Protein 6I1R (pdb70)

Nearest PDB structures (foldseek):
  6i1r-assembly1_A  TM=1.003E+00  e=2.338E-42  Zea mays
  6i1r-assembly1_B  TM=1.003E+00  e=6.920E-42  Zea mays
  6i1z-assembly1_B  TM=9.872E-01  e=1.063E-35  Zea mays
  5oge-assembly4_D  TM=6.866E-01  e=1.697E-06  Saccharomyces cerevisiae S288C
  5oge-assembly3_C  TM=6.630E-01  e=4.801E-06  Saccharomyces cerevisiae S288C

GO terms:
  GO:0042802 identical protein binding (F, IPI)

Foldseek 3Di:
DDLVVLLQVLLVLLLVLVVLVVVLVVWADPLQLLLLLLVLLLVVLVVVLVVCVVPDPDFFADPDCVQLVLLLVLLVLVLVLVVLLVVLCVFDPVLVLVLLLLCLLVLLVVCCCVVVVDDDDPLLNVLSVLLSVLLSLLSDQDPPDVPDDPPPPIDPSNVVSSNVSSNSVSVSLQSLLVSQAVDPGDLSNSSNSNSVSNSVSSVVVQVVVCVVVVVPDDGCVVSSCTRQDVSNVVSSVSSSVSVSSSSVCSNPNGVNSVVLSSSSSSLVSVVVCCVPVVDDDDVSSVRSVVSSVVSCCSNPPDVVVVVDD/DDLVVLLQVLLVLLLVLVVLVVVLPPVWADPLLLLLLLLVLLLVVLVVVLVVCVVPDPDFFADPDCVQLVLLLVLLVLVLVLVVLLVVLCVFDPVLVLVLLLLVLLVLLVVCCCVVVVDDDDVLLNVLSVLLSVLLSLLSDQDPPDVPDDPPPPIDPSNVVSSNVSSNSVSVSLQSLLVSQAVDPGDLSNSSNSNSVSNSVSSVVVQVVVCVVVVVPDDGCVVSSCTRQDVSNVVSSVSSSVSVSSSSVCSNVNGVNSVVLSSSSSSLVSVVVCCVPVVDDDDVSSVRSVVSSVVSCCSNPPDVVVVVDD

Secondary structure (DSSP, 8-state):
--HHHHHHHHHHHHHHHHHHHHHH-----TTSHHHHHHHHHHHHHHHHHHHHHHH-S-------HHHHGGGGHHHHHHHHHHHHHHHHTTTS-HHHHHHHGGGHHHHHHHHHHHTS-----HHHHHHHHHHHHHHHHHHSPPSS-SS---TT-S-HHHHHHHHHHHHHHHHHHHHHHHHHHT----HHHHHHHHHHHHHHHHHHHHHHHHHHTTT-S--HHHHTTTT--HHHHHHHHHHHHHHHHHHHHHHHS-HHHHHHHHHHHHHHHHHHHHHTT-PPP-HHHHHHHHHHHHHHHHHHS-TTTTT--/--HHHHHHHHHHHHHHHHHHHHHHT-----TTSHHHHHHHHHHHHHHHHHHHHHHH-S-------HHHHGGGHHHHHHHHHHHHHHHHHTTTS-HHHHHHHGGGHHHHHHHHHHHTS-----HHHHHHHHHHHHHHHHHHSPPSS-SS---TT-S-HHHHHHHHHHHHHHHHHHHHHHHHHHH----HHHHHHHHHHHHHHHHHHHHHHHHHHTTT-S--HHHHTTTT--HHHHHHHHHHHHHHHHHHHHHHHS-HHHHHHHHHHHHHHHHHHHHHTT-PPP-HHHHHHHHHHHHHHHHHHS-TTTTT--

Organism: Zea mays (NCBI:txid4577)

Structure (mmCIF, N/CA/C/O backbone):
data_6I1R
#
_entry.id   6I1R
#
_cell.length_a   89.379
_cell.length_b   181.009
_cell.length_c   53.081
_cell.angle_alpha   90.000
_cell.angle_beta   90.000
_cell.angle_gamma   90.000
#
_symmetry.space_group_name_H-M   'C 1 2 1'
#
loop_
_entity.id
_entity.type
_entity.pdbx_description
1 polymer 'CMP-sialic acid transporter 1'
2 non-polymer "CYTIDINE-5'-MONOPHOSPHATE"
3 water water
#
loop_
_atom_site.group_PDB
_atom_site.id
_atom_site.type_symbol
_atom_site.label_atom_id
_atom_site.label_alt_id
_atom_site.label_comp_id
_atom_site.label_asym_id
_atom_site.label_entity_id
_atom_site.label_seq_id
_atom_site.pdbx_PDB_ins_code
_atom_site.Cartn_x
_atom_site.Cartn_y
_atom_site.Cartn_z
_atom_site.occupancy
_atom_site.B_iso_or_equiv
_atom_site.auth_seq_id
_atom_site.auth_comp_id
_atom_site.auth_asym_id
_atom_site.auth_atom_id
_atom_site.pdbx_PDB_model_num
ATOM 1 N N . MET A 1 1 ? -28.580 -9.267 24.899 1.00 85.93 1 MET A N 1
ATOM 2 C CA . MET A 1 1 ? -28.444 -7.958 24.185 1.00 86.22 1 MET A CA 1
ATOM 3 C C . MET A 1 1 ? -26.987 -7.473 24.233 1.00 86.14 1 MET A C 1
ATOM 4 O O . MET A 1 1 ? -26.558 -6.744 23.337 1.00 85.63 1 MET A O 1
ATOM 6 N N . GLN A 1 2 ? -26.246 -7.845 25.280 1.00 85.64 2 GLN A N 1
ATOM 7 C CA . GLN A 1 2 ? -24.803 -7.589 25.348 1.00 84.41 2 GLN A CA 1
ATOM 8 C C . GLN A 1 2 ? -24.063 -8.795 24.760 1.00 83.15 2 GLN A C 1
ATOM 9 O O . GLN A 1 2 ? -24.349 -9.934 25.122 1.00 82.34 2 GLN A O 1
ATOM 11 N N . TRP A 1 3 ? -23.105 -8.528 23.875 1.00 81.30 3 TRP A N 1
ATOM 12 C CA . TRP A 1 3 ? -22.384 -9.573 23.130 1.00 79.48 3 TRP A CA 1
ATOM 13 C C . TRP A 1 3 ? -21.817 -10.645 24.073 1.00 81.23 3 TRP A C 1
ATOM 14 O O . TRP A 1 3 ? -21.783 -11.826 23.718 1.00 81.69 3 TRP A O 1
ATOM 25 N N . TYR A 1 4 ? -21.386 -10.236 25.265 1.00 82.58 4 TYR A N 1
ATOM 26 C CA . TYR A 1 4 ? -20.679 -11.140 26.184 1.00 84.02 4 TYR A CA 1
ATOM 27 C C . TYR A 1 4 ? -21.675 -12.091 26.865 1.00 84.83 4 TYR A C 1
ATOM 28 O O . TYR A 1 4 ? -21.295 -13.193 27.261 1.00 85.18 4 TYR A O 1
ATOM 37 N N . LEU A 1 5 ? -22.935 -11.676 26.998 1.00 85.36 5 LEU A N 1
ATOM 38 C CA . LEU A 1 5 ? -23.981 -12.553 27.540 1.00 85.41 5 LEU A CA 1
ATOM 39 C C . LEU A 1 5 ? -24.375 -13.592 26.482 1.00 83.80 5 LEU A C 1
ATOM 40 O O . LEU A 1 5 ? -24.573 -14.764 26.803 1.00 82.57 5 LEU A O 1
ATOM 45 N N . VAL A 1 6 ? -24.483 -13.154 25.227 1.00 82.33 6 VAL A N 1
ATOM 46 C CA . VAL A 1 6 ? -24.840 -14.050 24.125 1.00 80.10 6 VAL A CA 1
ATOM 47 C C . VAL A 1 6 ? -23.720 -15.086 23.967 1.00 78.46 6 VAL A C 1
ATOM 48 O O . VAL A 1 6 ? -23.984 -16.285 23.871 1.00 76.90 6 VAL A O 1
ATOM 52 N N . ALA A 1 7 ? -22.477 -14.607 23.971 1.00 78.03 7 ALA A N 1
ATOM 53 C CA . ALA A 1 7 ? -21.293 -15.461 23.823 1.00 76.74 7 ALA A CA 1
ATOM 54 C C . ALA A 1 7 ? -21.226 -16.485 24.963 1.00 75.57 7 ALA A C 1
ATOM 55 O O . ALA A 1 7 ? -20.881 -17.647 24.738 1.00 74.92 7 ALA A O 1
ATOM 57 N N . ALA A 1 8 ? -21.542 -16.046 26.180 1.00 74.62 8 ALA A N 1
ATOM 58 C CA . ALA A 1 8 ? -21.552 -16.933 27.344 1.00 73.62 8 ALA A CA 1
ATOM 59 C C . ALA A 1 8 ? -22.677 -17.965 27.201 1.00 72.84 8 ALA A C 1
ATOM 60 O O . ALA A 1 8 ? -22.488 -19.142 27.507 1.00 74.88 8 ALA A O 1
ATOM 62 N N . LEU A 1 9 ? -23.837 -17.511 26.731 1.00 71.28 9 LEU A N 1
ATOM 63 C CA . LEU A 1 9 ? -24.995 -18.386 26.537 1.00 69.93 9 LEU A CA 1
ATOM 64 C C . LEU A 1 9 ? -24.690 -19.408 25.434 1.00 68.75 9 LEU A C 1
ATOM 65 O O . LEU A 1 9 ? -25.061 -20.576 25.554 1.00 68.44 9 LEU A O 1
ATOM 70 N N . LEU A 1 10 ? -24.018 -18.966 24.370 1.00 68.27 10 LEU A N 1
ATOM 71 C CA . LEU A 1 10 ? -23.618 -19.869 23.287 1.00 66.25 10 LEU A CA 1
ATOM 72 C C . LEU A 1 10 ? -22.688 -20.952 23.848 1.00 65.86 10 LEU A C 1
ATOM 73 O O . LEU A 1 10 ? -22.809 -22.117 23.478 1.00 65.71 10 LEU A O 1
ATOM 78 N N . THR A 1 11 ? -21.776 -20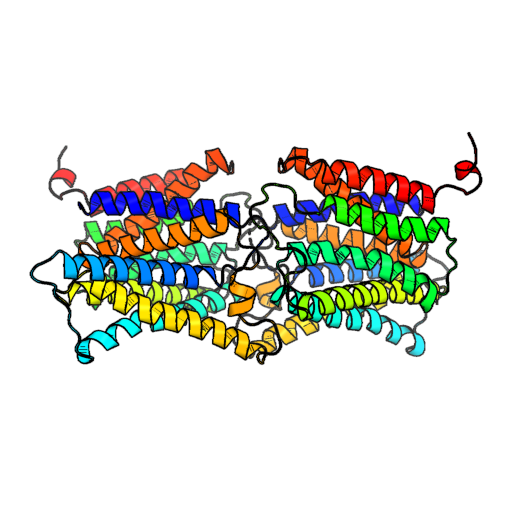.565 24.739 1.00 66.16 11 THR A N 1
ATOM 79 C CA . THR A 1 11 ? -20.875 -21.522 25.390 1.00 65.15 11 THR A CA 1
ATOM 80 C C . THR A 1 11 ? -21.702 -22.543 26.183 1.00 63.35 11 THR A C 1
ATOM 81 O O . THR A 1 11 ? -21.503 -23.750 26.042 1.00 61.76 11 THR A O 1
ATOM 85 N N . ILE A 1 12 ? -22.632 -22.053 26.999 1.00 62.09 12 ILE A N 1
ATOM 86 C CA . ILE A 1 12 ? -23.485 -22.931 27.803 1.00 62.12 12 ILE A CA 1
ATOM 87 C C . ILE A 1 12 ? -24.232 -23.899 26.877 1.00 61.12 12 ILE A C 1
ATOM 88 O O . ILE A 1 12 ? -24.252 -25.102 27.136 1.00 61.23 12 ILE A O 1
ATOM 93 N N . LEU A 1 13 ? -24.821 -23.388 25.798 1.00 60.37 13 LEU A N 1
ATOM 94 C CA . LEU A 1 13 ? -25.685 -24.214 24.946 1.00 58.99 13 LEU A CA 1
ATOM 95 C C . LEU A 1 13 ? -24.853 -25.056 23.966 1.00 56.48 13 LEU A C 1
ATOM 96 O O . LEU A 1 13 ? -25.297 -26.138 23.590 1.00 55.59 13 LEU A O 1
ATOM 101 N N . THR A 1 14 ? -23.669 -24.604 23.554 1.00 55.58 14 THR A N 1
ATOM 102 C CA . THR A 1 14 ? -22.838 -25.411 22.639 1.00 57.19 14 THR A CA 1
ATOM 103 C C . THR A 1 14 ? -22.364 -26.682 23.358 1.00 60.08 14 THR A C 1
ATOM 104 O O . THR A 1 14 ? -22.158 -27.716 22.717 1.00 60.84 14 THR A O 1
ATOM 108 N N . SER A 1 15 ? -22.197 -26.606 24.678 1.00 63.64 15 SER A N 1
ATOM 109 C CA . SER A 1 15 ? -21.798 -27.770 25.476 1.00 65.93 15 SER A CA 1
ATOM 110 C C . SER A 1 15 ? -23.022 -28.630 25.819 1.00 66.50 15 SER A C 1
ATOM 111 O O . SER A 1 15 ? -22.879 -29.827 26.058 1.00 66.86 15 SER A O 1
ATOM 114 N N . SER A 1 16 ? -24.209 -28.021 25.862 1.00 68.27 16 SER A N 1
ATOM 115 C CA . SER A 1 16 ? -25.455 -28.760 26.108 1.00 71.51 16 SER A CA 1
ATOM 116 C C . SER A 1 16 ? -25.726 -29.737 24.957 1.00 73.99 16 SER A C 1
ATOM 117 O O . SER A 1 16 ? -25.931 -30.931 25.185 1.00 73.69 16 SER A O 1
ATOM 120 N N . GLN A 1 17 ? -25.719 -29.224 23.729 1.00 77.85 17 GLN A N 1
ATOM 121 C CA . GLN A 1 17 ? -25.929 -30.061 22.544 1.00 81.84 17 GLN A CA 1
ATOM 122 C C . GLN A 1 17 ? -24.812 -31.109 22.451 1.00 82.41 17 GLN A C 1
ATOM 123 O O . GLN A 1 17 ? -25.026 -32.191 21.911 1.00 84.66 17 GLN A O 1
ATOM 129 N N . GLY A 1 18 ? -23.629 -30.780 22.970 1.00 82.08 18 GLY A N 1
ATOM 130 C CA . GLY A 1 18 ? -22.516 -31.725 23.034 1.00 82.35 18 GLY A CA 1
ATOM 131 C C . GLY A 1 18 ? -22.861 -32.970 23.837 1.00 82.15 18 GLY A C 1
ATOM 132 O O . GLY A 1 18 ? -22.682 -34.090 23.360 1.00 84.62 18 GLY A O 1
ATOM 133 N N . ILE A 1 19 ? -23.368 -32.768 25.050 1.00 82.51 19 ILE A N 1
ATOM 134 C CA . ILE A 1 19 ? -23.683 -33.869 25.971 1.00 84.53 19 ILE A CA 1
ATOM 135 C C . ILE A 1 19 ? -24.952 -34.581 25.488 1.00 86.00 19 ILE A C 1
ATOM 136 O O . ILE A 1 19 ? -25.004 -35.814 25.435 1.00 85.58 19 ILE A O 1
ATOM 141 N N . LEU A 1 20 ? -25.969 -33.792 25.149 1.00 87.68 20 LEU A N 1
ATOM 142 C CA . LEU A 1 20 ? -27.257 -34.326 24.707 1.00 88.65 20 LEU A CA 1
ATOM 143 C C . LEU A 1 20 ? -27.076 -35.182 23.446 1.00 89.16 20 LEU A C 1
ATOM 144 O O . LEU A 1 20 ? -27.821 -36.141 23.252 1.00 90.82 20 LEU A O 1
ATOM 149 N N . THR A 1 21 ? -26.106 -34.839 22.598 1.00 89.73 21 THR A N 1
ATOM 150 C CA . THR A 1 21 ? -25.838 -35.625 21.389 1.00 91.78 21 THR A CA 1
ATOM 151 C C . THR A 1 21 ? -25.340 -37.019 21.791 1.00 93.97 21 THR A C 1
ATOM 152 O O . THR A 1 21 ? -25.866 -38.007 21.298 1.00 92.71 21 THR A O 1
ATOM 156 N N . THR A 1 22 ? -24.358 -37.098 22.688 1.00 96.80 22 THR A N 1
ATOM 157 C CA . THR A 1 22 ? -23.788 -38.394 23.089 1.00 99.93 22 THR A CA 1
ATOM 158 C C . THR A 1 22 ? -24.844 -39.222 23.833 1.00 102.08 22 THR A C 1
ATOM 159 O O . THR A 1 22 ? -24.962 -40.425 23.598 1.00 103.80 22 THR A O 1
ATOM 163 N N . LEU A 1 23 ? -25.603 -38.574 24.715 1.00 104.09 23 LEU A N 1
ATOM 164 C CA . LEU A 1 23 ? -26.685 -39.244 25.436 1.00 105.41 23 LEU A CA 1
ATOM 165 C C . LEU A 1 23 ? -27.703 -39.810 24.444 1.00 108.01 23 LEU A C 1
ATOM 166 O O . LEU A 1 23 ? -28.110 -40.934 24.601 1.00 109.41 23 LEU A O 1
ATOM 171 N N . SER A 1 24 ? -28.126 -39.013 23.466 1.00 110.63 24 SER A N 1
ATOM 172 C CA . SER A 1 24 ? -29.073 -39.471 22.446 1.00 112.06 24 SER A CA 1
ATOM 173 C C . SER A 1 24 ? -28.394 -40.463 21.486 1.00 113.71 24 SER A C 1
ATOM 174 O O . SER A 1 24 ? -29.066 -41.312 20.892 1.00 114.49 24 SER A O 1
ATOM 177 N N . GLN A 1 25 ? -27.070 -40.355 21.331 1.00 115.10 25 GLN A N 1
ATOM 178 C CA . GLN A 1 25 ? -26.274 -41.295 20.517 1.00 116.28 25 GLN A CA 1
ATOM 179 C C . GLN A 1 25 ? -26.086 -42.600 21.300 1.00 118.18 25 GLN A C 1
ATOM 180 O O . GLN A 1 25 ? -24.995 -43.156 21.375 1.00 119.50 25 GLN A O 1
ATOM 186 N N . SER A 1 26 ? -27.185 -43.097 21.841 1.00 120.28 26 SER A N 1
ATOM 187 C CA . SER A 1 26 ? -27.211 -44.210 22.764 1.00 121.76 26 SER A CA 1
ATOM 188 C C . SER A 1 26 ? -27.176 -45.527 21.984 1.00 121.32 26 SER A C 1
ATOM 189 O O . SER A 1 26 ? -28.222 -46.137 21.741 1.00 121.15 26 SER A O 1
ATOM 192 N N . ASN A 1 31 ? -30.003 -44.100 17.898 1.00 112.09 31 ASN A N 1
ATOM 193 C CA . ASN A 1 31 ? -31.080 -44.943 17.387 1.00 112.36 31 ASN A CA 1
ATOM 194 C C . ASN A 1 31 ? -31.626 -44.354 16.077 1.00 111.93 31 ASN A C 1
ATOM 195 O O . ASN A 1 31 ? -32.542 -44.919 15.481 1.00 113.13 31 ASN A O 1
ATOM 200 N N . TYR A 1 32 ? -31.047 -43.243 15.621 1.00 111.79 32 TYR A N 1
ATOM 201 C CA . TYR A 1 32 ? -31.634 -42.436 14.544 1.00 111.59 32 TYR A CA 1
ATOM 202 C C . TYR A 1 32 ? -30.559 -42.094 13.503 1.00 110.74 32 TYR A C 1
ATOM 203 O O . TYR A 1 32 ? -29.475 -42.683 13.496 1.00 111.86 32 TYR A O 1
ATOM 212 N N . ASP A 1 33 ? -30.878 -41.142 12.626 1.00 109.18 33 ASP A N 1
ATOM 213 C CA . ASP A 1 33 ? -29.955 -40.651 11.610 1.00 108.96 33 ASP A CA 1
ATOM 214 C C . ASP A 1 33 ? -29.477 -39.245 11.996 1.00 108.13 33 ASP A C 1
ATOM 215 O O . ASP A 1 33 ? -30.291 -38.336 12.163 1.00 108.05 33 ASP A O 1
ATOM 220 N N . TYR A 1 34 ? -28.161 -39.072 12.134 1.00 106.22 34 TYR A N 1
ATOM 221 C CA . TYR A 1 34 ? -27.567 -37.742 12.333 1.00 104.85 34 TYR A CA 1
ATOM 222 C C . TYR A 1 34 ? -27.359 -37.074 10.965 1.00 101.98 34 TYR A C 1
ATOM 223 O O . TYR A 1 34 ? -26.705 -36.036 10.864 1.00 103.40 34 TYR A O 1
ATOM 232 N N . ALA A 1 35 ? -27.896 -37.690 9.911 1.00 98.05 35 ALA A N 1
ATOM 233 C CA . ALA A 1 35 ? -27.924 -37.092 8.582 1.00 94.92 35 ALA A CA 1
ATOM 234 C C . ALA A 1 35 ? -29.090 -36.098 8.482 1.00 92.13 35 ALA A C 1
ATOM 235 O O . ALA A 1 35 ? -28.988 -35.087 7.786 1.00 91.27 35 ALA A O 1
ATOM 237 N N . THR A 1 36 ? -30.182 -36.391 9.190 1.00 89.30 36 THR A N 1
ATOM 238 C CA . THR A 1 36 ? -31.446 -35.658 9.050 1.00 87.09 36 THR A CA 1
ATOM 239 C C . THR A 1 36 ? -31.541 -34.503 10.057 1.00 84.59 36 THR A C 1
ATOM 240 O O . THR A 1 36 ? -32.363 -33.607 9.871 1.00 85.17 36 THR A O 1
ATOM 244 N N . ILE A 1 37 ? -30.735 -34.519 11.118 1.00 82.43 37 ILE A N 1
ATOM 245 C CA . ILE A 1 37 ? -30.863 -33.512 12.187 1.00 80.97 37 ILE A CA 1
ATOM 246 C C . ILE A 1 37 ? -30.539 -32.114 11.637 1.00 78.55 37 ILE A C 1
ATOM 247 O O . ILE A 1 37 ? -31.288 -31.176 11.902 1.00 79.14 37 ILE A O 1
ATOM 252 N N . PRO A 1 38 ? -29.437 -31.963 10.877 1.00 76.48 38 PRO A N 1
ATOM 253 C CA . PRO A 1 38 ? -29.088 -30.643 10.323 1.00 74.86 38 PRO A CA 1
ATOM 254 C C . PRO A 1 38 ? -30.212 -30.036 9.467 1.00 73.54 38 PRO A C 1
ATOM 255 O O . PRO A 1 38 ? -30.361 -28.816 9.427 1.00 71.40 38 PRO A O 1
ATOM 259 N N . PHE A 1 39 ? -30.981 -30.892 8.796 1.00 73.62 39 PHE A N 1
ATOM 260 C CA . PHE A 1 39 ? -32.134 -30.460 8.003 1.00 73.23 39 PHE A CA 1
ATOM 261 C C . PHE A 1 39 ? -33.216 -29.891 8.931 1.00 70.66 39 PHE A C 1
ATOM 262 O O . PHE A 1 39 ? -33.693 -28.774 8.722 1.00 67.23 39 PHE A O 1
ATOM 270 N N . LEU A 1 40 ? -33.589 -30.662 9.951 1.00 69.99 40 LEU A N 1
ATOM 271 C CA . LEU A 1 40 ? -34.600 -30.230 10.924 1.00 69.08 40 LEU A CA 1
ATOM 272 C C . LEU A 1 40 ? -34.093 -29.006 11.697 1.00 68.76 40 LEU A C 1
ATOM 273 O O . LEU A 1 40 ? -34.873 -28.108 12.014 1.00 69.45 40 LEU A O 1
ATOM 278 N N . ALA A 1 41 ? -32.797 -28.979 11.998 1.00 68.81 41 ALA A N 1
ATOM 279 C CA . ALA A 1 41 ? -32.199 -27.866 12.737 1.00 69.69 41 ALA A CA 1
ATOM 280 C C . ALA A 1 41 ? -32.297 -26.576 11.913 1.00 69.65 41 ALA A C 1
ATOM 281 O O . ALA A 1 41 ? -32.591 -25.519 12.463 1.00 70.00 41 ALA A O 1
ATOM 283 N N . GLU A 1 42 ? -32.055 -26.671 10.606 1.00 69.74 42 GLU A N 1
ATOM 284 C CA . GLU A 1 42 ? -32.170 -25.515 9.709 1.00 69.80 42 GLU A CA 1
ATOM 285 C C . GLU A 1 42 ? -33.640 -25.096 9.590 1.00 70.19 42 GLU A C 1
ATOM 286 O O . GLU A 1 42 ? -33.955 -23.904 9.635 1.00 71.19 42 GLU A O 1
ATOM 2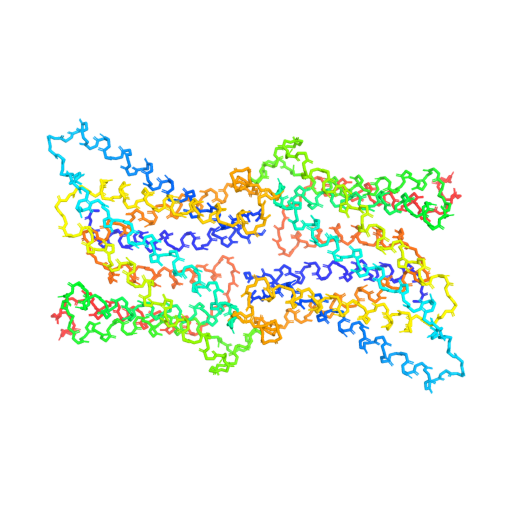92 N N . LEU A 1 43 ? -34.529 -26.075 9.440 1.00 68.64 43 LEU A N 1
ATOM 293 C CA . LEU A 1 43 ? -35.964 -25.800 9.314 1.00 67.12 43 LEU A CA 1
ATOM 294 C C . LEU A 1 43 ? -36.442 -25.024 10.549 1.00 66.24 43 LEU A C 1
ATOM 295 O O . LEU A 1 43 ? -37.234 -24.087 10.431 1.00 67.58 43 LEU A O 1
ATOM 300 N N . PHE A 1 44 ? -35.937 -25.411 11.720 1.00 64.81 44 PHE A N 1
ATOM 301 C CA . PHE A 1 44 ? -36.250 -24.736 12.984 1.00 64.25 44 PHE A CA 1
ATOM 302 C C . PHE A 1 44 ? -35.799 -23.270 12.921 1.00 63.17 44 PHE A C 1
ATOM 303 O O . PHE A 1 44 ? -36.553 -22.376 13.303 1.00 63.27 44 PHE A O 1
ATOM 311 N N . LYS A 1 45 ? -34.581 -23.031 12.439 1.00 61.58 45 LYS A N 1
ATOM 312 C CA . LYS A 1 45 ? -34.015 -21.675 12.382 1.00 60.92 45 LYS A CA 1
ATOM 313 C C . LYS A 1 45 ? -34.755 -20.840 11.329 1.00 60.31 45 LYS A C 1
ATOM 314 O O . LYS A 1 45 ? -35.052 -19.667 11.563 1.00 59.93 45 LYS A O 1
ATOM 320 N N . LEU A 1 46 ? -35.035 -21.446 10.177 1.00 60.77 46 LEU A N 1
ATOM 321 C CA . LEU A 1 46 ? -35.728 -20.761 9.079 1.00 60.56 46 LEU A CA 1
ATOM 322 C C . LEU A 1 46 ? -37.135 -20.340 9.519 1.00 60.55 46 LEU A C 1
ATOM 323 O O . LEU A 1 46 ? -37.577 -19.237 9.195 1.00 60.66 46 LEU A O 1
ATOM 328 N N . SER A 1 47 ? -37.833 -21.223 10.229 1.00 60.84 47 SER A N 1
ATOM 329 C CA . SER A 1 47 ? -39.228 -20.976 10.599 1.00 61.25 47 SER A CA 1
ATOM 330 C C . SER A 1 47 ? -39.312 -20.092 11.853 1.00 61.29 47 SER A C 1
ATOM 331 O O . SER A 1 47 ? -40.311 -19.399 12.035 1.00 63.74 47 SER A O 1
ATOM 334 N N . VAL A 1 48 ? -38.289 -20.111 12.709 1.00 61.34 48 VAL A N 1
ATOM 335 C CA . VAL A 1 48 ? -38.263 -19.235 13.897 1.00 62.27 48 VAL A CA 1
ATOM 336 C C . VAL A 1 48 ? -37.847 -17.820 13.468 1.00 62.70 48 VAL A C 1
ATOM 337 O O . VAL A 1 48 ? -38.297 -16.837 14.059 1.00 62.04 48 VAL A O 1
ATOM 341 N N . SER A 1 49 ? -36.990 -17.715 12.455 1.00 62.73 49 SER A N 1
ATOM 342 C CA . SER A 1 49 ? -36.581 -16.407 11.941 1.00 64.31 49 SER A CA 1
ATOM 343 C C . SER A 1 49 ? -37.759 -15.751 11.211 1.00 64.95 49 SER A C 1
ATOM 344 O O . SER A 1 49 ? -38.087 -14.586 11.457 1.00 64.53 49 SER A O 1
ATOM 347 N N . GLY A 1 50 ? -38.393 -16.520 10.329 1.00 65.78 50 GLY A N 1
ATOM 348 C CA . GLY A 1 50 ? -39.591 -16.079 9.622 1.00 66.49 50 GLY A CA 1
ATOM 349 C C . GLY A 1 50 ? -40.665 -15.588 10.578 1.00 67.24 50 GLY A C 1
ATOM 350 O O . GLY A 1 50 ? -41.295 -14.560 10.327 1.00 67.00 50 GLY A O 1
ATOM 351 N N . PHE A 1 51 ? -40.866 -16.313 11.677 1.00 68.17 51 PHE A N 1
ATOM 352 C CA . PHE A 1 51 ? -41.834 -15.904 12.690 1.00 69.96 51 PHE A CA 1
ATOM 353 C C . PHE A 1 51 ? -41.480 -14.508 13.213 1.00 70.80 51 PHE A C 1
ATOM 354 O O . PHE A 1 51 ? -42.331 -13.622 13.230 1.00 72.67 51 PHE A O 1
ATOM 362 N N . PHE A 1 52 ? -40.232 -14.322 13.639 1.00 71.15 52 PHE A N 1
ATOM 363 C CA . PHE A 1 52 ? -39.812 -13.045 14.217 1.00 73.33 52 PHE A CA 1
ATOM 364 C C . PHE A 1 52 ? -39.814 -11.950 13.143 1.00 73.62 52 PHE A C 1
ATOM 365 O O . PHE A 1 52 ? -40.070 -10.792 13.461 1.00 73.57 52 PHE A O 1
ATOM 373 N N . LEU A 1 53 ? -39.537 -12.301 11.888 1.00 74.25 53 LEU A N 1
ATOM 374 C CA . LEU A 1 53 ? -39.608 -11.315 10.807 1.00 75.40 53 LEU A CA 1
ATOM 375 C C . LEU A 1 53 ? -41.057 -10.828 10.666 1.00 78.06 53 LEU A C 1
ATOM 376 O O . LEU A 1 53 ? -41.307 -9.625 10.651 1.00 78.95 53 LEU A O 1
ATOM 381 N N . TRP A 1 54 ? -41.993 -11.773 10.580 1.00 80.60 54 TRP A N 1
ATOM 382 C CA . TRP A 1 54 ? -43.433 -11.481 10.509 1.00 82.10 54 TRP A CA 1
ATOM 383 C C . TRP A 1 54 ? -43.843 -10.569 11.672 1.00 82.30 54 TRP A C 1
ATOM 384 O O . TRP A 1 54 ? -44.459 -9.518 11.465 1.00 82.23 54 TRP A O 1
ATOM 395 N N . LYS A 1 55 ? -43.482 -10.982 12.886 1.00 82.19 55 LYS A N 1
ATOM 396 C CA . LYS A 1 55 ? -43.822 -10.253 14.112 1.00 82.18 55 LYS A CA 1
ATOM 397 C C . LYS A 1 55 ? -43.203 -8.849 14.080 1.00 81.82 55 LYS A C 1
ATOM 398 O O . LYS A 1 55 ? -43.818 -7.891 14.551 1.00 82.12 55 LYS A O 1
ATOM 404 N N . GLU A 1 56 ? -41.993 -8.741 13.532 1.00 81.68 56 GLU A N 1
ATOM 405 C CA . GLU A 1 56 ? -41.275 -7.464 13.459 1.00 82.21 56 GLU A CA 1
ATOM 406 C C . GLU A 1 56 ? -41.977 -6.519 12.474 1.00 81.16 56 GLU A C 1
ATOM 407 O O . GLU A 1 56 ? -42.030 -5.314 12.713 1.00 78.48 56 GLU A O 1
ATOM 413 N N . CYS A 1 57 ? -42.498 -7.058 11.373 1.00 81.85 57 CYS A N 1
ATOM 414 C CA . CYS A 1 57 ? -43.196 -6.244 10.372 1.00 82.50 57 CYS A CA 1
ATOM 415 C C . CYS A 1 57 ? -44.526 -5.733 10.939 1.00 81.64 57 CYS A C 1
ATOM 416 O O . CYS A 1 57 ? -44.942 -4.611 10.651 1.00 79.81 57 CYS A O 1
ATOM 419 N N . ARG A 1 58 ? -45.183 -6.555 11.748 1.00 82.44 58 ARG A N 1
ATOM 420 C CA . ARG A 1 58 ? -46.482 -6.197 12.301 1.00 83.40 58 ARG A CA 1
ATOM 421 C C . ARG A 1 58 ? -46.299 -5.292 13.529 1.00 85.43 58 ARG A C 1
ATOM 422 O O . ARG A 1 58 ? -47.226 -4.577 13.901 1.00 87.45 58 ARG A O 1
ATOM 424 N N . THR A 1 59 ? -45.118 -5.308 14.148 1.00 86.69 59 THR A N 1
ATOM 425 C CA . THR A 1 59 ? -44.866 -4.518 15.362 1.00 87.13 59 THR A CA 1
ATOM 426 C C . THR A 1 59 ? -44.140 -3.206 15.029 1.00 86.62 59 THR A C 1
ATOM 427 O O . THR A 1 59 ? -44.370 -2.195 15.694 1.00 87.58 59 THR A O 1
ATOM 429 N N . SER A 1 60 ? -43.272 -3.216 14.016 1.00 85.12 60 SER A N 1
ATOM 430 C CA . SER A 1 60 ? -42.316 -2.119 13.804 1.00 83.32 60 SER A CA 1
ATOM 431 C C . SER A 1 60 ? -42.766 -1.209 12.652 1.00 82.18 60 SER A C 1
ATOM 432 O O . SER A 1 60 ? -43.258 -1.695 11.633 1.00 82.01 60 SER A O 1
ATOM 434 N N . PRO A 1 61 ? -42.592 0.120 12.811 1.00 80.71 61 PRO A N 1
ATOM 435 C CA . PRO A 1 61 ? -42.886 1.102 11.752 1.00 79.80 61 PRO A CA 1
ATOM 436 C C . PRO A 1 61 ? -42.022 0.935 10.489 1.00 79.30 61 PRO A C 1
ATOM 437 O O . PRO A 1 61 ? -42.514 1.174 9.384 1.00 80.58 61 PRO A O 1
ATOM 441 N N . SER A 1 62 ? -40.759 0.545 10.654 1.00 77.45 62 SER A N 1
ATOM 442 C CA . SER A 1 62 ? -39.835 0.396 9.529 1.00 75.48 62 SER A CA 1
ATOM 443 C C . SER A 1 62 ? -38.972 -0.857 9.719 1.00 75.08 62 SER A C 1
ATOM 444 O O . SER A 1 62 ? -38.368 -1.049 10.777 1.00 75.72 62 SER A O 1
ATOM 447 N N . VAL A 1 63 ? -38.926 -1.692 8.683 1.00 72.72 63 VAL A N 1
ATOM 448 C CA . VAL A 1 63 ? -38.129 -2.915 8.684 1.00 70.96 63 VAL A CA 1
ATOM 449 C C . VAL A 1 63 ? -37.256 -2.917 7.423 1.00 72.16 63 VAL A C 1
ATOM 450 O O . VAL A 1 63 ? -37.767 -2.839 6.306 1.00 73.04 63 VAL A O 1
ATOM 454 N N . ARG A 1 64 ? -35.943 -3.006 7.621 1.00 73.29 64 ARG A N 1
ATOM 455 C CA . ARG A 1 64 ? -34.978 -2.938 6.526 1.00 73.15 64 ARG A CA 1
ATOM 456 C C . ARG A 1 64 ? -34.852 -4.328 5.892 1.00 71.39 64 ARG A C 1
ATOM 457 O O . ARG A 1 64 ? -34.568 -5.306 6.584 1.00 71.54 64 ARG A O 1
ATOM 465 N N . MET A 1 65 ? -35.071 -4.400 4.579 1.00 69.80 65 MET A N 1
ATOM 466 C CA . MET A 1 65 ? -35.119 -5.669 3.851 1.00 68.68 65 MET A CA 1
ATOM 467 C C . MET A 1 65 ? -34.716 -5.434 2.392 1.00 70.00 65 MET A C 1
ATOM 468 O O . MET A 1 65 ? -35.443 -4.779 1.643 1.00 71.76 65 MET A O 1
ATOM 473 N N . THR A 1 66 ? -33.576 -5.984 1.991 1.00 71.13 66 THR A N 1
ATOM 474 C CA . THR A 1 66 ? -33.102 -5.850 0.620 1.00 72.10 66 THR A CA 1
ATOM 475 C C . THR A 1 66 ? -33.617 -7.048 -0.187 1.00 74.31 66 THR A C 1
ATOM 476 O O . THR A 1 66 ? -33.158 -8.175 0.001 1.00 77.42 66 THR A O 1
ATOM 480 N N . LYS A 1 67 ? -34.574 -6.793 -1.077 1.00 74.28 67 LYS A N 1
ATOM 481 C CA . LYS A 1 67 ? -35.253 -7.856 -1.823 1.00 73.57 67 LYS A CA 1
ATOM 482 C C . LYS A 1 67 ? -34.577 -8.087 -3.182 1.00 73.92 67 LYS A C 1
ATOM 483 O O . LYS A 1 67 ? -34.965 -9.002 -3.908 1.00 76.61 67 LYS A O 1
ATOM 485 N N . GLU A 1 68 ? -33.569 -7.282 -3.520 1.00 73.68 68 GLU A N 1
ATOM 486 C CA . GLU A 1 68 ? -32.977 -7.301 -4.862 1.00 72.96 68 GLU A CA 1
ATOM 487 C C . GLU A 1 68 ? -32.055 -8.519 -5.004 1.00 72.64 68 GLU A C 1
ATOM 488 O O . GLU A 1 68 ? -31.208 -8.773 -4.146 1.00 73.36 68 GLU A O 1
ATOM 494 N N . TRP A 1 69 ? -32.214 -9.243 -6.113 1.00 72.87 69 TRP A N 1
ATOM 495 C CA . TRP A 1 69 ? -31.492 -10.497 -6.359 1.00 72.79 69 TRP A CA 1
ATOM 496 C C . TRP A 1 69 ? -29.975 -10.271 -6.316 1.00 71.05 69 TRP A C 1
ATOM 497 O O . TRP A 1 69 ? -29.223 -11.201 -6.047 1.00 70.21 69 TRP A O 1
ATOM 508 N N . ARG A 1 70 ? -29.540 -9.043 -6.590 1.00 70.14 70 ARG A N 1
ATOM 509 C CA . ARG A 1 70 ? -28.127 -8.667 -6.495 1.00 69.89 70 ARG A CA 1
ATOM 510 C C . ARG A 1 70 ? -27.541 -9.129 -5.153 1.00 68.04 70 ARG A C 1
ATOM 511 O O . ARG A 1 70 ? -26.411 -9.615 -5.114 1.00 67.58 70 ARG A O 1
ATOM 519 N N . SER A 1 71 ? -28.303 -8.972 -4.068 1.00 66.94 71 SER A N 1
ATOM 520 C CA . SER A 1 71 ? -27.809 -9.253 -2.711 1.00 66.33 71 SER A CA 1
ATOM 521 C C . SER A 1 71 ? -28.409 -10.547 -2.141 1.00 64.51 71 SER A C 1
ATOM 522 O O . SER A 1 71 ? -27.783 -11.178 -1.288 1.00 65.82 71 SER A O 1
ATOM 525 N N . VAL A 1 72 ? -29.604 -10.939 -2.580 1.00 62.39 72 VAL A N 1
ATOM 526 C CA . VAL A 1 72 ? -30.254 -12.149 -2.053 1.00 62.08 72 VAL A CA 1
ATOM 527 C C . VAL A 1 72 ? -29.427 -13.379 -2.457 1.00 64.00 72 VAL A C 1
ATOM 528 O O . VAL A 1 72 ? -29.209 -14.272 -1.640 1.00 64.33 72 VAL A O 1
ATOM 532 N N . ARG A 1 73 ? -28.948 -13.410 -3.701 1.00 67.58 73 ARG A N 1
ATOM 533 C CA . ARG A 1 73 ? -28.258 -14.595 -4.246 1.00 70.53 73 ARG A CA 1
ATOM 534 C C . ARG A 1 73 ? -26.945 -14.878 -3.500 1.00 69.48 73 ARG A C 1
ATOM 535 O O . ARG A 1 73 ? -26.416 -15.986 -3.604 1.00 68.73 73 ARG A O 1
ATOM 543 N N . LEU A 1 74 ? -26.417 -13.898 -2.767 1.00 68.04 74 LEU A N 1
ATOM 544 C CA . LEU A 1 74 ? -25.133 -14.063 -2.073 1.00 66.84 74 LEU A CA 1
ATOM 545 C C . LEU A 1 74 ? -25.279 -15.005 -0.868 1.00 65.06 74 LEU A C 1
ATOM 546 O O . LEU A 1 74 ? -24.279 -15.539 -0.391 1.00 66.59 74 LEU A O 1
ATOM 551 N N . TYR A 1 75 ? -26.502 -15.229 -0.387 1.00 63.03 75 TYR A N 1
ATOM 552 C CA . TYR A 1 75 ? -26.718 -16.098 0.778 1.00 63.36 75 TYR A CA 1
ATOM 553 C C . TYR A 1 75 ? -26.599 -17.579 0.386 1.00 62.64 75 TYR A C 1
ATOM 554 O O . TYR A 1 75 ? -26.687 -18.451 1.255 1.00 62.41 75 TYR A O 1
ATOM 563 N N . VAL A 1 76 ? -26.387 -17.868 -0.899 1.00 61.16 76 VAL A N 1
ATOM 564 C CA . VAL A 1 76 ? -26.170 -19.244 -1.359 1.00 60.06 76 VAL A CA 1
ATOM 565 C C . VAL A 1 76 ? -24.781 -19.705 -0.895 1.00 59.79 76 VAL A C 1
ATOM 566 O O . VAL A 1 76 ? -24.609 -20.852 -0.482 1.00 58.24 76 VAL A O 1
ATOM 570 N N . VAL A 1 77 ? -23.812 -18.790 -0.946 1.00 60.60 77 VAL A N 1
ATOM 571 C CA . VAL A 1 77 ? -22.384 -19.131 -0.864 1.00 61.31 77 VAL A CA 1
ATOM 572 C C . VAL A 1 77 ? -22.113 -19.987 0.383 1.00 61.61 77 VAL A C 1
ATOM 573 O O . VAL A 1 77 ? -21.555 -21.078 0.257 1.00 62.59 77 VAL A O 1
ATOM 577 N N . PRO A 1 78 ? -22.514 -19.520 1.583 1.00 60.60 78 PRO A N 1
ATOM 578 C CA . PRO A 1 78 ? -22.240 -20.317 2.787 1.00 60.51 78 PRO A CA 1
ATOM 579 C C . PRO A 1 78 ? -22.671 -21.784 2.634 1.00 59.96 78 PRO A C 1
ATOM 580 O O . PRO A 1 78 ? -21.941 -22.686 3.045 1.00 60.23 78 PRO A O 1
ATOM 584 N N . SER A 1 79 ? -23.838 -22.002 2.032 1.00 60.71 79 SER A N 1
ATOM 585 C CA . SER A 1 79 ? -24.377 -23.351 1.842 1.00 60.50 79 SER A CA 1
ATOM 586 C C . SER A 1 79 ? -23.501 -24.149 0.866 1.00 61.94 79 SER A C 1
ATOM 587 O O . SER A 1 79 ? -23.315 -25.350 1.055 1.00 63.10 79 SER A O 1
ATOM 590 N N . VAL A 1 80 ? -22.977 -23.489 -0.166 1.00 63.30 80 VAL A N 1
ATOM 591 C CA . VAL A 1 80 ? -22.076 -24.139 -1.128 1.00 64.54 80 VAL A CA 1
ATOM 592 C C . VAL A 1 80 ? -20.777 -24.530 -0.412 1.00 66.06 80 VAL A C 1
ATOM 593 O O . VAL A 1 80 ? -20.256 -25.625 -0.629 1.00 67.40 80 VAL A O 1
ATOM 597 N N . ILE A 1 81 ? -20.260 -23.635 0.428 1.00 67.18 81 ILE A N 1
ATOM 598 C CA . ILE A 1 81 ? -19.032 -23.914 1.173 1.00 67.82 81 ILE A CA 1
ATOM 599 C C . ILE A 1 81 ? -19.286 -25.114 2.093 1.00 68.45 81 ILE A C 1
ATOM 600 O O . ILE A 1 81 ? -18.507 -26.068 2.105 1.00 70.77 81 ILE A O 1
ATOM 605 N N . TYR A 1 82 ? -20.384 -25.057 2.844 1.00 68.01 82 TYR A N 1
ATOM 606 C CA . TYR A 1 82 ? -20.697 -26.085 3.842 1.00 68.94 82 TYR A CA 1
ATOM 607 C C . TYR A 1 82 ? -20.910 -27.444 3.161 1.00 67.32 82 TYR A C 1
ATOM 608 O O . TYR A 1 82 ? -20.574 -28.480 3.737 1.00 65.96 82 TYR A O 1
ATOM 617 N N . LEU A 1 83 ? -21.466 -27.436 1.950 1.00 67.55 83 LEU A N 1
ATOM 618 C CA . LEU A 1 83 ? -21.651 -28.662 1.162 1.00 67.81 83 LEU A CA 1
ATOM 619 C C . LEU A 1 83 ? -20.283 -29.265 0.826 1.00 68.66 83 LEU A C 1
ATOM 620 O O . LEU A 1 83 ? -20.048 -30.456 1.036 1.00 69.90 83 LEU A O 1
ATOM 625 N N . ILE A 1 84 ? -19.397 -28.426 0.298 1.00 69.67 84 ILE A N 1
ATOM 626 C CA . ILE A 1 84 ? -18.047 -28.844 -0.080 1.00 71.00 84 ILE A CA 1
ATOM 627 C C . ILE A 1 84 ? -17.307 -29.307 1.183 1.00 72.51 84 ILE A C 1
ATOM 628 O O . ILE A 1 84 ? -16.626 -30.333 1.169 1.00 73.04 84 ILE A O 1
ATOM 633 N N . HIS A 1 85 ? -17.470 -28.552 2.267 1.00 73.37 85 HIS A N 1
ATOM 634 C CA . HIS A 1 85 ? -16.866 -28.878 3.556 1.00 74.47 85 HIS A CA 1
ATOM 635 C C . HIS A 1 85 ? -17.247 -30.301 3.984 1.00 76.44 85 HIS A C 1
ATOM 636 O O . HIS A 1 85 ? -16.381 -31.076 4.389 1.00 77.55 85 HIS A O 1
ATOM 643 N N . ASN A 1 86 ? -18.530 -30.643 3.883 1.00 77.60 86 ASN A N 1
ATOM 644 C CA . ASN A 1 86 ? -19.019 -31.939 4.371 1.00 78.78 86 ASN A CA 1
ATOM 645 C C . ASN A 1 86 ? -18.388 -33.080 3.559 1.00 77.37 86 ASN A C 1
ATOM 646 O O . ASN A 1 86 ? -18.125 -34.154 4.104 1.00 75.46 86 ASN A O 1
ATOM 651 N N . ASN A 1 87 ? -18.148 -32.843 2.269 1.00 77.19 87 ASN A N 1
ATOM 652 C CA . ASN A 1 87 ? -17.485 -33.826 1.401 1.00 76.82 87 ASN A CA 1
ATOM 653 C C . ASN A 1 87 ? -16.030 -34.008 1.850 1.00 76.61 87 ASN A C 1
ATOM 654 O O . ASN A 1 87 ? -15.516 -35.130 1.896 1.00 77.51 87 ASN A O 1
ATOM 659 N N . VAL A 1 88 ? -15.378 -32.890 2.163 1.00 75.42 88 VAL A N 1
ATOM 660 C CA . VAL A 1 88 ? -13.986 -32.892 2.607 1.00 74.59 88 VAL A CA 1
ATOM 661 C C . VAL A 1 88 ? -13.902 -33.620 3.956 1.00 73.71 88 VAL A C 1
ATOM 662 O O . VAL A 1 88 ? -13.059 -34.497 4.131 1.00 69.26 88 VAL A O 1
ATOM 666 N N . GLN A 1 89 ? -14.787 -33.265 4.889 1.00 76.03 89 GLN A N 1
ATOM 667 C CA . GLN A 1 89 ? -14.858 -33.934 6.195 1.00 77.37 89 GLN A CA 1
ATOM 668 C C . GLN A 1 89 ? -14.979 -35.450 6.006 1.00 75.42 89 GLN A C 1
ATOM 669 O O . GLN A 1 89 ? -14.252 -36.211 6.643 1.00 75.43 89 GLN A O 1
ATOM 675 N N . PHE A 1 90 ? -15.903 -35.883 5.152 1.00 74.31 90 PHE A N 1
ATOM 676 C CA . PHE A 1 90 ? -16.093 -37.314 4.925 1.00 75.20 90 PHE A CA 1
ATOM 677 C C . PHE A 1 90 ? -14.836 -37.908 4.279 1.00 73.56 90 PHE A C 1
ATOM 678 O O . PHE A 1 90 ? -14.390 -38.985 4.669 1.00 74.26 90 PHE A O 1
ATOM 686 N N . ALA A 1 91 ? -14.280 -37.205 3.297 1.00 72.00 91 ALA A N 1
ATOM 687 C CA . ALA A 1 91 ? -13.076 -37.664 2.608 1.00 70.85 91 ALA A CA 1
ATOM 688 C C . ALA A 1 91 ? -11.935 -37.856 3.617 1.00 68.89 91 ALA A C 1
ATOM 689 O O . ALA A 1 91 ? -11.265 -38.888 3.603 1.00 68.03 91 ALA A O 1
ATOM 691 N N . THR A 1 92 ? -11.741 -36.872 4.495 1.00 68.27 92 THR A N 1
ATOM 692 C CA . THR A 1 92 ? -10.659 -36.895 5.491 1.00 67.17 92 THR A CA 1
ATOM 693 C C . THR A 1 92 ? -10.722 -38.189 6.311 1.00 65.66 92 THR A C 1
ATOM 694 O O . THR A 1 92 ? -9.748 -38.940 6.372 1.00 66.14 92 THR A O 1
ATOM 698 N N . LEU A 1 93 ? -11.887 -38.456 6.899 1.00 64.18 93 LEU A N 1
ATOM 699 C CA . LEU A 1 93 ? -12.076 -39.571 7.839 1.00 63.55 93 LEU A CA 1
ATOM 700 C C . LEU A 1 93 ? -11.732 -40.922 7.192 1.00 61.62 93 LEU A C 1
ATOM 701 O O . LEU A 1 93 ? -11.634 -41.920 7.904 1.00 61.52 93 LEU A O 1
ATOM 706 N N . THR A 1 94 ? -11.556 -40.976 5.871 1.00 60.77 94 THR A N 1
ATOM 707 C CA . THR A 1 94 ? -11.143 -42.225 5.217 1.00 61.22 94 THR A CA 1
ATOM 708 C C . THR A 1 94 ? -9.611 -42.340 5.194 1.00 61.90 94 THR A C 1
ATOM 709 O O . THR A 1 94 ? -9.087 -43.317 4.665 1.00 61.29 94 THR A O 1
ATOM 713 N N . TYR A 1 95 ? -8.895 -41.361 5.749 1.00 63.71 95 TYR A N 1
ATOM 714 C CA . TYR A 1 95 ? -7.444 -41.473 5.933 1.00 65.91 95 TYR A CA 1
ATOM 715 C C . TYR A 1 95 ? -7.070 -41.424 7.423 1.00 67.97 95 TYR A C 1
ATOM 716 O O . TYR A 1 95 ? -6.041 -41.983 7.802 1.00 68.92 95 TYR A O 1
ATOM 725 N N . VAL A 1 96 ? -7.877 -40.772 8.263 1.00 70.27 96 VAL A N 1
ATOM 726 C CA . VAL A 1 96 ? -7.505 -40.553 9.667 1.00 73.31 96 VAL A CA 1
ATOM 727 C C . VAL A 1 96 ? -8.620 -41.070 10.583 1.00 75.88 96 VAL A C 1
ATOM 728 O O . VAL A 1 96 ? -9.800 -41.036 10.231 1.00 75.97 96 VAL A O 1
ATOM 732 N N . ASP A 1 97 ? -8.222 -41.538 11.765 1.00 78.65 97 ASP A N 1
ATOM 733 C CA . ASP A 1 97 ? -9.170 -41.847 12.837 1.00 80.62 97 ASP A CA 1
ATOM 734 C C . ASP A 1 97 ? -9.846 -40.541 13.276 1.00 81.39 97 ASP A C 1
ATOM 735 O O . ASP A 1 97 ? -9.257 -39.469 13.130 1.00 80.70 97 ASP A O 1
ATOM 740 N N . PRO A 1 98 ? -11.080 -40.621 13.811 1.00 81.92 98 PRO A N 1
ATOM 741 C CA . PRO A 1 98 ? -11.826 -39.413 14.206 1.00 82.25 98 PRO A CA 1
ATOM 742 C C . PRO A 1 98 ? -11.122 -38.547 15.266 1.00 82.60 98 PRO A C 1
ATOM 743 O O . PRO A 1 98 ? -11.387 -37.347 15.331 1.00 83.95 98 PRO A O 1
ATOM 747 N N . SER A 1 99 ? -10.251 -39.138 16.085 1.00 81.86 99 SER A N 1
ATOM 748 C CA . SER A 1 99 ? -9.504 -38.372 17.089 1.00 81.53 99 SER A CA 1
ATOM 749 C C . SER A 1 99 ? -8.505 -37.435 16.396 1.00 79.56 99 SER A C 1
ATOM 750 O O . SER A 1 99 ? -8.468 -36.238 16.688 1.00 79.88 99 SER A O 1
ATOM 753 N N . THR A 1 100 ? -7.714 -37.982 15.476 1.00 77.09 100 THR A N 1
ATOM 754 C CA . THR A 1 100 ? -6.781 -37.185 14.669 1.00 75.28 100 THR A CA 1
ATOM 755 C C . THR A 1 100 ? -7.548 -36.059 13.961 1.00 74.48 100 THR A C 1
ATOM 756 O O . THR A 1 100 ? -7.081 -34.924 13.900 1.00 72.49 100 THR A O 1
ATOM 760 N N . TYR A 1 101 ? -8.727 -36.392 13.441 1.00 75.72 101 TYR A N 1
ATOM 761 C CA . TYR A 1 101 ? -9.592 -35.437 12.736 1.00 76.32 101 TYR A CA 1
ATOM 762 C C . TYR A 1 101 ? -10.122 -34.388 13.724 1.00 75.05 101 TYR A C 1
ATOM 763 O O . TYR A 1 101 ? -10.134 -33.193 13.418 1.00 73.85 101 TYR A O 1
ATOM 772 N N . GLN A 1 102 ? -10.539 -34.832 14.909 1.00 74.41 102 GLN A N 1
ATOM 773 C CA . GLN A 1 102 ? -11.080 -33.935 15.932 1.00 73.19 102 GLN A CA 1
ATOM 774 C C . GLN A 1 102 ? -10.016 -32.917 16.367 1.00 72.47 102 GLN A C 1
ATOM 775 O O . GLN A 1 102 ? -10.350 -31.765 16.640 1.00 72.90 102 GLN A O 1
ATOM 777 N N . ILE A 1 103 ? -8.749 -33.333 16.419 1.00 71.28 103 ILE A N 1
ATOM 778 C CA . ILE A 1 103 ? -7.682 -32.483 16.964 1.00 71.00 103 ILE A CA 1
ATOM 779 C C . ILE A 1 103 ? -7.134 -31.559 15.866 1.00 69.59 103 ILE A C 1
ATOM 780 O O . ILE A 1 103 ? -6.676 -30.457 16.168 1.00 70.64 103 ILE A O 1
ATOM 785 N N . MET A 1 104 ? -7.181 -31.993 14.607 1.00 67.96 104 MET A N 1
ATOM 786 C CA . MET A 1 104 ? -6.863 -31.107 13.477 1.00 66.55 104 MET A CA 1
ATOM 787 C C . MET A 1 104 ? -7.913 -29.991 13.382 1.00 65.43 104 MET A C 1
ATOM 788 O O . MET A 1 104 ? -7.667 -28.964 12.755 1.00 63.65 104 MET A O 1
ATOM 793 N N . GLY A 1 105 ? -9.078 -30.205 13.995 1.00 66.27 105 GLY A N 1
ATOM 794 C CA . GLY A 1 105 ? -10.176 -29.237 13.988 1.00 67.55 105 GLY A CA 1
ATOM 795 C C . GLY A 1 105 ? -9.818 -27.911 14.646 1.00 68.54 105 GLY A C 1
ATOM 796 O O . GLY A 1 105 ? -10.451 -26.901 14.364 1.00 69.06 105 GLY A O 1
ATOM 797 N N . ASN A 1 106 ? -8.803 -27.891 15.508 1.00 70.16 106 ASN A N 1
ATOM 798 C CA . ASN A 1 106 ? -8.403 -26.654 16.193 1.00 72.04 106 ASN A CA 1
ATOM 799 C C . ASN A 1 106 ? -7.681 -25.703 15.226 1.00 73.77 106 ASN A C 1
ATOM 800 O O . ASN A 1 106 ? -7.279 -24.613 15.632 1.00 74.40 106 ASN A O 1
ATOM 805 N N . LEU A 1 107 ? -7.511 -26.096 13.964 1.00 76.74 107 LEU A N 1
ATOM 806 C CA . LEU A 1 107 ? -6.859 -25.230 12.979 1.00 79.11 107 LEU A CA 1
ATOM 807 C C . LEU A 1 107 ? -7.851 -24.170 12.476 1.00 80.08 107 LEU A C 1
ATOM 808 O O . LEU A 1 107 ? -7.436 -23.139 11.943 1.00 81.82 107 LEU A O 1
ATOM 813 N N . LYS A 1 108 ? -9.151 -24.413 12.641 1.00 78.68 108 LYS A N 1
ATOM 814 C CA . LYS A 1 108 ? -10.159 -23.431 12.224 1.00 77.58 108 LYS A CA 1
ATOM 815 C C . LYS A 1 108 ? -9.983 -22.128 13.018 1.00 74.65 108 LYS A C 1
ATOM 816 O O . LYS A 1 108 ? -10.349 -21.058 12.536 1.00 75.67 108 LYS A O 1
ATOM 822 N N . ILE A 1 109 ? -9.418 -22.220 14.220 1.00 71.37 109 ILE A N 1
ATOM 823 C CA . ILE A 1 109 ? -9.177 -21.045 15.062 1.00 68.33 109 ILE A CA 1
ATOM 824 C C . ILE A 1 109 ? -8.173 -20.113 14.365 1.00 68.88 109 ILE A C 1
ATOM 825 O O . ILE A 1 109 ? -8.366 -18.895 14.363 1.00 67.73 109 ILE A O 1
ATOM 830 N N . VAL A 1 110 ? -7.115 -20.675 13.775 1.00 69.46 110 VAL A N 1
ATOM 831 C CA . VAL A 1 110 ? -6.085 -19.854 13.120 1.00 70.55 110 VAL A CA 1
ATOM 832 C C . VAL A 1 110 ? -6.560 -19.459 11.713 1.00 71.23 110 VAL A C 1
ATOM 833 O O . VAL A 1 110 ? -6.261 -18.351 11.256 1.00 69.83 110 VAL A O 1
ATOM 837 N N . THR A 1 111 ? -7.296 -20.341 11.031 1.00 72.01 111 THR A N 1
ATOM 838 C CA . THR A 1 111 ? -7.802 -20.027 9.689 1.00 72.64 111 THR A CA 1
ATOM 839 C C . THR A 1 111 ? -8.892 -18.948 9.773 1.00 71.92 111 THR A C 1
ATOM 840 O O . THR A 1 111 ? -8.959 -18.102 8.881 1.00 71.33 111 THR A O 1
ATOM 844 N N . THR A 1 112 ? -9.740 -18.956 10.808 1.00 71.25 112 THR A N 1
ATOM 845 C CA . THR A 1 112 ? -10.674 -17.829 10.987 1.00 72.60 112 THR A CA 1
ATOM 846 C C . THR A 1 112 ? -9.857 -16.565 11.267 1.00 72.99 112 THR A C 1
ATOM 847 O O . THR A 1 112 ? -10.107 -15.522 10.671 1.00 73.80 112 THR A O 1
ATOM 851 N N . GLY A 1 113 ? -8.871 -16.681 12.155 1.00 73.36 113 GLY A N 1
ATOM 852 C CA . GLY A 1 113 ? -7.947 -15.588 12.438 1.00 72.68 113 GLY A CA 1
ATOM 853 C C . GLY A 1 113 ? -7.439 -14.930 11.165 1.00 71.71 113 GLY A C 1
ATOM 854 O O . GLY A 1 113 ? -7.586 -13.723 10.987 1.00 68.95 113 GLY A O 1
ATOM 855 N N . ILE A 1 114 ? -6.876 -15.735 10.267 1.00 72.35 114 ILE A N 1
ATOM 856 C CA . ILE A 1 114 ? -6.247 -15.229 9.040 1.00 73.48 114 ILE A CA 1
ATOM 857 C C . ILE A 1 114 ? -7.310 -14.581 8.142 1.00 75.34 114 ILE A C 1
ATOM 858 O O . ILE A 1 114 ? -7.125 -13.453 7.683 1.00 77.03 114 ILE A O 1
ATOM 863 N N . LEU A 1 115 ? -8.412 -15.286 7.895 1.00 75.64 115 LEU A N 1
ATOM 864 C CA . LEU A 1 115 ? -9.448 -14.797 6.972 1.00 76.54 115 LEU A CA 1
ATOM 865 C C . LEU A 1 115 ? -10.151 -13.565 7.562 1.00 79.71 115 LEU A C 1
ATOM 866 O O . LEU A 1 115 ? -10.614 -12.704 6.812 1.00 81.52 115 LEU A O 1
ATOM 871 N N . PHE A 1 116 ? -10.228 -13.482 8.888 1.00 82.58 116 PHE A N 1
ATOM 872 C CA . PHE A 1 116 ? -10.701 -12.269 9.568 1.00 84.86 116 PHE A CA 1
ATOM 873 C C . PHE A 1 116 ? -9.923 -11.055 9.041 1.00 87.58 116 PHE A C 1
ATOM 874 O O . PHE A 1 116 ? -10.507 -10.034 8.677 1.00 89.09 116 PHE A O 1
ATOM 882 N N . ARG A 1 117 ? -8.601 -11.197 8.996 1.00 90.18 117 ARG A N 1
ATOM 883 C CA . ARG A 1 117 ? -7.697 -10.158 8.491 1.00 92.82 117 ARG A CA 1
ATOM 884 C C . ARG A 1 117 ? -7.862 -10.017 6.971 1.00 92.44 117 ARG A C 1
ATOM 885 O O . ARG A 1 117 ? -7.971 -8.903 6.468 1.00 93.10 117 ARG A O 1
ATOM 893 N N . LEU A 1 118 ? -7.868 -11.137 6.249 1.00 90.58 118 LEU A N 1
ATOM 894 C CA . LEU A 1 118 ? -7.820 -11.109 4.775 1.00 88.86 118 LEU A CA 1
ATOM 895 C C . LEU A 1 118 ? -9.175 -10.677 4.200 1.00 87.87 118 LEU A C 1
ATOM 896 O O . LEU A 1 118 ? -9.253 -9.692 3.465 1.00 89.09 118 LEU A O 1
ATOM 901 N N . VAL A 1 119 ? -10.228 -11.423 4.525 1.00 86.80 119 VAL A N 1
ATOM 902 C CA . VAL A 1 119 ? -11.554 -11.204 3.940 1.00 85.60 119 VAL A CA 1
ATOM 903 C C . VAL A 1 119 ? -12.229 -10.008 4.625 1.00 84.64 119 VAL A C 1
ATOM 904 O O . VAL A 1 119 ? -12.672 -9.075 3.953 1.00 81.32 119 VAL A O 1
ATOM 906 N N . LEU A 1 120 ? -12.306 -10.038 5.954 1.00 85.43 120 LEU A N 1
ATOM 907 C CA . LEU A 1 120 ? -13.042 -9.008 6.699 1.00 85.94 120 LEU A CA 1
ATOM 908 C C . LEU A 1 120 ? -12.162 -7.768 6.919 1.00 86.60 120 LEU A C 1
ATOM 909 O O . LEU A 1 120 ? -12.668 -6.730 7.351 1.00 87.29 120 LEU A O 1
ATOM 914 N N . LYS A 1 121 ? -10.862 -7.872 6.638 1.00 86.21 121 LYS A N 1
ATOM 915 C CA . LYS A 1 121 ? -9.962 -6.709 6.619 1.00 85.75 121 LYS A CA 1
ATOM 916 C C . LYS A 1 121 ? -9.875 -6.070 8.012 1.00 85.56 121 LYS A C 1
ATOM 917 O O . LYS A 1 121 ? -9.588 -4.877 8.126 1.00 86.47 121 LYS A O 1
ATOM 919 N N . ARG A 1 122 ? -10.093 -6.856 9.066 1.00 85.48 122 ARG A N 1
ATOM 920 C CA . ARG A 1 122 ? -10.159 -6.303 10.421 1.00 85.93 122 ARG A CA 1
ATOM 921 C C . ARG A 1 122 ? -8.776 -6.394 11.079 1.00 86.43 122 ARG A C 1
ATOM 922 O O . ARG A 1 122 ? -7.958 -7.260 10.743 1.00 88.39 122 ARG A O 1
ATOM 930 N N . LYS A 1 123 ? -8.545 -5.479 12.021 1.00 84.99 123 LYS A N 1
ATOM 931 C CA . LYS A 1 123 ? -7.222 -5.225 12.597 1.00 83.23 123 LYS A CA 1
ATOM 932 C C . LYS A 1 123 ? -7.048 -6.030 13.891 1.00 81.23 123 LYS A C 1
ATOM 933 O O . LYS A 1 123 ? -7.927 -6.033 14.757 1.00 82.41 123 LYS A O 1
ATOM 939 N N . LEU A 1 124 ? -5.892 -6.682 14.011 1.00 77.37 124 LEU A N 1
ATOM 940 C CA . LEU A 1 124 ? -5.512 -7.465 15.180 1.00 74.10 124 LEU A CA 1
ATOM 941 C C . LEU A 1 124 ? -4.129 -7.007 15.658 1.00 71.06 124 LEU A C 1
ATOM 942 O O . LEU A 1 124 ? -3.193 -6.913 14.860 1.00 71.62 124 LEU A O 1
ATOM 947 N N . SER A 1 125 ? -4.003 -6.739 16.955 1.00 67.19 125 SER A N 1
ATOM 948 C CA . SER A 1 125 ? -2.695 -6.470 17.557 1.00 64.62 125 SER A CA 1
ATOM 949 C C . SER A 1 125 ? -1.844 -7.747 17.522 1.00 63.45 125 SER A C 1
ATOM 950 O O . SER A 1 125 ? -2.323 -8.806 17.108 1.00 62.65 125 SER A O 1
ATOM 953 N N . ASN A 1 126 ? -0.583 -7.636 17.930 1.00 62.69 126 ASN A N 1
ATOM 954 C CA . ASN A 1 126 ? 0.295 -8.803 18.033 1.00 63.28 126 ASN A CA 1
ATOM 955 C C . ASN A 1 126 ? -0.114 -9.635 19.254 1.00 61.51 126 ASN A C 1
ATOM 956 O O . ASN A 1 126 ? -0.120 -10.864 19.191 1.00 59.93 126 ASN A O 1
ATOM 961 N N . ILE A 1 127 ? -0.443 -8.956 20.353 1.00 62.21 127 ILE A N 1
ATOM 962 C CA . ILE A 1 127 ? -0.952 -9.613 21.570 1.00 63.37 127 ILE A CA 1
ATOM 963 C C . ILE A 1 127 ? -2.204 -10.431 21.227 1.00 64.55 127 ILE A C 1
ATOM 964 O O . ILE A 1 127 ? -2.392 -11.530 21.757 1.00 62.89 127 ILE A O 1
ATOM 969 N N . GLN A 1 128 ? -3.052 -9.888 20.356 1.00 67.35 128 GLN A N 1
ATOM 970 C CA . GLN A 1 128 ? -4.288 -10.559 19.949 1.00 69.29 128 GLN A CA 1
ATOM 971 C C . GLN A 1 128 ? -3.948 -11.771 19.075 1.00 70.11 128 GLN A C 1
ATOM 972 O O . GLN A 1 128 ? -4.491 -12.855 19.282 1.00 70.20 128 GLN A O 1
ATOM 978 N N . TRP A 1 129 ? -3.043 -11.588 18.117 1.00 72.52 129 TRP A N 1
ATOM 979 C CA . TRP A 1 129 ? -2.606 -12.688 17.251 1.00 74.89 129 TRP A CA 1
ATOM 980 C C . TRP A 1 129 ? -2.030 -13.831 18.095 1.00 72.18 129 TRP A C 1
ATOM 981 O O . TRP A 1 129 ? -2.277 -15.005 17.813 1.00 72.13 129 TRP A O 1
ATOM 992 N N . MET A 1 130 ? -1.271 -13.474 19.127 1.00 68.93 130 MET A N 1
ATOM 993 C CA . MET A 1 130 ? -0.676 -14.462 20.022 1.00 64.99 130 MET A CA 1
ATOM 994 C C . MET A 1 130 ? -1.775 -15.168 20.830 1.00 61.74 130 MET A C 1
ATOM 995 O O . MET A 1 130 ? -1.624 -16.337 21.178 1.00 60.28 130 MET A O 1
ATOM 1000 N N . ALA A 1 131 ? -2.878 -14.470 21.103 1.00 59.42 131 ALA A N 1
ATOM 1001 C CA . ALA A 1 131 ? -4.013 -15.055 21.830 1.00 57.88 131 ALA A CA 1
ATOM 1002 C C . ALA A 1 131 ? -4.756 -16.058 20.938 1.00 56.06 131 ALA A C 1
ATOM 1003 O O . ALA A 1 131 ? -5.114 -17.148 21.396 1.00 54.62 131 ALA A O 1
ATOM 1005 N N . ILE A 1 132 ? -4.979 -15.694 19.673 1.00 54.49 132 ILE A N 1
ATOM 1006 C CA . ILE A 1 132 ? -5.655 -16.593 18.723 1.00 52.71 132 ILE A CA 1
ATOM 1007 C C . ILE A 1 132 ? -4.865 -17.907 18.663 1.00 50.19 132 ILE A C 1
ATOM 1008 O O . ILE A 1 132 ? -5.436 -18.987 18.799 1.00 49.48 132 ILE A O 1
ATOM 1013 N N . VAL A 1 133 ? -3.552 -17.804 18.482 1.00 49.71 133 VAL A N 1
ATOM 1014 C CA . VAL A 1 133 ? -2.693 -18.988 18.416 1.00 51.14 133 VAL A CA 1
ATOM 1015 C C . VAL A 1 133 ? -2.795 -19.745 19.748 1.00 52.14 133 VAL A C 1
ATOM 1016 O O . VAL A 1 133 ? -3.050 -20.950 19.758 1.00 51.13 133 VAL A O 1
ATOM 1020 N N . LEU A 1 134 ? -2.620 -19.041 20.864 1.00 53.74 134 LEU A N 1
ATOM 1021 C CA . LEU A 1 134 ? -2.680 -19.693 22.178 1.00 55.88 134 LEU A CA 1
ATOM 1022 C C . LEU A 1 134 ? -3.992 -20.471 22.331 1.00 56.72 134 LEU A C 1
ATOM 1023 O O . LEU A 1 134 ? -3.985 -21.551 22.916 1.00 57.66 134 LEU A O 1
ATOM 1028 N N . LEU A 1 135 ? -5.099 -19.929 21.821 1.00 57.12 135 LEU A N 1
ATOM 1029 C CA . LEU A 1 135 ? -6.396 -20.606 21.928 1.00 58.38 135 LEU A CA 1
ATOM 1030 C C . LEU A 1 135 ? -6.340 -21.951 21.195 1.00 58.41 135 LEU A C 1
ATOM 1031 O O . LEU A 1 135 ? -6.738 -22.978 21.746 1.00 57.28 135 LEU A O 1
ATOM 1036 N N . ALA A 1 136 ? -5.851 -21.929 19.959 1.00 60.18 136 ALA A N 1
ATOM 1037 C CA . ALA A 1 136 ? -5.736 -23.140 19.145 1.00 62.54 136 ALA A CA 1
ATOM 1038 C C . ALA A 1 136 ? -4.798 -24.143 19.826 1.00 65.30 136 ALA A C 1
ATOM 1039 O O . ALA A 1 136 ? -5.083 -25.340 19.866 1.00 67.39 136 ALA A O 1
ATOM 1041 N N . VAL A 1 137 ? -3.687 -23.645 20.360 1.00 67.33 137 VAL A N 1
ATOM 1042 C CA . VAL A 1 137 ? -2.703 -24.488 21.035 1.00 68.65 137 VAL A CA 1
ATOM 1043 C C . VAL A 1 137 ? -3.322 -25.054 22.322 1.00 69.54 137 VAL A C 1
ATOM 1044 O O . VAL A 1 137 ? -3.114 -26.222 22.643 1.00 71.52 137 VAL A O 1
ATOM 1048 N N . GLY A 1 138 ? -4.082 -24.233 23.043 1.00 69.97 138 GLY A N 1
ATOM 1049 C CA . GLY A 1 138 ? -4.649 -24.619 24.340 1.00 70.94 138 GLY A CA 1
ATOM 1050 C C . GLY A 1 138 ? -5.726 -25.685 24.219 1.00 73.12 138 GLY A C 1
ATOM 1051 O O . GLY A 1 138 ? -5.842 -26.559 25.083 1.00 75.13 138 GLY A O 1
ATOM 1052 N N . THR A 1 139 ? -6.524 -25.602 23.158 1.00 73.79 139 THR A N 1
ATOM 1053 C CA . THR A 1 139 ? -7.599 -26.562 22.909 1.00 72.47 139 THR A CA 1
ATOM 1054 C C . THR A 1 139 ? -6.994 -27.897 22.457 1.00 72.36 139 THR A C 1
ATOM 1055 O O . THR A 1 139 ? -7.393 -28.963 22.928 1.00 72.57 139 THR A O 1
ATOM 1059 N N . THR A 1 140 ? -6.037 -27.818 21.536 1.00 71.82 140 THR A N 1
ATOM 1060 C CA . THR A 1 140 ? -5.279 -28.984 21.085 1.00 71.07 140 THR A CA 1
ATOM 1061 C C . THR A 1 140 ? -4.670 -29.703 22.294 1.00 71.27 140 THR A C 1
ATOM 1062 O O . THR A 1 140 ? -4.765 -30.925 22.399 1.00 71.79 140 THR A O 1
ATOM 1066 N N . THR A 1 141 ? -4.068 -28.931 23.199 1.00 70.97 141 THR A N 1
ATOM 1067 C CA . THR A 1 141 ? -3.390 -29.465 24.388 1.00 70.70 141 THR A CA 1
ATOM 1068 C C . THR A 1 141 ? -4.352 -30.346 25.197 1.00 71.28 141 THR A C 1
ATOM 1069 O O . THR A 1 141 ? -3.976 -31.433 25.628 1.00 72.24 141 THR A O 1
ATOM 1073 N N . SER A 1 142 ? -5.580 -29.877 25.397 1.00 71.85 142 SER A N 1
ATOM 1074 C CA . SER A 1 142 ? -6.575 -30.612 26.183 1.00 72.97 142 SER A CA 1
ATOM 1075 C C . SER A 1 142 ? -6.986 -31.911 25.475 1.00 74.57 142 SER A C 1
ATOM 1076 O O . SER A 1 142 ? -7.351 -32.886 26.135 1.00 75.93 142 SER A O 1
ATOM 1079 N N . GLN A 1 143 ? -6.927 -31.925 24.146 1.00 75.12 143 GLN A N 1
ATOM 1080 C CA . GLN A 1 143 ? -7.383 -33.076 23.369 1.00 75.20 143 GLN A CA 1
ATOM 1081 C C . GLN A 1 143 ? -6.277 -34.137 23.263 1.00 73.72 143 GLN A C 1
ATOM 1082 O O . GLN A 1 143 ? -6.591 -35.317 23.113 1.00 74.19 143 GLN A O 1
ATOM 1088 N N . VAL A 1 144 ? -5.007 -33.732 23.349 1.00 72.49 144 VAL A N 1
ATOM 1089 C CA . VAL A 1 144 ? -3.861 -34.628 23.065 1.00 71.40 144 VAL A CA 1
ATOM 1090 C C . VAL A 1 144 ? -4.030 -35.954 23.823 1.00 70.43 144 VAL A C 1
ATOM 1091 O O . VAL A 1 144 ? -4.435 -35.979 24.988 1.00 68.85 144 VAL A O 1
ATOM 1095 N N . LYS A 1 145 ? -3.687 -37.046 23.139 1.00 71.52 145 LYS A N 1
ATOM 1096 C CA . LYS A 1 145 ? -3.892 -38.402 23.649 1.00 72.98 145 LYS A CA 1
ATOM 1097 C C . LYS A 1 145 ? -2.902 -38.684 24.787 1.00 74.10 145 LYS A C 1
ATOM 1098 O O . LYS A 1 145 ? -1.685 -38.678 24.584 1.00 70.27 145 LYS A O 1
ATOM 1100 N N . GLY A 1 146 ? -3.445 -38.944 25.974 1.00 77.07 146 GLY A N 1
ATOM 1101 C CA . GLY A 1 146 ? -2.640 -39.153 27.174 1.00 79.55 146 GLY A CA 1
ATOM 1102 C C . GLY A 1 146 ? -2.023 -40.541 27.219 1.00 82.90 146 GLY A C 1
ATOM 1103 O O . GLY A 1 146 ? -2.386 -41.425 26.440 1.00 85.33 146 GLY A O 1
ATOM 1104 N N . CYS A 1 147 ? -1.090 -40.721 28.150 1.00 85.69 147 CYS A N 1
ATOM 1105 C CA . CYS A 1 147 ? -0.398 -41.997 28.333 1.00 87.89 147 CYS A CA 1
ATOM 1106 C C . CYS A 1 147 ? -1.420 -43.109 28.596 1.00 89.87 147 CYS A C 1
ATOM 1107 O O . CYS A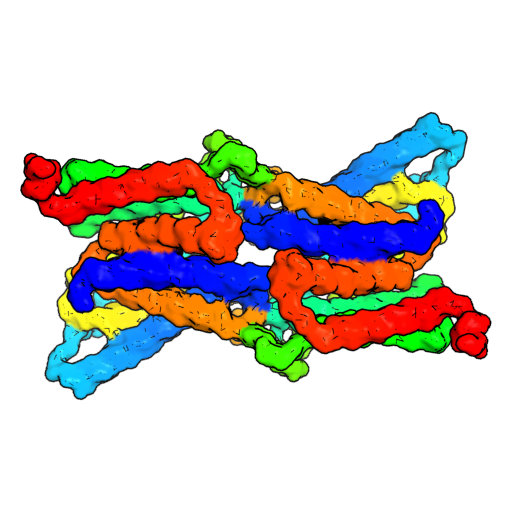 1 147 ? -2.403 -42.904 29.309 1.00 89.54 147 CYS A O 1
ATOM 1110 N N . GLY A 1 148 ? -1.185 -44.272 27.995 1.00 92.95 148 GLY A N 1
ATOM 1111 C CA . GLY A 1 148 ? -2.075 -45.417 28.148 1.00 95.19 148 GLY A CA 1
ATOM 1112 C C . GLY A 1 148 ? -3.482 -45.118 27.659 1.00 97.22 148 GLY A C 1
ATOM 1113 O O . GLY A 1 148 ? -4.451 -45.314 28.394 1.00 97.07 148 GLY A O 1
ATOM 1114 N N . ASP A 1 149 ? -3.590 -44.627 26.425 1.00 99.92 149 ASP A N 1
ATOM 1115 C CA . ASP A 1 149 ? -4.886 -44.443 25.766 1.00 102.70 149 ASP A CA 1
ATOM 1116 C C . ASP A 1 149 ? -5.003 -45.473 24.636 1.00 105.50 149 ASP A C 1
ATOM 1117 O O . ASP A 1 149 ? -4.223 -45.457 23.680 1.00 106.82 149 ASP A O 1
ATOM 1122 N N . SER A 1 150 ? -6.005 -46.341 24.761 1.00 107.85 150 SER A N 1
ATOM 1123 C CA . SER A 1 150 ? -6.115 -47.577 23.980 1.00 108.84 150 SER A CA 1
ATOM 1124 C C . SER A 1 150 ? -5.964 -47.315 22.473 1.00 110.35 150 SER A C 1
ATOM 1125 O O . SER A 1 150 ? -5.222 -48.039 21.805 1.00 111.71 150 SER A O 1
ATOM 1127 N N . PRO A 1 151 ? -6.666 -46.303 21.925 1.00 111.74 151 PRO A N 1
ATOM 1128 C CA . PRO A 1 151 ? -6.449 -45.997 20.512 1.00 112.89 151 PRO A CA 1
ATOM 1129 C C . PRO A 1 151 ? -5.181 -45.146 20.340 1.00 114.60 151 PRO A C 1
ATOM 1130 O O . PRO A 1 151 ? -5.255 -43.917 20.275 1.00 114.29 151 PRO A O 1
ATOM 1134 N N . CYS A 1 152 ? -4.031 -45.814 20.287 1.00 115.81 152 CYS A N 1
ATOM 1135 C CA . CYS A 1 152 ? -2.739 -45.136 20.150 1.00 116.56 152 CYS A CA 1
ATOM 1136 C C . CYS A 1 152 ? -2.585 -44.588 18.726 1.00 116.55 152 CYS A C 1
ATOM 1137 O O . CYS A 1 152 ? -2.216 -45.322 17.807 1.00 117.21 152 CYS A O 1
ATOM 1140 N N . ASP A 1 153 ? -2.872 -43.299 18.557 1.00 116.66 153 ASP A N 1
ATOM 1141 C CA . ASP A 1 153 ? -2.713 -42.636 17.265 1.00 117.17 153 ASP A CA 1
ATOM 1142 C C . ASP A 1 153 ? -1.230 -42.308 17.059 1.00 116.61 153 ASP A C 1
ATOM 1143 O O . ASP A 1 153 ? -0.717 -41.335 17.618 1.00 116.73 153 ASP A O 1
ATOM 1145 N N . SER A 1 154 ? -0.551 -43.137 16.268 1.00 115.19 154 SER A N 1
ATOM 1146 C CA . SER A 1 154 ? 0.854 -42.913 15.936 1.00 113.99 154 SER A CA 1
ATOM 1147 C C . SER A 1 154 ? 1.009 -41.542 15.267 1.00 113.12 154 SER A C 1
ATOM 1148 O O . SER A 1 154 ? 0.628 -41.359 14.109 1.00 113.76 154 SER A O 1
ATOM 1151 N N . LEU A 1 155 ? 1.575 -40.593 16.008 1.00 112.20 155 LEU A N 1
ATOM 1152 C CA . LEU A 1 155 ? 1.565 -39.185 15.606 1.00 110.99 155 LEU A CA 1
ATOM 1153 C C . LEU A 1 155 ? 2.441 -38.994 14.362 1.00 109.33 155 LEU A C 1
ATOM 1154 O O . LEU A 1 155 ? 3.501 -39.608 14.234 1.00 110.33 155 LEU A O 1
ATOM 1159 N N . PHE A 1 156 ? 1.954 -38.157 13.446 1.00 106.12 156 PHE A N 1
ATOM 1160 C CA . PHE A 1 156 ? 2.649 -37.793 12.201 1.00 103.68 156 PHE A CA 1
ATOM 1161 C C . PHE A 1 156 ? 2.659 -38.973 11.217 1.00 101.00 156 PHE A C 1
ATOM 1162 O O . PHE A 1 156 ? 3.132 -38.817 10.090 1.00 101.65 156 PHE A O 1
ATOM 1170 N N . SER A 1 157 ? 2.108 -40.125 11.608 1.00 97.09 157 SER A N 1
ATOM 1171 C CA . SER A 1 157 ? 2.233 -41.354 10.820 1.00 95.15 157 SER A CA 1
ATOM 1172 C C . SER A 1 157 ? 0.978 -41.593 9.970 1.00 92.79 157 SER A C 1
ATOM 1173 O O . SER A 1 157 ? 0.824 -42.674 9.397 1.00 93.16 157 SER A O 1
ATOM 1176 N N . ALA A 1 158 ? 0.088 -40.603 9.885 1.00 90.40 158 ALA A N 1
ATOM 1177 C CA . ALA A 1 158 ? -1.096 -40.707 9.030 1.00 88.37 158 ALA A CA 1
ATOM 1178 C C . ALA A 1 158 ? -0.712 -40.348 7.588 1.00 85.21 158 ALA A C 1
ATOM 1179 O O . ALA A 1 158 ? 0.336 -39.737 7.364 1.00 86.04 158 ALA A O 1
ATOM 1181 N N . PRO A 1 159 ? -1.552 -40.733 6.607 1.00 81.85 159 PRO A N 1
ATOM 1182 C CA . PRO A 1 159 ? -1.289 -40.413 5.198 1.00 80.52 159 PRO A CA 1
ATOM 1183 C C . PRO A 1 159 ? -1.303 -38.899 4.936 1.00 78.89 159 PRO A C 1
ATOM 1184 O O . PRO A 1 159 ? -1.962 -38.148 5.660 1.00 79.96 159 PRO A O 1
ATOM 1188 N N . LEU A 1 160 ? -0.583 -38.478 3.901 1.00 76.64 160 LEU A N 1
ATOM 1189 C CA . LEU A 1 160 ? -0.467 -37.061 3.552 1.00 75.10 160 LEU A CA 1
ATOM 1190 C C . LEU A 1 160 ? -1.855 -36.491 3.228 1.00 72.59 160 LEU A C 1
ATOM 1191 O O . LEU A 1 160 ? -2.181 -35.386 3.661 1.00 70.18 160 LEU A O 1
ATOM 1196 N N . GLU A 1 161 ? -2.655 -37.253 2.479 1.00 71.26 161 GLU A N 1
ATOM 1197 C CA . GLU A 1 161 ? -4.015 -36.844 2.101 1.00 72.04 161 GLU A CA 1
ATOM 1198 C C . GLU A 1 161 ? -4.795 -36.409 3.347 1.00 71.39 161 GLU A C 1
ATOM 1199 O O . GLU A 1 161 ? -5.468 -35.377 3.339 1.00 69.87 161 GLU A O 1
ATOM 1205 N N . GLY A 1 162 ? -4.707 -37.214 4.402 1.00 71.57 162 GLY A N 1
ATOM 1206 C CA . GLY A 1 162 ? -5.376 -36.914 5.660 1.00 73.36 162 GLY A CA 1
ATOM 1207 C C . GLY A 1 162 ? -5.007 -35.535 6.175 1.00 73.22 162 GLY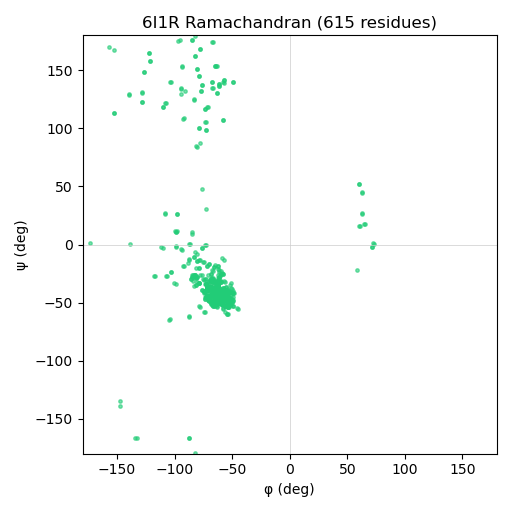 A C 1
ATOM 1208 O O . GLY A 1 162 ? -5.881 -34.709 6.439 1.00 71.51 162 GLY A O 1
ATOM 1209 N N . TYR A 1 163 ? -3.706 -35.287 6.288 1.00 74.94 163 TYR A N 1
ATOM 1210 C CA . TYR A 1 163 ? -3.200 -34.019 6.810 1.00 76.11 163 TYR A CA 1
ATOM 1211 C C . TYR A 1 163 ? -3.596 -32.870 5.874 1.00 74.15 163 TYR A C 1
ATOM 1212 O O . TYR A 1 163 ? -4.032 -31.818 6.339 1.00 71.97 163 TYR A O 1
ATOM 1221 N N . LEU A 1 164 ? -3.473 -33.079 4.566 1.00 73.28 164 LEU A N 1
ATOM 1222 C CA . LEU A 1 164 ? -3.762 -32.019 3.596 1.00 72.16 164 LEU A CA 1
ATOM 1223 C C . LEU A 1 164 ? -5.258 -31.672 3.631 1.00 69.58 164 LEU A C 1
ATOM 1224 O O . LEU A 1 164 ? -5.617 -30.495 3.573 1.00 69.13 164 LEU A O 1
ATOM 1229 N N . LEU A 1 165 ? -6.118 -32.683 3.739 1.00 67.26 165 LEU A N 1
ATOM 1230 C CA . LEU A 1 165 ? -7.573 -32.465 3.696 1.00 67.50 165 LEU A CA 1
ATOM 1231 C C . LEU A 1 165 ? -8.052 -31.854 5.019 1.00 66.92 165 LEU A C 1
ATOM 1232 O O . LEU A 1 165 ? -8.909 -30.970 5.019 1.00 68.11 165 LEU A O 1
ATOM 1237 N N . GLY A 1 166 ? -7.509 -32.327 6.137 1.00 66.70 166 GLY A N 1
ATOM 1238 C CA . GLY A 1 166 ? -7.769 -31.709 7.435 1.00 65.82 166 GLY A CA 1
ATOM 1239 C C . GLY A 1 166 ? -7.506 -30.211 7.408 1.00 66.08 166 GLY A C 1
ATOM 1240 O O . GLY A 1 166 ? -8.271 -29.432 7.975 1.00 67.33 166 GLY A O 1
ATOM 1241 N N . ILE A 1 167 ? -6.428 -29.813 6.731 1.00 66.38 167 ILE A N 1
ATOM 1242 C CA . ILE A 1 167 ? -6.053 -28.400 6.612 1.00 65.64 167 ILE A CA 1
ATOM 1243 C C . ILE A 1 167 ? -7.076 -27.679 5.722 1.00 65.72 167 ILE A C 1
ATOM 1244 O O . ILE A 1 167 ? -7.573 -26.615 6.094 1.00 65.93 167 ILE A O 1
ATOM 1249 N N . LEU A 1 168 ? -7.379 -28.253 4.557 1.00 65.51 168 LEU A N 1
ATOM 1250 C CA . LEU A 1 168 ? -8.350 -27.654 3.627 1.00 65.17 168 LEU A CA 1
ATOM 1251 C C . LEU A 1 168 ? -9.719 -27.539 4.310 1.00 64.75 168 LEU A C 1
ATOM 1252 O O . LEU A 1 168 ? -10.420 -26.546 4.131 1.00 64.76 168 LEU A O 1
ATOM 1257 N N . SER A 1 169 ? -10.086 -28.553 5.088 1.00 65.19 169 SER A N 1
ATOM 1258 C CA . SER A 1 169 ? -11.340 -28.547 5.842 1.00 66.15 169 SER A CA 1
ATOM 1259 C C . SER A 1 169 ? -11.443 -27.282 6.706 1.00 66.25 169 SER A C 1
ATOM 1260 O O . SER A 1 169 ? -12.478 -26.616 6.714 1.00 67.32 169 SER A O 1
ATOM 1263 N N . ALA A 1 170 ? -10.368 -26.961 7.423 1.00 65.36 170 ALA A N 1
ATOM 1264 C CA . ALA A 1 170 ? -10.362 -25.838 8.365 1.00 65.34 170 ALA A CA 1
ATOM 1265 C C . ALA A 1 170 ? -10.510 -24.506 7.618 1.00 65.65 170 ALA A C 1
ATOM 1266 O O . ALA A 1 170 ? -11.170 -23.588 8.111 1.00 66.78 170 ALA A O 1
ATOM 1268 N N . CYS A 1 171 ? -9.890 -24.403 6.444 1.00 65.76 171 CYS A N 1
ATOM 1269 C CA . CYS A 1 171 ? -9.952 -23.185 5.631 1.00 64.65 171 CYS A CA 1
ATOM 1270 C C . CYS A 1 171 ? -11.388 -22.935 5.154 1.00 62.75 171 CYS A C 1
ATOM 1271 O O . CYS A 1 171 ? -11.861 -21.797 5.174 1.00 63.01 171 CYS A O 1
ATOM 1274 N N . LEU A 1 172 ? -12.068 -23.998 4.726 1.00 60.33 172 LEU A N 1
ATOM 1275 C CA . LEU A 1 172 ? -13.461 -23.908 4.276 1.00 58.59 172 LEU A CA 1
ATOM 1276 C C . LEU A 1 172 ? -14.367 -23.561 5.464 1.00 57.81 172 LEU A C 1
ATOM 1277 O O . LEU A 1 172 ? -15.203 -22.660 5.369 1.00 55.60 172 LEU A O 1
ATOM 1282 N N . SER A 1 173 ? -14.200 -24.286 6.569 1.00 57.97 173 SER A N 1
ATOM 1283 C CA . SER A 1 173 ? -14.954 -24.013 7.796 1.00 57.32 173 SER A CA 1
ATOM 1284 C C . SER A 1 173 ? -14.881 -22.519 8.128 1.00 56.43 173 SER A C 1
ATOM 1285 O O . SER A 1 173 ? -15.905 -21.862 8.316 1.00 55.64 173 SER A O 1
ATOM 1288 N N . ALA A 1 174 ? -13.658 -22.002 8.183 1.00 56.54 174 ALA A N 1
ATOM 1289 C CA . ALA A 1 174 ? -13.417 -20.595 8.485 1.00 57.54 174 ALA A CA 1
ATOM 1290 C C . ALA A 1 174 ? -14.072 -19.705 7.422 1.00 57.72 174 ALA A C 1
ATOM 1291 O O . ALA A 1 174 ? -14.761 -18.746 7.759 1.00 60.96 174 ALA A O 1
ATOM 1293 N N . LEU A 1 175 ? -13.857 -20.033 6.150 1.00 57.17 175 LEU A N 1
ATOM 1294 C CA . LEU A 1 175 ? -14.378 -19.230 5.042 1.00 57.59 175 LEU A CA 1
ATOM 1295 C C . LEU A 1 175 ? -15.900 -19.078 5.174 1.00 58.67 175 LEU A C 1
ATOM 1296 O O . LEU A 1 175 ? -16.432 -17.983 4.981 1.00 58.51 175 LEU A O 1
ATOM 1301 N N . ALA A 1 176 ? -16.583 -20.173 5.505 1.00 59.66 176 ALA A N 1
ATOM 1302 C CA . ALA A 1 176 ? -18.039 -20.169 5.660 1.00 60.73 176 ALA A CA 1
ATOM 1303 C C . ALA A 1 176 ? -18.450 -19.141 6.719 1.00 61.62 176 ALA A C 1
ATOM 1304 O O . ALA A 1 176 ? -19.268 -18.256 6.455 1.00 63.76 176 ALA A O 1
ATOM 1306 N N . GLY A 1 177 ? -17.873 -19.270 7.909 1.00 62.54 177 GLY A N 1
ATOM 1307 C CA . GLY A 1 177 ? -18.161 -18.365 9.014 1.00 64.24 177 GLY A CA 1
ATOM 1308 C C . GLY A 1 177 ? -17.821 -16.924 8.672 1.00 65.18 177 GLY A C 1
ATOM 1309 O O . GLY A 1 177 ? -18.624 -16.020 8.916 1.00 66.42 177 GLY A O 1
ATOM 1310 N N . VAL A 1 178 ? -16.637 -16.708 8.102 1.00 64.38 178 VAL A N 1
ATOM 1311 C CA . VAL A 1 178 ? -16.182 -15.350 7.790 1.00 65.69 178 VAL A CA 1
ATOM 1312 C C . VAL A 1 178 ? -17.085 -14.755 6.702 1.00 65.53 178 VAL A C 1
ATOM 1313 O O . VAL A 1 178 ? -17.425 -13.574 6.775 1.00 65.11 178 VAL A O 1
ATOM 1317 N N . TYR A 1 179 ? -17.489 -15.552 5.713 1.00 66.37 179 TYR A N 1
ATOM 1318 C CA . TYR A 1 179 ? -18.337 -15.012 4.652 1.00 66.93 179 TYR A CA 1
ATOM 1319 C C . TYR A 1 179 ? -19.717 -14.655 5.216 1.00 67.00 179 TYR A C 1
ATOM 1320 O O . TYR A 1 179 ? -20.311 -13.665 4.796 1.00 67.89 179 TYR A O 1
ATOM 1329 N N . THR A 1 180 ? -20.216 -15.453 6.158 1.00 67.05 180 THR A N 1
ATOM 1330 C CA . THR A 1 180 ? -21.503 -15.166 6.798 1.00 67.68 180 THR A CA 1
ATOM 1331 C C . THR A 1 180 ? -21.442 -13.783 7.461 1.00 66.93 180 THR A C 1
ATOM 1332 O O . THR A 1 180 ? -22.307 -12.944 7.217 1.00 67.68 180 THR A O 1
ATOM 1336 N N . GLU A 1 181 ? -20.411 -13.545 8.271 1.00 66.83 181 GLU A N 1
ATOM 1337 C CA . GLU A 1 181 ? -20.219 -12.247 8.932 1.00 66.77 181 GLU A CA 1
ATOM 1338 C C . GLU A 1 181 ? -20.257 -11.127 7.886 1.00 68.70 181 GLU A C 1
ATOM 1339 O O . GLU A 1 181 ? -20.910 -10.100 8.089 1.00 68.91 181 GLU A O 1
ATOM 1345 N N . TYR A 1 182 ? -19.555 -11.334 6.775 1.00 69.14 182 TYR A N 1
ATOM 1346 C CA . TYR A 1 182 ? -19.563 -10.374 5.676 1.00 69.47 182 TYR A CA 1
ATOM 1347 C C . TYR A 1 182 ? -21.015 -10.057 5.291 1.00 68.10 182 TYR A C 1
ATOM 1348 O O . TYR A 1 182 ? -21.397 -8.891 5.251 1.00 67.67 182 TYR A O 1
ATOM 1357 N N . LEU A 1 183 ? -21.818 -11.094 5.053 1.00 67.59 183 LEU A N 1
ATOM 1358 C CA . LEU A 1 183 ? -23.205 -10.917 4.595 1.00 66.02 183 LEU A CA 1
ATOM 1359 C C . LEU A 1 183 ? -24.017 -10.120 5.626 1.00 64.60 183 LEU A C 1
ATOM 1360 O O . LEU A 1 183 ? -24.721 -9.179 5.254 1.00 66.03 183 LEU A O 1
ATOM 1365 N N . MET A 1 184 ? -23.923 -10.482 6.903 1.00 61.40 184 MET A N 1
ATOM 1366 C CA . MET A 1 184 ? -24.710 -9.797 7.940 1.00 60.73 184 MET A CA 1
ATOM 1367 C C . MET A 1 184 ? -24.322 -8.312 7.983 1.00 59.60 184 MET A C 1
ATOM 1368 O O . MET A 1 184 ? -25.193 -7.442 8.033 1.00 57.75 184 MET A O 1
ATOM 1373 N N . LYS A 1 185 ? -23.017 -8.041 7.949 1.00 58.97 185 LYS A N 1
ATOM 1374 C CA . LYS A 1 185 ? -22.487 -6.700 8.209 1.00 58.31 185 LYS A CA 1
ATOM 1375 C C . LYS A 1 185 ? -22.440 -5.861 6.925 1.00 58.70 185 LYS A C 1
ATOM 1376 O O . LYS A 1 185 ? -22.236 -4.651 7.012 1.00 58.61 185 LYS A O 1
ATOM 1382 N N . LYS A 1 186 ? -22.625 -6.469 5.750 1.00 60.89 186 LYS A N 1
ATOM 1383 C CA . LYS A 1 186 ? -22.587 -5.703 4.493 1.00 62.34 186 LYS A CA 1
ATOM 1384 C C . LYS A 1 186 ? -23.914 -4.958 4.288 1.00 62.39 186 LYS A C 1
ATOM 1385 O O . LYS A 1 186 ? -24.003 -4.098 3.410 1.00 63.88 186 LYS A O 1
ATOM 1391 N N . ASN A 1 187 ? -24.938 -5.305 5.071 1.00 61.75 187 ASN A N 1
ATOM 1392 C CA . ASN A 1 187 ? -26.264 -4.697 4.957 1.00 61.99 187 ASN A CA 1
ATOM 1393 C C . ASN A 1 187 ? -26.662 -4.044 6.285 1.00 63.24 187 ASN A C 1
ATOM 1394 O O . ASN A 1 187 ? -26.175 -4.411 7.356 1.00 63.67 187 ASN A O 1
ATOM 1399 N N . ASN A 1 188 ? -27.594 -3.104 6.183 1.00 64.31 188 ASN A N 1
ATOM 1400 C CA . ASN A 1 188 ? -28.220 -2.473 7.343 1.00 65.82 188 ASN A CA 1
ATOM 1401 C C . ASN A 1 188 ? -29.567 -3.167 7.603 1.00 65.11 188 ASN A C 1
ATOM 1402 O O . ASN A 1 188 ? -30.462 -2.592 8.220 1.00 67.13 188 ASN A O 1
ATOM 1407 N N . ASP A 1 189 ? -29.678 -4.427 7.183 1.00 64.67 189 ASP A N 1
ATOM 1408 C CA . ASP A 1 189 ? -30.968 -5.120 7.079 1.00 63.86 189 ASP A CA 1
ATOM 1409 C C . ASP A 1 189 ? -31.340 -5.731 8.437 1.00 63.42 189 ASP A C 1
ATOM 1410 O O . ASP A 1 189 ? -30.565 -5.674 9.394 1.00 65.48 189 ASP A O 1
ATOM 1415 N N . SER A 1 190 ? -32.535 -6.315 8.499 1.00 61.57 190 SER A N 1
ATOM 1416 C CA . SER A 1 190 ? -33.031 -6.973 9.707 1.00 60.62 190 SER A CA 1
ATOM 1417 C C . SER A 1 190 ? -32.347 -8.334 9.884 1.00 60.43 190 SER A C 1
ATOM 1418 O O . SER A 1 190 ? -32.200 -9.093 8.926 1.00 61.01 190 SER A O 1
ATOM 1421 N N . LEU A 1 191 ? -31.956 -8.638 11.121 1.00 60.28 191 LEU A N 1
ATOM 1422 C CA . LEU A 1 191 ? -31.335 -9.922 11.452 1.00 60.00 191 LEU A CA 1
ATOM 1423 C C . LEU A 1 191 ? -32.238 -11.067 10.977 1.00 60.59 191 LEU A C 1
ATOM 1424 O O . LEU A 1 191 ? -31.760 -12.056 10.423 1.00 61.86 191 LEU A O 1
ATOM 1429 N N . TYR A 1 192 ? -33.542 -10.901 11.177 1.00 60.92 192 TYR A N 1
ATOM 1430 C CA . TYR A 1 192 ? -34.514 -11.962 10.937 1.00 60.80 192 TYR A CA 1
ATOM 1431 C C . TYR A 1 192 ? -34.718 -12.171 9.430 1.00 60.89 192 TYR A C 1
ATOM 1432 O O . TYR A 1 192 ? -35.023 -13.283 9.005 1.00 61.65 192 TYR A O 1
ATOM 1441 N N . TRP A 1 193 ? -34.558 -11.117 8.631 1.00 60.97 193 TRP A N 1
ATOM 1442 C CA . TRP A 1 193 ? -34.659 -11.237 7.170 1.00 60.83 193 TRP A CA 1
ATOM 1443 C C . TRP A 1 193 ? -33.363 -11.829 6.600 1.00 60.60 193 TRP A C 1
ATOM 1444 O O . TRP A 1 193 ? -33.399 -12.558 5.604 1.00 60.69 193 TRP A O 1
ATOM 1455 N N . GLN A 1 194 ? -32.228 -11.517 7.222 1.00 59.49 194 GLN A N 1
ATOM 1456 C CA . GLN A 1 194 ? -30.946 -12.080 6.798 1.00 59.86 194 GLN A CA 1
ATOM 1457 C C . GLN A 1 194 ? -30.941 -13.584 7.106 1.00 59.43 194 GLN A C 1
ATOM 1458 O O . GLN A 1 194 ? -30.553 -14.396 6.264 1.00 60.17 194 GLN A O 1
ATOM 1464 N N . ASN A 1 195 ? -31.406 -13.944 8.298 1.00 59.53 195 ASN A N 1
ATOM 1465 C CA . ASN A 1 195 ? -31.579 -15.344 8.678 1.00 60.99 195 ASN A CA 1
ATOM 1466 C C . ASN A 1 195 ? -32.494 -16.055 7.670 1.00 60.86 195 ASN A C 1
ATOM 1467 O O . ASN A 1 195 ? -32.162 -17.141 7.195 1.00 60.33 195 ASN A O 1
ATOM 1472 N N . VAL A 1 196 ? -33.634 -15.446 7.344 1.00 60.97 196 VAL A N 1
ATOM 1473 C CA . VAL A 1 196 ? -34.643 -16.104 6.497 1.00 62.45 196 VAL A CA 1
ATOM 1474 C C . VAL A 1 196 ? -34.020 -16.477 5.143 1.00 64.01 196 VAL A C 1
ATOM 1475 O O . VAL A 1 196 ? -34.270 -17.572 4.638 1.00 63.39 196 VAL A O 1
ATOM 1479 N N . GLN A 1 197 ? -33.218 -15.586 4.562 1.00 64.63 197 GLN A N 1
ATOM 1480 C CA . GLN A 1 197 ? -32.574 -15.864 3.272 1.00 65.33 197 GLN A CA 1
ATOM 1481 C C . GLN A 1 197 ? -31.484 -16.925 3.459 1.00 66.93 197 GLN A C 1
ATOM 1482 O O . GLN A 1 197 ? -31.396 -17.886 2.689 1.00 68.43 197 GLN A O 1
ATOM 1488 N N . LEU A 1 198 ? -30.652 -16.722 4.480 1.00 66.57 198 LEU A N 1
ATOM 1489 C CA . LEU A 1 198 ? -29.533 -17.616 4.778 1.00 66.02 198 LEU A CA 1
ATOM 1490 C C . LEU A 1 198 ? -30.047 -19.051 4.959 1.00 65.70 198 LEU A C 1
ATOM 1491 O O . LEU A 1 198 ? -29.565 -19.974 4.302 1.00 63.52 198 LEU A O 1
ATOM 1496 N N . TYR A 1 199 ? -31.038 -19.215 5.832 1.00 67.43 199 TYR A N 1
ATOM 1497 C CA . TYR A 1 199 ? -31.505 -20.540 6.248 1.00 68.94 199 TYR A CA 1
ATOM 1498 C C . TYR A 1 199 ? -32.455 -21.148 5.207 1.00 67.60 199 TYR A C 1
ATOM 1499 O O . TYR A 1 199 ? -32.739 -22.342 5.273 1.00 66.70 199 TYR A O 1
ATOM 1508 N N . THR A 1 200 ? -32.953 -20.350 4.263 1.00 66.61 200 THR A N 1
ATOM 1509 C CA . THR A 1 200 ? -33.733 -20.899 3.148 1.00 65.85 200 THR A CA 1
ATOM 1510 C C . THR A 1 200 ? -32.802 -21.729 2.256 1.00 64.97 200 THR A C 1
ATOM 1511 O O . THR A 1 200 ? -33.089 -22.888 1.961 1.00 65.27 200 THR A O 1
ATOM 1515 N N . PHE A 1 201 ? -31.683 -21.134 1.854 1.00 65.02 201 PHE A N 1
ATOM 1516 C CA . PHE A 1 201 ? -30.710 -21.816 1.001 1.00 66.82 201 PHE A CA 1
ATOM 1517 C C . PHE A 1 201 ? -30.132 -23.036 1.730 1.00 67.75 201 PHE A C 1
ATOM 1518 O O . PHE A 1 201 ? -29.874 -24.064 1.104 1.00 69.58 201 PHE A O 1
ATOM 1526 N N . GLY A 1 202 ? -29.938 -22.922 3.042 1.00 67.54 202 GLY A N 1
ATOM 1527 C CA . GLY A 1 202 ? -29.477 -24.045 3.855 1.00 67.85 202 GLY A CA 1
ATOM 1528 C C . GLY A 1 202 ? -30.459 -25.206 3.828 1.00 68.28 202 GLY A C 1
ATOM 1529 O O . GLY A 1 202 ? -30.055 -26.359 3.673 1.00 67.95 202 GLY A O 1
ATOM 1530 N N . VAL A 1 203 ? -31.746 -24.902 3.986 1.00 69.66 203 VAL A N 1
ATOM 1531 C CA . VAL A 1 203 ? -32.800 -25.917 3.900 1.00 71.39 203 VAL A CA 1
ATOM 1532 C C . VAL A 1 203 ? -32.739 -26.569 2.513 1.00 72.92 203 VAL A C 1
ATOM 1533 O O . VAL A 1 203 ? -32.694 -27.791 2.404 1.00 73.21 203 VAL A O 1
ATOM 1537 N N . ILE A 1 204 ? -32.718 -25.744 1.471 1.00 74.32 204 ILE A N 1
ATOM 1538 C CA . ILE A 1 204 ? -32.682 -26.227 0.087 1.00 75.26 204 ILE A CA 1
ATOM 1539 C C . ILE A 1 204 ? -31.500 -27.192 -0.082 1.00 76.33 204 ILE A C 1
ATOM 1540 O O . ILE A 1 204 ? -31.679 -28.306 -0.575 1.00 79.56 204 ILE A O 1
ATOM 1545 N N . PHE A 1 205 ? -30.308 -26.773 0.339 1.00 75.69 205 PHE A N 1
ATOM 1546 C CA . PHE A 1 205 ? -29.087 -27.553 0.088 1.00 75.63 205 PHE A CA 1
ATOM 1547 C C . PHE A 1 205 ? -29.073 -28.818 0.958 1.00 76.52 205 PHE A C 1
ATOM 1548 O O . PHE A 1 205 ? -28.740 -29.892 0.458 1.00 77.70 205 PHE A O 1
ATOM 1556 N N . ASN A 1 206 ? -29.424 -28.696 2.241 1.00 76.71 206 ASN A N 1
ATOM 1557 C CA . ASN A 1 206 ? -29.577 -29.867 3.127 1.00 77.14 206 ASN A CA 1
ATOM 1558 C C . ASN A 1 206 ? -30.476 -30.913 2.457 1.00 77.60 206 ASN A C 1
ATOM 1559 O O . ASN A 1 206 ? -30.207 -32.114 2.523 1.00 78.76 206 ASN A O 1
ATOM 1564 N N . MET A 1 207 ? -31.546 -30.427 1.832 1.00 77.59 207 MET A N 1
ATOM 1565 C CA . MET A 1 207 ? -32.572 -31.266 1.218 1.00 77.12 207 MET A CA 1
ATOM 1566 C C . MET A 1 207 ? -32.022 -31.905 -0.063 1.00 76.01 207 MET A C 1
ATOM 1567 O O . MET A 1 207 ? -32.215 -33.099 -0.296 1.00 74.91 207 MET A O 1
ATOM 1572 N N . GLY A 1 208 ? -31.345 -31.101 -0.883 1.00 74.51 208 GLY A N 1
ATOM 1573 C CA . GLY A 1 208 ? -30.692 -31.589 -2.099 1.00 73.07 208 GLY A CA 1
ATOM 1574 C C . GLY A 1 208 ? -29.640 -32.647 -1.801 1.00 72.38 208 GLY A C 1
ATOM 1575 O O . GLY A 1 208 ? -29.420 -33.551 -2.609 1.00 71.66 208 GLY A O 1
ATOM 1576 N N . TRP A 1 209 ? -28.988 -32.533 -0.645 1.00 72.99 209 TRP A N 1
ATOM 1577 C CA . TRP A 1 209 ? -28.003 -33.523 -0.205 1.00 74.22 209 TRP A CA 1
ATOM 1578 C C . TRP A 1 209 ? -28.695 -34.876 0.000 1.00 74.53 209 TRP A C 1
ATOM 1579 O O . TRP A 1 209 ? -28.268 -35.894 -0.549 1.00 74.52 209 TRP A O 1
ATOM 1590 N N . LEU A 1 210 ? -29.782 -34.859 0.769 1.00 74.13 210 LEU A N 1
ATOM 1591 C CA . LEU A 1 210 ? -30.553 -36.068 1.076 1.00 73.39 210 LEU A CA 1
ATOM 1592 C C . LEU A 1 210 ? -31.159 -36.651 -0.208 1.00 72.37 210 LEU A C 1
ATOM 1593 O O . LEU A 1 210 ? -31.276 -37.870 -0.334 1.00 72.12 210 LEU A O 1
ATOM 1598 N N . ILE A 1 211 ? -31.548 -35.790 -1.147 1.00 73.49 211 ILE A N 1
ATOM 1599 C CA . ILE A 1 211 ? -32.048 -36.24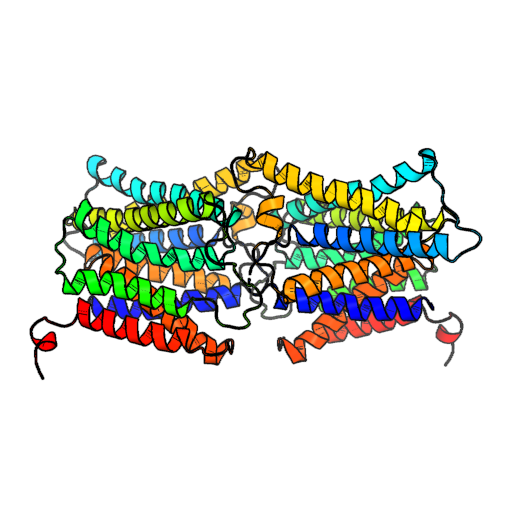9 -2.449 1.00 74.24 211 ILE A CA 1
ATOM 1600 C C . ILE A 1 211 ? -30.888 -36.882 -3.230 1.00 75.73 211 ILE A C 1
ATOM 1601 O O . ILE A 1 211 ? -31.082 -37.891 -3.907 1.00 76.76 211 ILE A O 1
ATOM 1606 N N . TYR A 1 212 ? -29.694 -36.298 -3.138 1.00 78.01 212 TYR A N 1
ATOM 1607 C CA . TYR A 1 212 ? -28.525 -36.877 -3.803 1.00 79.59 212 TYR A CA 1
ATOM 1608 C C . TYR A 1 212 ? -28.250 -38.271 -3.225 1.00 80.00 212 TYR A C 1
ATOM 1609 O O . TYR A 1 212 ? -28.089 -39.232 -3.974 1.00 80.52 212 TYR A O 1
ATOM 1618 N N . GLY A 1 213 ? -28.225 -38.369 -1.898 1.00 80.61 213 GLY A N 1
ATOM 1619 C CA . GLY A 1 213 ? -27.995 -39.642 -1.206 1.00 81.38 213 GLY A CA 1
ATOM 1620 C C . GLY A 1 213 ? -28.952 -40.732 -1.662 1.00 81.29 213 GLY A C 1
ATOM 1621 O O . GLY A 1 213 ? -28.552 -41.886 -1.823 1.00 79.79 213 GLY A O 1
ATOM 1622 N N . ASP A 1 214 ? -30.215 -40.367 -1.872 1.00 83.24 214 ASP A N 1
ATOM 1623 C CA . ASP A 1 214 ? -31.222 -41.310 -2.368 1.00 84.41 214 ASP A CA 1
ATOM 1624 C C . ASP A 1 214 ? -30.931 -41.644 -3.837 1.00 84.42 214 ASP A C 1
ATOM 1625 O O . ASP A 1 214 ? -31.119 -42.785 -4.258 1.00 85.29 214 ASP A O 1
ATOM 1630 N N . PHE A 1 215 ? -30.477 -40.655 -4.609 1.00 84.77 215 PHE A N 1
ATOM 1631 C CA . PHE A 1 215 ? -30.086 -40.876 -6.008 1.00 85.07 215 PHE A CA 1
ATOM 1632 C C . PHE A 1 215 ? -28.913 -41.863 -6.090 1.00 84.82 215 PHE A C 1
ATOM 1633 O O . PHE A 1 215 ? -28.845 -42.658 -7.028 1.00 86.07 215 PHE A O 1
ATOM 1641 N N . LYS A 1 216 ? -27.999 -41.804 -5.121 1.00 84.18 216 LYS A N 1
ATOM 1642 C CA . LYS A 1 216 ? -26.797 -42.648 -5.119 1.00 83.94 216 LYS A CA 1
ATOM 1643 C C . LYS A 1 216 ? -27.181 -44.134 -5.075 1.00 85.01 216 LYS A C 1
ATOM 1644 O O . LYS A 1 216 ? -26.427 -44.977 -5.566 1.00 85.34 216 LYS A O 1
ATOM 1646 N N . ALA A 1 217 ? -28.337 -44.452 -4.488 1.00 85.66 217 ALA A N 1
ATOM 1647 C CA . ALA A 1 217 ? -28.833 -45.831 -4.428 1.00 86.92 217 ALA A CA 1
ATOM 1648 C C . ALA A 1 217 ? -30.033 -46.016 -5.370 1.00 87.56 217 ALA A C 1
ATOM 1649 O O . ALA A 1 217 ? -30.886 -46.870 -5.126 1.00 85.42 217 ALA A O 1
ATOM 1651 N N . GLY A 1 218 ? -30.102 -45.215 -6.434 1.00 89.61 218 GLY A N 1
ATOM 1652 C CA . GLY A 1 218 ? -31.085 -45.394 -7.511 1.00 91.62 218 GLY A CA 1
ATOM 1653 C C . GLY A 1 218 ? -32.528 -45.193 -7.068 1.00 93.32 218 GLY A C 1
ATOM 1654 O O . GLY A 1 218 ? -33.443 -45.627 -7.770 1.00 95.27 218 GLY A O 1
ATOM 1655 N N . PHE A 1 219 ? -32.743 -44.545 -5.920 1.00 94.22 219 PHE A N 1
ATOM 1656 C CA . PHE A 1 219 ? -34.087 -44.291 -5.363 1.00 95.03 219 PHE A CA 1
ATOM 1657 C C . PHE A 1 219 ? -34.840 -45.600 -5.079 1.00 95.23 219 PHE A C 1
ATOM 1658 O O . PHE A 1 219 ? -36.056 -45.573 -4.871 1.00 94.57 219 PHE A O 1
ATOM 1666 N N . GLU A 1 220 ? -34.141 -46.733 -5.039 1.00 96.21 220 GLU A N 1
ATOM 1667 C CA . GLU A 1 220 ? -34.801 -48.036 -4.899 1.00 97.03 220 GLU A CA 1
ATOM 1668 C C . GLU A 1 220 ? -35.059 -48.326 -3.415 1.00 96.74 220 GLU A C 1
ATOM 1669 O O . GLU A 1 220 ? -36.007 -49.036 -3.077 1.00 99.01 220 GLU A O 1
ATOM 1675 N N . LEU A 1 221 ? -34.225 -47.767 -2.542 1.00 95.53 221 LEU A N 1
ATOM 1676 C CA . LEU A 1 221 ? -34.321 -48.012 -1.102 1.00 94.58 221 LEU A CA 1
ATOM 1677 C C . LEU A 1 221 ? -35.293 -46.998 -0.482 1.00 93.27 221 LEU A C 1
ATOM 1678 O O . LEU A 1 221 ? -36.049 -46.336 -1.199 1.00 92.49 221 LEU A O 1
ATOM 1683 N N . GLY A 1 222 ? -35.284 -46.890 0.845 1.00 91.71 222 GLY A N 1
ATOM 1684 C CA . GLY A 1 222 ? -36.164 -45.965 1.550 1.00 90.53 222 GLY A CA 1
ATOM 1685 C C . GLY A 1 222 ? -35.807 -44.514 1.265 1.00 89.88 222 GLY A C 1
ATOM 1686 O O . GLY A 1 222 ? -34.630 -44.150 1.294 1.00 90.74 222 GLY A O 1
ATOM 1687 N N . PRO A 1 223 ? -36.821 -43.676 0.981 1.00 89.05 223 PRO A N 1
ATOM 1688 C CA . PRO A 1 223 ? -36.593 -42.261 0.704 1.00 89.54 223 PRO A CA 1
ATOM 1689 C C . PRO A 1 223 ? -36.420 -41.438 1.992 1.00 89.83 223 PRO A C 1
ATOM 1690 O O . PRO A 1 223 ? -36.991 -41.775 3.032 1.00 89.92 223 PRO A O 1
ATOM 1694 N N . TRP A 1 224 ? -35.646 -40.361 1.885 1.00 89.76 224 TRP A N 1
ATOM 1695 C CA . TRP A 1 224 ? -35.227 -39.539 3.029 1.00 89.19 224 TRP A CA 1
ATOM 1696 C C . TRP A 1 224 ? -36.436 -38.999 3.808 1.00 87.51 224 TRP A C 1
ATOM 1697 O O . TRP A 1 224 ? -36.381 -38.906 5.034 1.00 87.20 224 TRP A O 1
ATOM 1708 N N . TRP A 1 225 ? -37.507 -38.630 3.106 1.00 85.50 225 TRP A N 1
ATOM 1709 C CA . TRP A 1 225 ? -38.670 -37.990 3.746 1.00 83.99 225 TRP A CA 1
ATOM 1710 C C . TRP A 1 225 ? -39.456 -39.010 4.582 1.00 83.71 225 TRP A C 1
ATOM 1711 O O . TRP A 1 225 ? -39.958 -38.674 5.656 1.00 84.04 225 TRP A O 1
ATOM 1722 N N . GLN A 1 226 ? -39.551 -40.244 4.095 1.00 83.24 226 GLN A N 1
ATOM 1723 C CA . GLN A 1 226 ? -40.238 -41.324 4.815 1.00 82.15 226 GLN A CA 1
ATOM 1724 C C . GLN A 1 226 ? -39.437 -41.691 6.073 1.00 80.69 226 GLN A C 1
ATOM 1725 O O . GLN A 1 226 ? -39.997 -41.861 7.157 1.00 79.14 226 GLN A O 1
ATOM 1731 N N . ARG A 1 227 ? -38.121 -41.779 5.908 1.00 79.57 227 ARG A N 1
ATOM 1732 C CA . ARG A 1 227 ? -37.190 -42.206 6.957 1.00 79.04 227 ARG A CA 1
ATOM 1733 C C . ARG A 1 227 ? -36.990 -41.095 8.001 1.00 79.99 227 ARG A C 1
ATOM 1734 O O . ARG A 1 227 ? -36.508 -41.361 9.105 1.00 79.91 227 ARG A O 1
ATOM 1742 N N . LEU A 1 228 ? -37.395 -39.870 7.661 1.00 80.66 228 LEU A N 1
ATOM 1743 C CA . LEU A 1 228 ? -36.973 -38.637 8.350 1.00 80.93 228 LEU A CA 1
ATOM 1744 C C . LEU A 1 228 ? -37.150 -38.734 9.873 1.00 82.59 228 LEU A C 1
ATOM 1745 O O . LEU A 1 228 ? -36.316 -38.215 10.613 1.00 82.78 228 LEU A O 1
ATOM 1750 N N . PHE A 1 229 ? -38.223 -39.369 10.342 1.00 84.06 229 PHE A N 1
ATOM 1751 C CA . PHE A 1 229 ? -38.578 -39.338 11.770 1.00 84.72 229 PHE A CA 1
ATOM 1752 C C . PHE A 1 229 ? -38.099 -40.606 12.494 1.00 83.74 229 PHE A C 1
ATOM 1753 O O . PHE A 1 229 ? -38.274 -40.712 13.708 1.00 81.75 229 PHE A O 1
ATOM 1761 N N . ASN A 1 230 ? -37.486 -41.552 11.784 1.00 83.51 230 ASN A N 1
ATOM 1762 C CA . ASN A 1 230 ? -37.178 -42.866 12.368 1.00 83.36 230 ASN A CA 1
ATOM 1763 C C . ASN A 1 230 ? -36.231 -42.707 13.565 1.00 83.87 230 ASN A C 1
ATOM 1764 O O . ASN A 1 230 ? -35.294 -41.907 13.533 1.00 85.72 230 ASN A O 1
ATOM 1769 N N . GLY A 1 231 ? -36.513 -43.462 14.627 1.00 83.83 231 GLY A N 1
ATOM 1770 C CA . GLY A 1 231 ? -35.639 -43.547 15.798 1.00 83.41 231 GLY A CA 1
ATOM 1771 C C . GLY A 1 231 ? -35.654 -42.291 16.656 1.00 84.35 231 GLY A C 1
ATOM 1772 O O . GLY A 1 231 ? -34.954 -42.241 17.672 1.00 84.98 231 GLY A O 1
ATOM 1773 N N . TYR A 1 232 ? -36.454 -41.290 16.280 1.00 84.17 232 TYR A N 1
ATOM 1774 C CA . TYR A 1 232 ? -36.391 -39.969 16.914 1.00 83.37 232 TYR A CA 1
ATOM 1775 C C . TYR A 1 232 ? -37.002 -40.027 18.317 1.00 81.62 232 TYR A C 1
ATOM 1776 O O . TYR A 1 232 ? -38.220 -40.089 18.480 1.00 82.89 232 TYR A O 1
ATOM 1785 N N . SER A 1 233 ? -36.130 -39.997 19.316 1.00 79.07 233 SER A N 1
ATOM 1786 C CA . SER A 1 233 ? -36.533 -39.926 20.710 1.00 76.86 233 SER A CA 1
ATOM 1787 C C . SER A 1 233 ? -36.835 -38.470 21.085 1.00 74.37 233 SER A C 1
ATOM 1788 O O . SER A 1 233 ? -36.739 -37.573 20.246 1.00 73.89 233 SER A O 1
ATOM 1791 N N . ILE A 1 234 ? -37.222 -38.248 22.339 1.00 73.17 234 ILE A N 1
ATOM 1792 C CA . ILE A 1 234 ? -37.309 -36.900 22.900 1.00 72.56 234 ILE A CA 1
ATOM 1793 C C . ILE A 1 234 ? -35.905 -36.285 22.880 1.00 71.41 234 ILE A C 1
ATOM 1794 O O . ILE A 1 234 ? -35.729 -35.157 22.409 1.00 67.69 234 ILE A O 1
ATOM 1799 N N . THR A 1 235 ? -34.919 -37.040 23.373 1.00 72.65 235 THR A N 1
ATOM 1800 C CA . THR A 1 235 ? -33.521 -36.587 23.382 1.00 74.07 235 THR A CA 1
ATOM 1801 C C . THR A 1 235 ? -33.130 -36.067 21.995 1.00 74.38 235 THR A C 1
ATOM 1802 O O . THR A 1 235 ? -32.484 -35.033 21.885 1.00 71.95 235 THR A O 1
ATOM 1806 N N . THR A 1 236 ? -33.501 -36.816 20.953 1.00 75.43 236 THR A N 1
ATOM 1807 C CA . THR A 1 236 ? -33.181 -36.440 19.582 1.00 76.26 236 THR A CA 1
ATOM 1808 C C . THR A 1 236 ? -33.760 -35.052 19.294 1.00 75.50 236 THR A C 1
ATOM 1809 O O . THR A 1 236 ? -33.081 -34.208 18.717 1.00 75.92 236 THR A O 1
ATOM 1813 N N . TRP A 1 237 ? -35.005 -34.828 19.712 1.00 74.88 237 TRP A N 1
ATOM 1814 C CA . TRP A 1 237 ? -35.682 -33.548 19.483 1.00 75.59 237 TRP A CA 1
ATOM 1815 C C . TRP A 1 237 ? -35.031 -32.434 20.315 1.00 76.30 237 TRP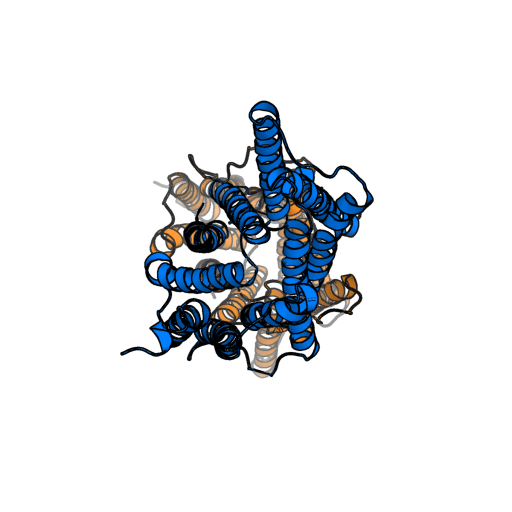 A C 1
ATOM 1816 O O . TRP A 1 237 ? -35.033 -31.277 19.891 1.00 76.83 237 TRP A O 1
ATOM 1827 N N . MET A 1 238 ? -34.496 -32.767 21.489 1.00 78.52 238 MET A N 1
ATOM 1828 C CA . MET A 1 238 ? -33.807 -31.774 22.321 1.00 79.45 238 MET A CA 1
ATOM 1829 C C . MET A 1 238 ? -32.607 -31.197 21.557 1.00 78.48 238 MET A C 1
ATOM 1830 O O . MET A 1 238 ? -32.418 -29.983 21.557 1.00 78.51 238 MET A O 1
ATOM 1835 N N . VAL A 1 239 ? -31.822 -32.049 20.894 1.00 78.57 239 VAL A N 1
ATOM 1836 C CA . VAL A 1 239 ? -30.593 -31.578 20.227 1.00 77.87 239 VAL A CA 1
ATOM 1837 C C . VAL A 1 239 ? -30.983 -30.823 18.949 1.00 78.05 239 VAL A C 1
ATOM 1838 O O . VAL A 1 239 ? -30.268 -29.910 18.550 1.00 78.48 239 VAL A O 1
ATOM 1842 N N . VAL A 1 240 ? -32.096 -31.194 18.312 1.00 78.37 240 VAL A N 1
ATOM 1843 C CA . VAL A 1 240 ? -32.562 -30.477 17.116 1.00 79.31 240 VAL A CA 1
ATOM 1844 C C . VAL A 1 240 ? -32.854 -29.023 17.505 1.00 78.98 240 VAL A C 1
ATOM 1845 O O . VAL A 1 240 ? -32.421 -28.094 16.820 1.00 77.64 240 VAL A O 1
ATOM 1849 N N . PHE A 1 241 ? -33.583 -28.843 18.604 1.00 78.95 241 PHE A N 1
ATOM 1850 C CA . PHE A 1 241 ? -33.875 -27.509 19.120 1.00 78.27 241 PHE A CA 1
ATOM 1851 C C . PHE A 1 241 ? -32.574 -26.837 19.574 1.00 76.11 241 PHE A C 1
ATOM 1852 O O . PHE A 1 241 ? -32.329 -25.674 19.255 1.00 77.41 241 PHE A O 1
ATOM 1860 N N . ASN A 1 242 ? -31.743 -27.581 20.298 1.00 72.42 242 ASN A N 1
ATOM 1861 C CA . ASN A 1 242 ? -30.523 -27.029 20.853 1.00 69.88 242 ASN A CA 1
ATOM 1862 C C . ASN A 1 242 ? -29.578 -26.586 19.730 1.00 66.06 242 ASN A C 1
ATOM 1863 O O . ASN A 1 242 ? -28.899 -25.576 19.872 1.00 64.41 242 ASN A O 1
ATOM 1868 N N . LEU A 1 243 ? -29.531 -27.348 18.640 1.00 64.10 243 LEU A N 1
ATOM 1869 C CA . LEU A 1 243 ? -28.670 -27.037 17.488 1.00 63.34 243 LEU A CA 1
ATOM 1870 C C . LEU A 1 243 ? -29.246 -25.838 16.723 1.00 61.50 243 LEU A C 1
ATOM 1871 O O . LEU A 1 243 ? -28.505 -25.030 16.161 1.00 60.96 243 LEU A O 1
ATOM 1876 N N . GLY A 1 244 ? -30.570 -25.741 16.701 1.00 61.26 244 GLY A N 1
ATOM 1877 C CA . GLY A 1 244 ? -31.249 -24.572 16.168 1.00 59.36 244 GLY A CA 1
ATOM 1878 C C . GLY A 1 244 ? -30.943 -23.327 16.982 1.00 58.26 244 GLY A C 1
ATOM 1879 O O . GLY A 1 244 ? -30.585 -22.287 16.424 1.00 58.66 244 GLY A O 1
ATOM 1880 N N . SER A 1 245 ? -31.073 -23.450 18.303 1.00 56.49 245 SER A N 1
ATOM 1881 C CA . SER A 1 245 ? -30.827 -22.343 19.230 1.00 55.17 245 SER A CA 1
ATOM 1882 C C . SER A 1 245 ? -29.432 -21.752 18.991 1.00 53.67 245 SER A C 1
ATOM 1883 O O . SER A 1 245 ? -29.297 -20.577 18.653 1.00 52.33 245 SER A O 1
ATOM 1886 N N . THR A 1 246 ? -28.404 -22.581 19.144 1.00 53.06 246 THR A N 1
ATOM 1887 C CA . THR A 1 246 ? -27.022 -22.102 19.072 1.00 54.86 246 THR A CA 1
ATOM 1888 C C . THR A 1 246 ? -26.780 -21.439 17.709 1.00 54.95 246 THR A C 1
ATOM 1889 O O . THR A 1 246 ? -26.095 -20.420 17.625 1.00 55.22 246 THR A O 1
ATOM 1893 N N . GLY A 1 247 ? -27.374 -22.000 16.659 1.00 55.29 247 GLY A N 1
ATOM 1894 C CA . GLY A 1 247 ? -27.236 -21.472 15.304 1.00 54.32 247 GLY A CA 1
ATOM 1895 C C . GLY A 1 247 ? -27.825 -20.077 15.146 1.00 53.57 247 GLY A C 1
ATOM 1896 O O . GLY A 1 247 ? -27.329 -19.294 14.331 1.00 55.89 247 GLY A O 1
ATOM 1897 N N . LEU A 1 248 ? -28.881 -19.759 15.897 1.00 50.47 248 LEU A N 1
ATOM 1898 C CA . LEU A 1 248 ? -29.457 -18.406 15.871 1.00 48.64 248 LEU A CA 1
ATOM 1899 C C . LEU A 1 248 ? -28.513 -17.437 16.591 1.00 47.81 248 LEU A C 1
ATOM 1900 O O . LEU A 1 248 ? -28.376 -16.280 16.186 1.00 49.61 248 LEU A O 1
ATOM 1905 N N . LEU A 1 249 ? -27.875 -17.915 17.655 1.00 47.05 249 LEU A N 1
ATOM 1906 C CA . LEU A 1 249 ? -26.930 -17.097 18.414 1.00 46.24 249 LEU A CA 1
ATOM 1907 C C . LEU A 1 249 ? -25.702 -16.807 17.543 1.00 43.67 249 LEU A C 1
ATOM 1908 O O . LEU A 1 249 ? -25.180 -15.693 17.555 1.00 39.68 249 LEU A O 1
ATOM 1913 N N . VAL A 1 250 ? -25.262 -17.801 16.776 1.00 44.23 250 VAL A N 1
ATOM 1914 C CA . VAL A 1 250 ? -24.120 -17.615 15.880 1.00 46.56 250 VAL A CA 1
ATOM 1915 C C . VAL A 1 250 ? -24.445 -16.483 14.895 1.00 47.35 250 VAL A C 1
ATOM 1916 O O . VAL A 1 250 ? -23.600 -15.629 14.638 1.00 45.12 250 VAL A O 1
ATOM 1920 N N . SER A 1 251 ? -25.672 -16.466 14.376 1.00 49.11 251 SER A N 1
ATOM 1921 C CA . SER A 1 251 ? -26.091 -15.424 13.441 1.00 50.78 251 SER A CA 1
ATOM 1922 C C . SER A 1 251 ? -26.090 -14.063 14.147 1.00 52.19 251 SER A C 1
ATOM 1923 O O . SER A 1 251 ? -25.560 -13.086 13.613 1.00 54.57 251 SER A O 1
ATOM 1926 N N . TRP A 1 252 ? -26.664 -14.005 15.345 1.00 52.91 252 TRP A N 1
ATOM 1927 C CA . TRP A 1 252 ? -26.633 -12.775 16.136 1.00 53.61 252 TRP A CA 1
ATOM 1928 C C . TRP A 1 252 ? -25.195 -12.240 16.189 1.00 52.63 252 TRP A C 1
ATOM 1929 O O . TRP A 1 252 ? -24.962 -11.064 15.921 1.00 51.66 252 TRP A O 1
ATOM 1940 N N . LEU A 1 253 ? -24.245 -13.121 16.502 1.00 53.77 253 LEU A N 1
ATOM 1941 C CA . LEU A 1 253 ? -22.834 -12.744 16.659 1.00 55.23 253 LEU A CA 1
ATOM 1942 C C . LEU A 1 253 ? -22.214 -12.392 15.301 1.00 57.37 253 LEU A C 1
ATOM 1943 O O . LEU A 1 253 ? -21.307 -11.563 15.236 1.00 57.86 253 LEU A O 1
ATOM 1948 N N . MET A 1 254 ? -22.674 -13.028 14.227 1.00 59.81 254 MET A N 1
ATOM 1949 C CA . MET A 1 254 ? -22.222 -12.657 12.884 1.00 61.44 254 MET A CA 1
ATOM 1950 C C . MET A 1 254 ? -22.641 -11.211 12.587 1.00 62.74 254 MET A C 1
ATOM 1951 O O . MET A 1 254 ? -21.942 -10.505 11.860 1.00 64.50 254 MET A O 1
ATOM 1956 N N . LYS A 1 255 ? -23.766 -10.771 13.153 1.00 63.48 255 LYS A N 1
ATOM 1957 C CA . LYS A 1 255 ? -24.274 -9.423 12.898 1.00 64.57 255 LYS A CA 1
ATOM 1958 C C . LYS A 1 255 ? -23.644 -8.432 13.888 1.00 64.42 255 LYS A C 1
ATOM 1959 O O . LYS A 1 255 ? -22.940 -7.509 13.475 1.00 62.08 255 LYS A O 1
ATOM 1965 N N . TYR A 1 256 ? -23.878 -8.635 15.183 1.00 66.23 256 TYR A N 1
ATOM 1966 C CA . TYR A 1 256 ? -23.556 -7.620 16.195 1.00 67.36 256 TYR A CA 1
ATOM 1967 C C . TYR A 1 256 ? -22.232 -7.933 16.909 1.00 67.54 256 TYR A C 1
ATOM 1968 O O . TYR A 1 256 ? -21.920 -7.298 17.917 1.00 69.20 256 TYR A O 1
ATOM 1977 N N . SER A 1 257 ? -21.447 -8.881 16.402 1.00 66.90 257 SER A N 1
ATOM 1978 C CA . SER A 1 257 ? -20.157 -9.202 17.018 1.00 66.30 257 SER A CA 1
ATOM 1979 C C . SER A 1 257 ? -19.160 -9.630 15.933 1.00 66.91 257 SER A C 1
ATOM 1980 O O . SER A 1 257 ? -19.070 -8.975 14.899 1.00 66.53 257 SER A O 1
ATOM 1983 N N . ASP A 1 258 ? -18.411 -10.708 16.159 1.00 68.49 258 ASP A N 1
ATOM 1984 C CA . ASP A 1 258 ? -17.472 -11.184 15.150 1.00 69.68 258 ASP A CA 1
ATOM 1985 C C . ASP A 1 258 ? -17.176 -12.674 15.362 1.00 68.84 258 ASP A C 1
ATOM 1986 O O . ASP A 1 258 ? -17.540 -13.262 16.384 1.00 67.64 258 ASP A O 1
ATOM 1991 N N . ASN A 1 259 ? -16.500 -13.254 14.371 1.00 68.77 259 ASN A N 1
ATOM 1992 C CA . ASN A 1 259 ? -16.153 -14.680 14.338 1.00 68.73 259 ASN A CA 1
ATOM 1993 C C . ASN A 1 259 ? -15.232 -15.055 15.503 1.00 69.54 259 ASN A C 1
ATOM 1994 O O . ASN A 1 259 ? -15.267 -16.194 15.964 1.00 71.25 259 ASN A O 1
ATOM 1999 N N . ILE A 1 260 ? -14.393 -14.128 15.954 1.00 68.64 260 ILE A N 1
ATOM 2000 C CA . ILE A 1 260 ? -13.406 -14.462 16.973 1.00 69.10 260 ILE A CA 1
ATOM 2001 C C . ILE A 1 260 ? -14.121 -14.671 18.316 1.00 68.06 260 ILE A C 1
ATOM 2002 O O . ILE A 1 260 ? -13.746 -15.562 19.074 1.00 68.61 260 ILE A O 1
ATOM 2007 N N . VAL A 1 261 ? -15.165 -13.890 18.592 1.00 67.13 261 VAL A N 1
ATOM 2008 C CA . VAL A 1 261 ? -16.003 -14.126 19.775 1.00 67.06 261 VAL A CA 1
ATOM 2009 C C . VAL A 1 261 ? -16.690 -15.491 19.627 1.00 67.41 261 VAL A C 1
ATOM 2010 O O . VAL A 1 261 ? -16.813 -16.229 20.606 1.00 66.36 261 VAL A O 1
ATOM 2014 N N . LYS A 1 262 ? -17.137 -15.823 18.414 1.00 67.97 262 LYS A N 1
ATOM 2015 C CA . LYS A 1 262 ? -17.722 -17.140 18.159 1.00 68.94 262 LYS A CA 1
ATOM 2016 C C . LYS A 1 262 ? -16.728 -18.224 18.593 1.00 67.80 262 LYS A C 1
ATOM 2017 O O . LYS A 1 262 ? -17.031 -19.017 19.481 1.00 65.78 262 LYS A O 1
ATOM 2023 N N . VAL A 1 263 ? -15.541 -18.229 17.987 1.00 66.76 263 VAL A N 1
ATOM 2024 C CA . VAL A 1 263 ? -14.588 -19.337 18.170 1.00 66.26 263 VAL A CA 1
ATOM 2025 C C . VAL A 1 263 ? -14.076 -19.368 19.618 1.00 66.35 263 VAL A C 1
ATOM 2026 O O . VAL A 1 263 ? -13.626 -20.418 20.070 1.00 66.56 263 VAL A O 1
ATOM 2030 N N . TYR A 1 264 ? -14.123 -18.252 20.345 1.00 66.38 264 TYR A N 1
ATOM 2031 C CA . TYR A 1 264 ? -13.808 -18.294 21.779 1.00 67.19 264 TYR A CA 1
ATOM 2032 C C . TYR A 1 264 ? -14.941 -19.011 22.526 1.00 66.25 264 TYR A C 1
ATOM 2033 O O . TYR A 1 264 ? -14.676 -19.790 23.433 1.00 64.57 264 TYR A O 1
ATOM 2042 N N . SER A 1 265 ? -16.191 -18.766 22.132 1.00 67.13 265 SER A N 1
ATOM 2043 C CA . SER A 1 265 ? -17.346 -19.432 22.753 1.00 66.36 265 SER A CA 1
ATOM 2044 C C . SER A 1 265 ? -17.287 -20.944 22.499 1.00 66.58 265 SER A C 1
ATOM 2045 O O . SER A 1 265 ? -17.446 -21.738 23.428 1.00 67.31 265 SER A O 1
ATOM 2048 N N . THR A 1 266 ? -17.063 -21.314 21.237 1.00 66.86 266 THR A N 1
ATOM 2049 C CA . THR A 1 266 ? -16.996 -22.714 20.796 1.00 66.27 266 THR A CA 1
ATOM 2050 C C . THR A 1 266 ? -15.873 -23.448 21.536 1.00 65.38 266 THR A C 1
ATOM 2051 O O . THR A 1 266 ? -16.044 -24.584 21.979 1.00 67.03 266 THR A O 1
ATOM 2055 N N . SER A 1 267 ? -14.722 -22.789 21.637 1.00 64.02 267 SER A N 1
ATOM 2056 C CA . SER A 1 267 ? -13.544 -23.368 22.274 1.00 63.46 267 SER A CA 1
ATOM 2057 C C . SER A 1 267 ? -13.811 -23.611 23.764 1.00 63.55 267 SER A C 1
ATOM 2058 O O . SER A 1 267 ? -13.532 -24.695 24.273 1.00 63.16 267 SER A O 1
ATOM 2061 N N . MET A 1 268 ? -14.368 -22.610 24.442 1.00 64.81 268 MET A N 1
ATOM 2062 C CA . MET A 1 268 ? -14.642 -22.700 25.879 1.00 66.96 268 MET A CA 1
ATOM 2063 C C . MET A 1 268 ? -15.760 -23.718 26.148 1.00 70.02 268 MET A C 1
ATOM 2064 O O . MET A 1 268 ? -15.829 -24.279 27.244 1.00 72.55 268 MET A O 1
ATOM 2069 N N . ALA A 1 269 ? -16.632 -23.946 25.168 1.00 71.24 269 ALA A N 1
ATOM 2070 C CA . ALA A 1 269 ? -17.665 -24.977 25.284 1.00 72.88 269 ALA A CA 1
ATOM 2071 C C . ALA A 1 269 ? -17.007 -26.361 25.344 1.00 73.96 269 ALA A C 1
ATOM 2072 O O . ALA A 1 269 ? -17.379 -27.206 26.161 1.00 73.04 269 ALA A O 1
ATOM 2074 N N . MET A 1 270 ? -16.023 -26.566 24.473 1.00 76.56 270 MET A N 1
ATOM 2075 C CA . MET A 1 270 ? -15.318 -27.840 24.360 1.00 79.23 270 MET A CA 1
ATOM 2076 C C . MET A 1 270 ? -14.590 -28.160 25.673 1.00 79.27 270 MET A C 1
ATOM 2077 O O . MET A 1 270 ? -14.480 -29.327 26.051 1.00 81.19 270 MET A O 1
ATOM 2082 N N . LEU A 1 271 ? -14.086 -27.132 26.354 1.00 78.40 271 LEU A N 1
ATOM 2083 C CA . LEU A 1 271 ? -13.432 -27.323 27.652 1.00 77.22 271 LEU A CA 1
ATOM 2084 C C . LEU A 1 271 ? -14.486 -27.659 28.714 1.00 77.23 271 LEU A C 1
ATOM 2085 O O . LEU A 1 271 ? -14.278 -28.559 29.524 1.00 77.04 271 LEU A O 1
ATOM 2090 N N . LEU A 1 272 ? -15.606 -26.937 28.703 1.00 77.54 272 LEU A N 1
ATOM 2091 C CA . LEU A 1 272 ? -16.677 -27.152 29.681 1.00 76.93 272 LEU A CA 1
ATOM 2092 C C . LEU A 1 272 ? -17.214 -28.584 29.556 1.00 76.49 272 LEU A C 1
ATOM 2093 O O . LEU A 1 272 ? -17.458 -29.242 30.566 1.00 76.74 272 LEU A O 1
ATOM 2098 N N . THR A 1 273 ? -17.386 -29.054 28.320 1.00 77.16 273 THR A N 1
ATOM 2099 C CA . THR A 1 273 ? -17.884 -30.410 28.054 1.00 77.28 273 THR A CA 1
ATOM 2100 C C . THR A 1 273 ? -16.996 -31.445 28.758 1.00 78.77 273 THR A C 1
ATOM 2101 O O . THR A 1 273 ? -17.503 -32.370 29.393 1.00 79.58 273 THR A O 1
ATOM 2105 N N . MET A 1 274 ? -15.681 -31.286 28.629 1.00 79.78 274 MET A N 1
ATOM 2106 C CA . MET A 1 274 ? -14.716 -32.205 29.242 1.00 79.71 274 MET A CA 1
ATOM 2107 C C . MET A 1 274 ? -14.805 -32.123 30.773 1.00 80.35 274 MET A C 1
ATOM 2108 O O . MET A 1 274 ? -14.713 -33.146 31.453 1.00 80.21 274 MET A O 1
ATOM 2113 N N . VAL A 1 275 ? -14.977 -30.915 31.306 1.00 81.34 275 VAL A N 1
ATOM 2114 C CA . VAL A 1 275 ? -15.091 -30.721 32.756 1.00 82.63 275 VAL A CA 1
ATOM 2115 C C . VAL A 1 275 ? -16.388 -31.376 33.252 1.00 83.34 275 VAL A C 1
ATOM 2116 O O . VAL A 1 275 ? -16.391 -32.015 34.305 1.00 84.64 275 VAL A O 1
ATOM 2120 N N . LEU A 1 276 ? -17.477 -31.221 32.501 1.00 82.05 276 LEU A N 1
ATOM 2121 C CA . LEU A 1 276 ? -18.768 -31.790 32.904 1.00 81.18 276 LEU A CA 1
ATOM 2122 C C . LEU A 1 276 ? -18.741 -33.316 32.736 1.00 82.57 276 LEU A C 1
ATOM 2123 O O . LEU A 1 276 ? -19.343 -34.031 33.532 1.00 83.88 276 LEU A O 1
ATOM 2128 N N . SER A 1 277 ? -18.022 -33.811 31.728 1.00 83.10 277 SER A N 1
ATOM 2129 C CA . SER A 1 277 ? -17.923 -35.257 31.469 1.00 83.18 277 SER A CA 1
ATOM 2130 C C . SER A 1 277 ? -17.261 -35.992 32.645 1.00 84.77 277 SER A C 1
ATOM 2131 O O . SER A 1 277 ? -17.383 -37.213 32.754 1.00 84.72 277 SER A O 1
ATOM 2134 N N . ILE A 1 278 ? -16.548 -35.268 33.506 1.00 87.94 278 ILE A N 1
ATOM 2135 C CA . ILE A 1 278 ? -15.887 -35.878 34.668 1.00 89.75 278 ILE A CA 1
ATOM 2136 C C . ILE A 1 278 ? -16.943 -36.254 35.719 1.00 91.55 278 ILE A C 1
ATOM 2137 O O . ILE A 1 278 ? -16.840 -37.311 36.341 1.00 91.06 278 ILE A O 1
ATOM 2142 N N . TYR A 1 279 ? -17.951 -35.405 35.911 1.00 93.19 279 TYR A N 1
ATOM 2143 C CA . TYR A 1 279 ? -18.963 -35.626 36.949 1.00 95.18 279 TYR A CA 1
ATOM 2144 C C . TYR A 1 279 ? -20.071 -36.564 36.447 1.00 96.78 279 TYR A C 1
ATOM 2145 O O . TYR A 1 279 ? -20.687 -37.266 37.251 1.00 98.01 279 TYR A O 1
ATOM 2147 N N . LEU A 1 280 ? -20.325 -36.581 35.137 1.00 97.24 280 LEU A N 1
ATOM 2148 C CA . LEU A 1 280 ? -21.503 -37.270 34.594 1.00 97.41 280 LEU A CA 1
ATOM 2149 C C . LEU A 1 280 ? -21.091 -38.600 33.949 1.00 96.55 280 LEU A C 1
ATOM 2150 O O . LEU A 1 280 ? -21.487 -39.665 34.424 1.00 97.68 280 LEU A O 1
ATOM 2155 N N . PHE A 1 281 ? -20.292 -38.538 32.888 1.00 94.32 281 PHE A N 1
ATOM 2156 C CA . PHE A 1 281 ? -19.840 -39.745 32.196 1.00 93.17 281 PHE A CA 1
ATOM 2157 C C . PHE A 1 281 ? -18.632 -40.345 32.926 1.00 91.06 281 PHE A C 1
ATOM 2158 O O . PHE A 1 281 ? -18.175 -41.433 32.573 1.00 89.17 281 PHE A O 1
ATOM 2166 N N . SER A 1 282 ? -18.125 -39.628 33.931 1.00 90.84 282 SER A N 1
ATOM 2167 C CA . SER A 1 282 ? -17.060 -40.107 34.820 1.00 89.50 282 SER A CA 1
ATOM 2168 C C . SER A 1 282 ? -15.769 -40.361 34.031 1.00 89.09 282 SER A C 1
ATOM 2169 O O . SER A 1 282 ? -15.103 -41.381 34.232 1.00 91.64 282 SER A O 1
ATOM 2172 N N . VAL A 1 283 ? -15.413 -39.428 33.147 1.00 86.17 283 VAL A N 1
ATOM 2173 C CA . VAL A 1 283 ? -14.170 -39.537 32.379 1.00 84.63 283 VAL A CA 1
ATOM 2174 C C . VAL A 1 283 ? -13.005 -39.118 33.286 1.00 82.22 283 VAL A C 1
ATOM 2175 O O . VAL A 1 283 ? -13.149 -38.225 34.123 1.00 83.70 283 VAL A O 1
ATOM 2179 N N . LYS A 1 284 ? -11.858 -39.769 33.111 1.00 80.21 284 LYS A N 1
ATOM 2180 C CA . LYS A 1 284 ? -10.699 -39.560 33.980 1.00 78.16 284 LYS A CA 1
ATOM 2181 C C . LYS A 1 284 ? -10.057 -38.202 33.669 1.00 76.77 284 LYS A C 1
ATOM 2182 O O . LYS A 1 284 ? -9.564 -37.980 32.563 1.00 76.19 284 LYS A O 1
ATOM 2184 N N . ALA A 1 285 ? -10.069 -37.306 34.655 1.00 75.52 285 ALA A N 1
ATOM 2185 C CA . ALA A 1 285 ? -9.437 -35.993 34.524 1.00 73.62 285 ALA A CA 1
ATOM 2186 C C . ALA A 1 285 ? -7.935 -36.169 34.274 1.00 72.64 285 ALA A C 1
ATOM 2187 O O . ALA A 1 285 ? -7.290 -36.994 34.923 1.00 73.36 285 ALA A O 1
ATOM 2189 N N . THR A 1 286 ? -7.394 -35.396 33.332 1.00 71.33 286 THR A N 1
ATOM 2190 C CA . THR A 1 286 ? -5.976 -35.475 32.971 1.00 69.88 286 THR A CA 1
ATOM 2191 C C . THR A 1 286 ? -5.315 -34.104 33.160 1.00 70.06 286 THR A C 1
ATOM 2192 O O . THR A 1 286 ? -5.989 -33.076 33.274 1.00 69.98 286 THR A O 1
ATOM 2196 N N . ILE A 1 287 ? -3.987 -34.115 33.179 1.00 71.07 287 ILE A N 1
ATOM 2197 C CA . ILE A 1 287 ? -3.196 -32.887 33.264 1.00 71.61 287 ILE A CA 1
ATOM 2198 C C . ILE A 1 287 ? -3.396 -32.070 31.979 1.00 71.05 287 ILE A C 1
ATOM 2199 O O . ILE A 1 287 ? -3.396 -30.842 32.025 1.00 70.20 287 ILE A O 1
ATOM 2204 N N . GLN A 1 288 ? -3.597 -32.755 30.851 1.00 71.38 288 GLN A N 1
ATOM 2205 C CA . GLN A 1 288 ? -3.757 -32.095 29.545 1.00 71.66 288 GLN A CA 1
ATOM 2206 C C . GLN A 1 288 ? -4.993 -31.189 29.568 1.00 70.43 288 GLN A C 1
ATOM 2207 O O . GLN A 1 288 ? -4.994 -30.117 28.955 1.00 69.25 288 GLN A O 1
ATOM 2213 N N . LEU A 1 289 ? -6.042 -31.644 30.252 1.00 70.08 289 LEU A N 1
ATOM 2214 C CA . LEU A 1 289 ? -7.244 -30.840 30.463 1.00 69.62 289 LEU A CA 1
ATOM 2215 C C . LEU A 1 289 ? -6.880 -29.608 31.299 1.00 69.03 289 LEU A C 1
ATOM 2216 O O . LEU A 1 289 ? -7.176 -28.477 30.912 1.00 70.71 289 LEU A O 1
ATOM 2221 N N . PHE A 1 290 ? -6.237 -29.851 32.438 1.00 67.57 290 PHE A N 1
ATOM 2222 C CA . PHE A 1 290 ? -5.820 -28.785 33.348 1.00 66.44 290 PHE A CA 1
ATOM 2223 C C . PHE A 1 290 ? -4.998 -27.737 32.585 1.00 64.23 290 PHE A C 1
ATOM 2224 O O . PHE A 1 290 ? -5.297 -26.543 32.651 1.00 63.79 290 PHE A O 1
ATOM 2226 N N . LEU A 1 291 ? -3.991 -28.194 31.842 1.00 62.29 291 LEU A N 1
ATOM 2227 C CA . LEU A 1 291 ? -3.066 -27.292 31.144 1.00 61.39 291 LEU A CA 1
ATOM 2228 C C . LEU A 1 291 ? -3.818 -26.487 30.077 1.00 60.28 291 LEU A C 1
ATOM 2229 O O . LEU A 1 291 ? -3.693 -25.263 30.020 1.00 60.97 291 LEU A O 1
ATOM 2234 N N . GLY A 1 292 ? -4.591 -27.176 29.243 1.00 59.80 292 GLY A N 1
ATOM 2235 C CA . GLY A 1 292 ? -5.343 -26.540 28.158 1.00 60.22 292 GLY A CA 1
ATOM 2236 C C . GLY A 1 292 ? -6.256 -25.428 28.653 1.00 60.65 292 GLY A C 1
ATOM 2237 O O . GLY A 1 292 ? -6.416 -24.409 27.979 1.00 60.64 292 GLY A O 1
ATOM 2238 N N . ILE A 1 293 ? -6.852 -25.624 29.829 1.00 62.05 293 ILE A N 1
ATOM 2239 C CA . ILE A 1 293 ? -7.767 -24.641 30.423 1.00 62.45 293 ILE A CA 1
ATOM 2240 C C . ILE A 1 293 ? -6.987 -23.369 30.783 1.00 62.06 293 ILE A C 1
ATOM 2241 O O . ILE A 1 293 ? -7.437 -22.263 30.483 1.00 63.14 293 ILE A O 1
ATOM 2246 N N . ILE A 1 294 ? -5.829 -23.533 31.419 1.00 61.66 294 ILE A N 1
ATOM 2247 C CA . ILE A 1 294 ? -5.013 -22.396 31.870 1.00 61.32 294 ILE A CA 1
ATOM 2248 C C . ILE A 1 294 ? -4.541 -21.595 30.650 1.00 60.01 294 ILE A C 1
ATOM 2249 O O . ILE A 1 294 ? -4.607 -20.364 30.650 1.00 59.72 294 ILE A O 1
ATOM 2254 N N . ILE A 1 295 ? -4.063 -22.299 29.628 1.00 59.29 295 ILE A N 1
ATOM 2255 C CA . ILE A 1 295 ? -3.670 -21.667 28.367 1.00 59.76 295 ILE A CA 1
ATOM 2256 C C . ILE A 1 295 ? -4.850 -20.851 27.827 1.00 59.77 295 ILE A C 1
ATOM 2257 O O . ILE A 1 295 ? -4.687 -19.691 27.447 1.00 59.86 295 ILE A O 1
ATOM 2262 N N . CYS A 1 296 ? -6.027 -21.471 27.809 1.00 59.50 296 CYS A N 1
ATOM 2263 C CA . CYS A 1 296 ? -7.214 -20.870 27.205 1.00 60.42 296 CYS A CA 1
ATOM 2264 C C . CYS A 1 296 ? -7.704 -19.682 28.047 1.00 59.05 296 CYS A C 1
ATOM 2265 O O . CYS A 1 296 ? -8.025 -18.635 27.488 1.00 57.51 296 CYS A O 1
ATOM 2268 N N . ILE A 1 297 ? -7.746 -19.827 29.371 1.00 59.67 297 ILE A N 1
ATOM 2269 C CA . ILE A 1 297 ? -8.141 -18.715 30.254 1.00 60.32 297 ILE A CA 1
ATOM 2270 C C . ILE A 1 297 ? -7.203 -17.523 30.015 1.00 61.25 297 ILE A C 1
ATOM 2271 O O . ILE A 1 297 ? -7.655 -16.378 29.950 1.00 60.73 297 ILE A O 1
ATOM 2276 N N . ILE A 1 298 ? -5.907 -17.798 29.881 1.00 62.64 298 ILE A N 1
ATOM 2277 C CA . ILE A 1 298 ? -4.914 -16.745 29.629 1.00 63.96 298 ILE A CA 1
ATOM 2278 C C . ILE A 1 298 ? -5.093 -16.209 28.201 1.00 63.76 298 ILE A C 1
ATOM 2279 O O . ILE A 1 298 ? -4.971 -15.006 27.978 1.00 61.62 298 ILE A O 1
ATOM 2284 N N . SER A 1 299 ? -5.385 -17.089 27.245 1.00 65.12 299 SER A N 1
ATOM 2285 C CA . SER A 1 299 ? -5.676 -16.663 25.872 1.00 66.73 299 SER A CA 1
ATOM 2286 C C . SER A 1 299 ? -6.915 -15.756 25.841 1.00 67.17 299 SER A C 1
ATOM 2287 O O . SER A 1 299 ? -7.004 -14.863 24.997 1.00 68.07 299 SER A O 1
ATOM 2290 N N . LEU A 1 300 ? -7.867 -15.993 26.744 1.00 66.20 300 LEU A N 1
ATOM 2291 C CA . LEU A 1 300 ? -9.066 -15.153 26.833 1.00 66.98 300 LEU A CA 1
ATOM 2292 C C . LEU A 1 300 ? -8.662 -13.751 27.304 1.00 66.30 300 LEU A C 1
ATOM 2293 O O . LEU A 1 300 ? -8.983 -12.750 26.662 1.00 65.56 300 LEU A O 1
ATOM 2298 N N . GLN A 1 301 ? -7.943 -13.702 28.421 1.00 66.43 301 GLN A N 1
ATOM 2299 C CA . GLN A 1 301 ? -7.522 -12.440 29.022 1.00 65.62 301 GLN A CA 1
ATOM 2300 C C . GLN A 1 301 ? -6.741 -11.618 27.990 1.00 62.32 301 GLN A C 1
ATOM 2301 O O . GLN A 1 301 ? -7.080 -10.469 27.733 1.00 60.64 301 GLN A O 1
ATOM 2307 N N . MET A 1 302 ? -5.729 -12.225 27.380 1.00 60.74 302 MET A N 1
ATOM 2308 C CA . MET A 1 302 ? -4.890 -11.541 26.392 1.00 59.74 302 MET A CA 1
ATOM 2309 C C . MET A 1 302 ? -5.760 -10.844 25.338 1.00 58.83 302 MET A C 1
ATOM 2310 O O . MET A 1 302 ? -5.553 -9.666 25.057 1.00 57.86 302 MET A O 1
ATOM 2315 N N . TYR A 1 303 ? -6.731 -11.559 24.774 1.00 59.96 303 TYR A N 1
ATOM 2316 C CA . TYR A 1 303 ? -7.486 -11.038 23.633 1.00 61.88 303 TYR A CA 1
ATOM 2317 C C . TYR A 1 303 ? -8.504 -9.979 24.077 1.00 61.92 303 TYR A C 1
ATOM 2318 O O . TYR A 1 303 ? -8.713 -9.000 23.361 1.00 62.13 303 TYR A O 1
ATOM 2327 N N . PHE A 1 304 ? -9.146 -10.190 25.225 1.00 64.47 304 PHE A N 1
ATOM 2328 C CA . PHE A 1 304 ? -10.312 -9.388 25.622 1.00 66.61 304 PHE A CA 1
ATOM 2329 C C . PHE A 1 304 ? -9.943 -8.347 26.687 1.00 70.71 304 PHE A C 1
ATOM 2330 O O . PHE A 1 304 ? -10.640 -7.342 26.822 1.00 72.82 304 PHE A O 1
ATOM 2338 N N . MET A 1 305 ? -8.872 -8.583 27.442 1.00 75.86 305 MET A N 1
ATOM 2339 C CA . MET A 1 305 ? -8.473 -7.661 28.505 1.00 80.29 305 MET A CA 1
ATOM 2340 C C . MET A 1 305 ? -8.102 -6.313 27.871 1.00 81.62 305 MET A C 1
ATOM 2341 O O . MET A 1 305 ? -7.351 -6.282 26.892 1.00 81.37 305 MET A O 1
ATOM 2346 N N . PRO A 1 306 ? -8.653 -5.201 28.399 1.00 83.26 306 PRO A N 1
ATOM 2347 C CA . PRO A 1 306 ? -8.240 -3.870 27.947 1.00 84.26 306 PRO A CA 1
ATOM 2348 C C . PRO A 1 306 ? -6.724 -3.706 28.132 1.00 85.64 306 PRO A C 1
ATOM 2349 O O . PRO A 1 306 ? -6.179 -4.168 29.134 1.00 85.97 306 PRO A O 1
ATOM 2353 N N . VAL A 1 307 ? -6.069 -3.041 27.186 1.00 86.42 307 VAL A N 1
ATOM 2354 C CA . VAL A 1 307 ? -4.605 -3.104 27.075 1.00 85.48 307 VAL A CA 1
ATOM 2355 C C . VAL A 1 307 ? -3.941 -2.359 28.244 1.00 84.64 307 VAL A C 1
ATOM 2356 O O . VAL A 1 307 ? -2.749 -2.554 28.476 1.00 86.41 307 VAL A O 1
ATOM 2360 N N . HIS A 1 308 ? -4.677 -1.510 28.966 1.00 82.89 308 HIS A N 1
ATOM 2361 C CA . HIS A 1 308 ? -4.120 -0.838 30.151 1.00 81.81 308 HIS A CA 1
ATOM 2362 C C . HIS A 1 308 ? -4.146 -1.785 31.361 1.00 82.03 308 HIS A C 1
ATOM 2363 O O . HIS A 1 308 ? -3.305 -1.662 32.255 1.00 82.99 308 HIS A O 1
ATOM 2370 N N . MET A 1 309 ? -5.091 -2.725 31.384 1.00 80.46 309 MET A N 1
ATOM 2371 C CA . MET A 1 309 ? -5.186 -3.710 32.467 1.00 80.48 309 MET A CA 1
ATOM 2372 C C . MET A 1 309 ? -4.065 -4.750 32.329 1.00 80.28 309 MET A C 1
ATOM 2373 O O . MET A 1 309 ? -3.545 -5.240 33.332 1.00 79.72 309 MET A O 1
ATOM 2375 N N . LEU A 1 310 ? -3.691 -5.073 31.090 1.00 80.02 310 LEU A N 1
ATOM 2376 C CA . LEU A 1 310 ? -2.567 -5.983 30.823 1.00 78.97 310 LEU A CA 1
ATOM 2377 C C . LEU A 1 310 ? -1.269 -5.437 31.439 1.00 79.21 310 LEU A C 1
ATOM 2378 O O . LEU A 1 310 ? -0.363 -6.212 31.726 1.00 76.86 310 LEU A O 1
ATOM 2383 N N . ILE A 1 311 ? -1.183 -4.123 31.649 1.00 80.71 311 ILE A N 1
ATOM 2384 C CA . ILE A 1 311 ? 0.099 -3.458 31.913 1.00 80.93 311 ILE A CA 1
ATOM 2385 C C . ILE A 1 311 ? 0.176 -2.969 33.370 1.00 80.41 311 ILE A C 1
ATOM 2386 O O . ILE A 1 311 ? 1.221 -2.473 33.791 1.00 81.10 311 ILE A O 1
ATOM 2391 N N . GLU A 1 312 ? -0.889 -3.136 34.155 1.00 80.51 312 GLU A N 1
ATOM 2392 C CA . GLU A 1 312 ? -0.922 -2.628 35.533 1.00 81.48 312 GLU A CA 1
ATOM 2393 C C . GLU A 1 312 ? -0.514 -3.739 36.510 1.00 83.38 312 GLU A C 1
ATOM 2394 O O . GLU A 1 312 ? -0.294 -4.885 36.112 1.00 85.09 312 GLU A O 1
ATOM 2396 N N . LEU A 1 313 ? -0.418 -3.378 37.789 1.00 84.68 313 LEU A N 1
ATOM 2397 C CA . LEU A 1 313 ? 0.006 -4.302 38.843 1.00 86.29 313 LEU A CA 1
ATOM 2398 C C . LEU A 1 313 ? -1.198 -5.120 39.324 1.00 89.16 313 LEU A C 1
ATOM 2399 O O . LEU A 1 313 ? -1.055 -6.279 39.721 1.00 91.06 313 LEU A O 1
ATOM 2401 N N . MET B 1 1 ? -16.179 -80.275 25.262 1.00 77.96 1 MET B N 1
ATOM 2402 C CA . MET B 1 1 ? -16.316 -81.589 24.556 1.00 78.64 1 MET B CA 1
ATOM 2403 C C . MET B 1 1 ? -17.767 -82.086 24.629 1.00 79.25 1 MET B C 1
ATOM 2404 O O . MET B 1 1 ? -18.186 -82.878 23.783 1.00 79.56 1 MET B O 1
ATOM 2406 N N . GLN B 1 2 ? -18.509 -81.651 25.649 1.00 79.69 2 GLN B N 1
ATOM 2407 C CA . GLN B 1 2 ? -19.947 -81.907 25.754 1.00 79.46 2 GLN B CA 1
ATOM 2408 C C . GLN B 1 2 ? -20.711 -80.718 25.162 1.00 78.38 2 GLN B C 1
ATOM 2409 O O . GLN B 1 2 ? -20.459 -79.572 25.533 1.00 75.78 2 GLN B O 1
ATO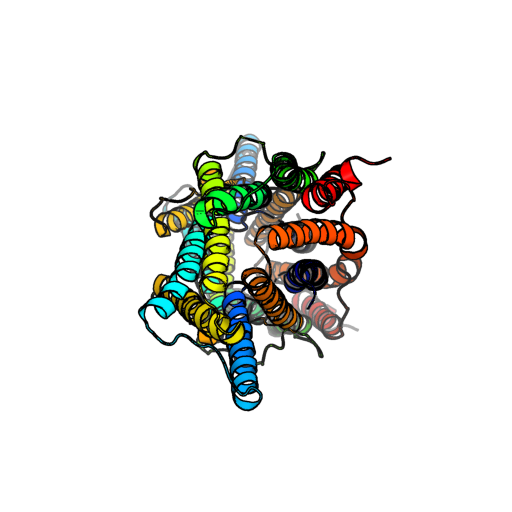M 2415 N N . TRP B 1 3 ? -21.658 -81.007 24.269 1.00 79.74 3 TRP B N 1
ATOM 2416 C CA . TRP B 1 3 ? -22.402 -79.979 23.524 1.00 79.94 3 TRP B CA 1
ATOM 2417 C C . TRP B 1 3 ? -22.988 -78.915 24.463 1.00 79.08 3 TRP B C 1
ATOM 2418 O O . TRP B 1 3 ? -23.102 -77.755 24.073 1.00 79.51 3 TRP B O 1
ATOM 2429 N N . TYR B 1 4 ? -23.369 -79.308 25.676 1.00 78.77 4 TYR B N 1
ATOM 2430 C CA . TYR B 1 4 ? -24.063 -78.390 26.590 1.00 78.63 4 TYR B CA 1
ATOM 2431 C C . TYR B 1 4 ? -23.061 -77.428 27.244 1.00 76.52 4 TYR B C 1
ATOM 2432 O O . TYR B 1 4 ? -23.439 -76.319 27.625 1.00 75.59 4 TYR B O 1
ATOM 2441 N N . LEU B 1 5 ? -21.801 -77.840 27.370 1.00 75.05 5 LEU B N 1
ATOM 2442 C CA . LEU B 1 5 ? -20.753 -76.956 27.893 1.00 73.47 5 LEU B CA 1
ATOM 2443 C C . LEU B 1 5 ? -20.368 -75.926 26.823 1.00 70.30 5 LEU B C 1
ATOM 2444 O O . LEU B 1 5 ? -20.186 -74.747 27.131 1.00 70.72 5 LEU B O 1
ATOM 2449 N N . VAL B 1 6 ? -20.252 -76.376 25.575 1.00 66.89 6 VAL B N 1
ATOM 2450 C CA . VAL B 1 6 ? -19.914 -75.486 24.457 1.00 64.52 6 VAL B CA 1
ATOM 2451 C C . VAL B 1 6 ? -21.043 -74.458 24.301 1.00 62.80 6 VAL B C 1
ATOM 2452 O O . VAL B 1 6 ? -20.784 -73.261 24.185 1.00 60.06 6 VAL B O 1
ATOM 2456 N N . ALA B 1 7 ? -22.285 -74.939 24.323 1.00 63.54 7 ALA B N 1
ATOM 2457 C CA . ALA B 1 7 ? -23.474 -74.090 24.174 1.00 64.70 7 ALA B CA 1
ATOM 2458 C C . ALA B 1 7 ? -23.537 -73.052 25.303 1.00 65.50 7 ALA B C 1
ATOM 2459 O O . ALA B 1 7 ? -23.880 -71.892 25.064 1.00 66.88 7 ALA B O 1
ATOM 2461 N N . ALA B 1 8 ? -23.218 -73.478 26.523 1.00 66.09 8 ALA B N 1
ATOM 2462 C CA . ALA B 1 8 ? -23.196 -72.578 27.677 1.00 66.30 8 ALA B CA 1
ATOM 2463 C C . ALA B 1 8 ? -22.074 -71.547 27.509 1.00 66.40 8 ALA B C 1
ATOM 2464 O O . ALA B 1 8 ? -22.260 -70.366 27.807 1.00 66.75 8 ALA B O 1
ATOM 2466 N N . LEU B 1 9 ? -20.918 -72.005 27.032 1.00 66.10 9 LEU B N 1
ATOM 2467 C CA . LEU B 1 9 ? -19.759 -71.136 26.824 1.00 65.66 9 LEU B CA 1
ATOM 2468 C C . LEU B 1 9 ? -20.062 -70.127 25.709 1.00 63.99 9 LEU B C 1
ATOM 2469 O O . LEU B 1 9 ? -19.677 -68.963 25.808 1.00 64.68 9 LEU B O 1
ATOM 2474 N N . LEU B 1 10 ? -20.746 -70.576 24.659 1.00 63.16 10 LEU B N 1
ATOM 2475 C CA . LEU B 1 10 ? -21.160 -69.682 23.575 1.00 62.79 10 LEU B CA 1
ATOM 2476 C C . LEU B 1 10 ? -22.087 -68.597 24.136 1.00 62.10 10 LEU B C 1
ATOM 2477 O O . LEU B 1 10 ? -21.969 -67.435 23.764 1.00 62.05 10 LEU B O 1
ATOM 2482 N N . THR B 1 11 ? -22.994 -68.980 25.033 1.00 62.57 11 THR B N 1
ATOM 2483 C CA . THR B 1 11 ? -23.887 -68.018 25.684 1.00 63.75 11 THR B CA 1
ATOM 2484 C C . THR B 1 11 ? -23.054 -66.990 26.459 1.00 64.77 11 THR B C 1
ATOM 2485 O O . THR B 1 11 ? -23.260 -65.785 26.310 1.00 65.30 11 THR B O 1
ATOM 2489 N N . ILE B 1 12 ? -22.112 -67.468 27.269 1.00 65.21 12 ILE B N 1
ATOM 2490 C CA . ILE B 1 12 ? -21.257 -66.580 28.057 1.00 67.42 12 ILE B CA 1
ATOM 2491 C C . ILE B 1 12 ? -20.521 -65.619 27.113 1.00 68.78 12 ILE B C 1
ATOM 2492 O O . ILE B 1 12 ? -20.502 -64.414 27.358 1.00 70.41 12 ILE B O 1
ATOM 2497 N N . LEU B 1 13 ? -19.942 -66.140 26.034 1.00 69.34 13 LEU B N 1
ATOM 2498 C CA . LEU B 1 13 ? -19.086 -65.319 25.170 1.00 69.27 13 LEU B CA 1
ATOM 2499 C C . LEU B 1 13 ? -19.926 -64.488 24.188 1.00 69.48 13 LEU B C 1
ATOM 2500 O O . LEU B 1 13 ? -19.493 -63.409 23.802 1.00 71.15 13 LEU B O 1
ATOM 2505 N N . THR B 1 14 ? -21.110 -64.948 23.784 1.00 69.65 14 THR B N 1
ATOM 2506 C CA . THR B 1 14 ? -21.954 -64.145 22.876 1.00 69.63 14 THR B CA 1
ATOM 2507 C C . THR B 1 14 ? -22.413 -62.866 23.593 1.00 72.91 14 THR B C 1
ATOM 2508 O O . THR B 1 14 ? -22.612 -61.834 22.948 1.00 75.66 14 THR B O 1
ATOM 2512 N N . SER B 1 15 ? -22.576 -62.932 24.915 1.00 75.21 15 SER B N 1
ATOM 2513 C CA . SER B 1 15 ? -22.971 -61.760 25.704 1.00 76.83 15 SER B CA 1
ATOM 2514 C C . SER B 1 15 ? -21.746 -60.894 26.027 1.00 78.76 15 SER B C 1
ATOM 2515 O O . SER B 1 15 ? -21.888 -59.695 26.257 1.00 81.22 15 SER B O 1
ATOM 2518 N N . SER B 1 16 ? -20.557 -61.500 26.063 1.00 79.17 16 SER B N 1
ATOM 2519 C CA . SER B 1 16 ? -19.313 -60.759 26.293 1.00 79.09 16 SER B CA 1
ATOM 2520 C C . SER B 1 16 ? -19.053 -59.797 25.128 1.00 78.79 16 SER B C 1
ATOM 2521 O O . SER B 1 16 ? -18.837 -58.604 25.343 1.00 81.15 16 SER B O 1
ATOM 2524 N N . GLN B 1 17 ? -19.078 -60.319 23.903 1.00 76.98 17 GLN B N 1
ATOM 2525 C CA . GLN B 1 17 ? -18.875 -59.492 22.708 1.00 75.67 17 GLN B CA 1
ATOM 2526 C C . GLN B 1 17 ? -19.992 -58.443 22.618 1.00 74.03 17 GLN B C 1
ATOM 2527 O O . GLN B 1 17 ? -19.784 -57.367 22.069 1.00 70.18 17 GLN B O 1
ATOM 2533 N N . GLY B 1 18 ? -21.167 -58.768 23.153 1.00 75.51 18 GLY B N 1
ATOM 2534 C CA . GLY B 1 18 ? -22.280 -57.824 23.219 1.00 75.89 18 GLY B CA 1
ATOM 2535 C C . GLY B 1 18 ? -21.928 -56.573 24.009 1.00 75.02 18 GLY B C 1
ATOM 2536 O O . GLY B 1 18 ? -22.114 -55.457 23.522 1.00 77.56 18 GLY B O 1
ATOM 2537 N N . ILE B 1 19 ? -21.407 -56.763 25.219 1.00 72.43 19 ILE B N 1
ATOM 2538 C CA . ILE B 1 19 ? -21.082 -55.652 26.124 1.00 72.24 19 ILE B CA 1
ATOM 2539 C C . ILE B 1 19 ? -19.818 -54.944 25.619 1.00 71.97 19 ILE B C 1
ATOM 2540 O O . ILE B 1 19 ? -19.770 -53.714 25.545 1.00 69.58 19 ILE B O 1
ATOM 2545 N N . LEU B 1 20 ? -18.803 -55.734 25.277 1.00 74.00 20 LEU B N 1
ATOM 2546 C CA . LEU B 1 20 ? -17.516 -55.204 24.818 1.00 74.73 20 LEU B CA 1
ATOM 2547 C C . LEU B 1 20 ? -17.707 -54.348 23.557 1.00 73.66 20 LEU B C 1
ATOM 2548 O O . LEU B 1 20 ? -16.964 -53.390 23.353 1.00 72.95 20 LEU B O 1
ATOM 2553 N N . THR B 1 21 ? -18.692 -54.681 22.722 1.00 73.55 21 THR B N 1
ATOM 2554 C CA . THR B 1 21 ? -18.964 -53.906 21.504 1.00 75.11 21 THR B CA 1
ATOM 2555 C C . THR B 1 21 ? -19.453 -52.500 21.884 1.00 77.25 21 THR B C 1
ATOM 2556 O O . THR B 1 21 ? -18.933 -51.509 21.370 1.00 76.94 21 THR B O 1
ATOM 2560 N N . THR B 1 22 ? -20.425 -52.411 22.791 1.00 79.15 22 THR B N 1
ATOM 2561 C CA . THR B 1 22 ? -20.988 -51.111 23.186 1.00 80.95 22 THR B CA 1
ATOM 2562 C C . THR B 1 22 ? -19.908 -50.266 23.882 1.00 82.79 22 THR B C 1
ATOM 2563 O O . THR B 1 22 ? -19.762 -49.070 23.593 1.00 84.82 22 THR B O 1
ATOM 2567 N N . LEU B 1 23 ? -19.144 -50.882 24.784 1.00 83.46 23 LEU B N 1
ATOM 2568 C CA . LEU B 1 23 ? -18.055 -50.176 25.483 1.00 84.11 23 LEU B CA 1
ATOM 2569 C C . LEU B 1 23 ? -17.078 -49.578 24.456 1.00 83.46 23 LEU B C 1
ATOM 2570 O O . LEU B 1 23 ? -16.772 -48.363 24.484 1.00 84.27 23 LEU B O 1
ATOM 2575 N N . SER B 1 24 ? -16.607 -50.434 23.546 1.00 81.96 24 SER B N 1
ATOM 2576 C CA . SER B 1 24 ? -15.684 -50.035 22.479 1.00 81.20 24 SER B CA 1
ATOM 2577 C C . SER B 1 24 ? -16.371 -49.053 21.528 1.00 81.96 24 SER B C 1
ATOM 2578 O O . SER B 1 24 ? -15.725 -48.172 20.954 1.00 81.14 24 SER B O 1
ATOM 2581 N N . GLN B 1 25 ? -17.677 -49.236 21.371 1.00 83.08 25 GLN B N 1
ATOM 2582 C CA . GLN B 1 25 ? -18.513 -48.328 20.614 1.00 83.18 25 GLN B CA 1
ATOM 2583 C C . GLN B 1 25 ? -18.715 -47.021 21.393 1.00 84.65 25 GLN B C 1
ATOM 2584 O O . GLN B 1 25 ? -19.765 -46.389 21.257 1.00 86.11 25 GLN B O 1
ATOM 2586 N N . SER B 1 26 ? -17.744 -46.605 22.208 1.00 85.60 26 SER B N 1
ATOM 2587 C CA . SER B 1 26 ? -17.901 -45.330 22.901 1.00 85.60 26 SER B CA 1
ATOM 2588 C C . SER B 1 26 ? -17.595 -44.168 21.943 1.00 85.86 26 SER B C 1
ATOM 2589 O O . SER B 1 26 ? -16.469 -43.686 21.872 1.00 87.51 26 SER B O 1
ATOM 2592 N N . ASN B 1 27 ? -18.612 -43.721 21.208 1.00 85.51 27 ASN B N 1
ATOM 2593 C CA . ASN B 1 27 ? -18.426 -42.756 20.120 1.00 85.52 27 ASN B CA 1
ATOM 2594 C C . ASN B 1 27 ? -17.452 -43.340 19.087 1.00 85.12 27 ASN B C 1
ATOM 2595 O O . ASN B 1 27 ? -17.519 -44.524 18.746 1.00 83.13 27 ASN B O 1
ATOM 2597 N N . ASN B 1 31 ? -14.877 -45.432 17.890 1.00 83.91 31 ASN B N 1
ATOM 2598 C CA . ASN B 1 31 ? -13.771 -44.633 17.357 1.00 83.24 31 ASN B CA 1
ATOM 2599 C C . ASN B 1 31 ? -13.238 -45.249 16.053 1.00 83.10 31 ASN B C 1
ATOM 2600 O O . ASN B 1 31 ? -12.321 -44.695 15.444 1.00 81.31 31 ASN B O 1
ATOM 2605 N N . TYR B 1 32 ? -13.821 -46.363 15.608 1.00 83.41 32 TYR B N 1
ATOM 2606 C CA . TYR B 1 32 ? -13.236 -47.190 14.540 1.00 84.30 32 TYR B CA 1
ATOM 2607 C C . TYR B 1 32 ? -14.323 -47.565 13.524 1.00 85.52 32 TYR B C 1
ATOM 2608 O O . TYR B 1 32 ? -15.411 -46.987 13.530 1.00 85.32 32 TYR B O 1
ATOM 2617 N N . ASP B 1 33 ? -14.010 -48.530 12.660 1.00 87.38 33 ASP B N 1
ATOM 2618 C CA . ASP B 1 33 ? -14.937 -49.034 11.653 1.00 88.74 33 ASP B CA 1
ATOM 2619 C C . ASP B 1 33 ? -15.400 -50.441 12.055 1.00 89.18 33 ASP B C 1
ATOM 2620 O O . ASP B 1 33 ? -14.581 -51.352 12.200 1.00 89.43 33 ASP B O 1
ATOM 2625 N N . TYR B 1 34 ? -16.713 -50.611 12.213 1.00 89.09 34 TYR B N 1
ATOM 2626 C CA . TYR B 1 34 ? -17.311 -51.931 12.420 1.00 89.27 34 TYR B CA 1
ATOM 2627 C C . TYR B 1 34 ? -17.554 -52.601 11.058 1.00 86.74 34 TYR B C 1
ATOM 2628 O O . TYR B 1 34 ? -18.234 -53.623 10.976 1.00 87.66 34 TYR B O 1
ATOM 2637 N N . ALA B 1 35 ? -17.013 -52.017 9.991 1.00 83.11 35 ALA B N 1
ATOM 2638 C CA . ALA B 1 35 ? -17.009 -52.640 8.671 1.00 81.34 35 ALA B CA 1
ATOM 2639 C C . ALA B 1 35 ? -15.826 -53.611 8.558 1.00 78.53 35 ALA B C 1
ATOM 2640 O O . ALA B 1 35 ? -15.917 -54.622 7.863 1.00 78.04 35 ALA B O 1
ATOM 2642 N N . THR B 1 36 ? -14.732 -53.299 9.253 1.00 75.70 36 THR B N 1
ATOM 2643 C CA . THR B 1 36 ? -13.466 -54.026 9.116 1.00 73.59 36 THR B CA 1
ATOM 2644 C C . THR B 1 36 ? -13.361 -55.172 10.132 1.00 71.28 36 THR B C 1
ATOM 2645 O O . THR B 1 36 ? -12.534 -56.066 9.950 1.00 71.15 36 THR B O 1
ATOM 2649 N N . ILE B 1 37 ? -14.164 -55.151 11.196 1.00 67.61 37 ILE B N 1
ATOM 2650 C CA . ILE B 1 37 ? -14.029 -56.147 12.274 1.00 65.39 37 ILE B CA 1
ATOM 2651 C C . ILE B 1 37 ? -14.355 -57.550 11.743 1.00 64.38 37 ILE B C 1
ATOM 2652 O O . ILE B 1 37 ? -13.605 -58.485 12.018 1.00 63.59 37 ILE B O 1
ATOM 2657 N N . PRO B 1 38 ? -15.465 -57.710 10.994 1.00 63.44 38 PRO B N 1
ATOM 2658 C CA . PRO B 1 38 ? -15.820 -59.034 10.459 1.00 62.13 38 PRO B CA 1
ATOM 2659 C C . PRO B 1 38 ? -14.703 -59.645 9.598 1.00 61.46 38 PRO B C 1
ATOM 2660 O O . PRO B 1 38 ? -14.556 -60.866 9.566 1.00 60.62 38 PRO B O 1
ATOM 2664 N N . PHE B 1 39 ? -13.938 -58.794 8.916 1.00 61.41 39 PHE B N 1
ATOM 2665 C CA . PHE B 1 39 ? -12.793 -59.232 8.116 1.00 62.07 39 PHE B CA 1
ATOM 2666 C C . PHE B 1 39 ? -11.704 -59.795 9.039 1.00 60.43 39 PHE B C 1
ATOM 2667 O O . PHE B 1 39 ? -11.242 -60.919 8.843 1.00 60.05 39 PHE B O 1
ATOM 2675 N N . LEU B 1 40 ? -11.312 -59.012 10.044 1.00 59.37 40 LEU B N 1
ATOM 2676 C CA . LEU B 1 40 ? -10.294 -59.438 11.013 1.00 57.96 40 LEU B CA 1
ATOM 2677 C C . LEU B 1 40 ? -10.796 -60.649 11.808 1.00 56.45 40 LEU B C 1
ATOM 2678 O O . LEU B 1 40 ? -10.012 -61.536 12.142 1.00 56.75 40 LEU B O 1
ATOM 2683 N N . ALA B 1 41 ? -12.091 -60.676 12.116 1.00 56.09 41 ALA B N 1
ATOM 2684 C CA . ALA B 1 41 ? -12.681 -61.781 12.872 1.00 56.77 41 ALA B CA 1
ATOM 2685 C C . ALA B 1 41 ? -12.582 -63.078 12.061 1.00 57.70 41 ALA B C 1
ATOM 2686 O O . ALA B 1 41 ? -12.267 -64.126 12.617 1.00 56.52 41 ALA B O 1
ATOM 2688 N N . GLU B 1 42 ? -12.844 -62.998 10.757 1.00 60.63 42 GLU B N 1
ATOM 2689 C CA . GLU B 1 42 ? -12.739 -64.163 9.871 1.00 63.67 42 GLU B CA 1
ATOM 2690 C C . GLU B 1 42 ? -11.270 -64.584 9.745 1.00 64.49 42 GLU B C 1
ATOM 2691 O O . GLU B 1 42 ? -10.956 -65.774 9.802 1.00 64.67 42 GLU B O 1
ATOM 2697 N N . LEU B 1 43 ? -10.382 -63.606 9.577 1.00 64.98 43 LEU B N 1
ATOM 2698 C CA . LEU B 1 43 ? -8.949 -63.882 9.442 1.00 65.47 43 LEU B CA 1
ATOM 2699 C C . LEU B 1 43 ? -8.456 -64.643 10.682 1.00 64.36 43 LEU B C 1
ATOM 2700 O O . LEU B 1 43 ? -7.667 -65.581 10.566 1.00 65.35 43 LEU B O 1
ATOM 2705 N N . PHE B 1 44 ? -8.943 -64.239 11.854 1.00 63.22 44 PHE B N 1
ATOM 2706 C CA . PHE B 1 44 ? -8.623 -64.904 13.123 1.00 63.42 44 PHE B CA 1
ATOM 2707 C C . PHE B 1 44 ? -9.084 -66.368 13.084 1.00 63.24 44 PHE B C 1
ATOM 2708 O O . PHE B 1 44 ? -8.334 -67.258 13.479 1.00 63.05 44 PHE B O 1
ATOM 2716 N N . LYS B 1 45 ? -10.306 -66.612 12.612 1.00 62.81 45 LYS B N 1
ATOM 2717 C CA . LYS B 1 45 ? -10.873 -67.968 12.572 1.00 62.80 45 LYS B CA 1
ATOM 2718 C C . LYS B 1 45 ? -10.145 -68.815 11.520 1.00 62.49 45 LYS B C 1
ATOM 2719 O O . LYS B 1 45 ? -9.855 -69.990 11.762 1.00 63.52 45 LYS B O 1
ATOM 2725 N N . LEU B 1 46 ? -9.870 -68.220 10.360 1.00 59.88 46 LEU B N 1
ATOM 2726 C CA . LEU B 1 46 ? -9.190 -68.921 9.268 1.00 58.44 46 LEU B CA 1
ATOM 2727 C C . LEU B 1 46 ? -7.785 -69.347 9.710 1.00 58.76 46 LEU B C 1
ATOM 2728 O O . LEU B 1 46 ? -7.351 -70.459 9.405 1.00 57.23 46 LEU B O 1
ATOM 2733 N N . SER B 1 47 ? -7.077 -68.458 10.405 1.00 59.81 47 SER B N 1
ATOM 2734 C CA . SER B 1 47 ? -5.678 -68.703 10.758 1.00 61.35 47 SER B CA 1
ATOM 2735 C C . SER B 1 47 ? -5.579 -69.581 12.015 1.00 63.05 47 SER B C 1
ATOM 2736 O O . SER B 1 47 ? -4.585 -70.286 12.186 1.00 64.65 47 SER B O 1
ATOM 2739 N N . VAL B 1 48 ? -6.590 -69.546 12.885 1.00 63.54 48 VAL B N 1
ATOM 2740 C CA . VAL B 1 48 ? -6.607 -70.412 14.076 1.00 64.63 48 VAL B CA 1
ATOM 2741 C C . VAL B 1 48 ? -7.034 -71.829 13.663 1.00 66.68 48 VAL B C 1
ATOM 2742 O O . VAL B 1 48 ? -6.582 -72.811 14.256 1.00 66.50 48 VAL B O 1
ATOM 2746 N N . SER B 1 49 ? -7.903 -71.940 12.661 1.00 68.74 49 SER B N 1
ATOM 2747 C CA . SER B 1 49 ? -8.312 -73.252 12.158 1.00 70.75 49 SER B CA 1
ATOM 2748 C C . SER B 1 49 ? -7.139 -73.910 11.421 1.00 72.11 49 SER B C 1
ATOM 2749 O O . SER B 1 49 ? -6.810 -75.072 11.672 1.00 74.31 49 SER B O 1
ATOM 2752 N N . GLY B 1 50 ? -6.510 -73.148 10.529 1.00 72.50 50 GLY B N 1
ATOM 2753 C CA . GLY B 1 50 ? -5.317 -73.599 9.817 1.00 72.91 50 GLY B CA 1
ATOM 2754 C C . GLY B 1 50 ? -4.234 -74.079 10.770 1.00 72.68 50 GLY B C 1
ATOM 2755 O O . GLY B 1 50 ? -3.597 -75.104 10.524 1.00 72.03 50 GLY B O 1
ATOM 2756 N N . PHE B 1 51 ? -4.032 -73.345 11.862 1.00 73.35 51 PHE B N 1
ATOM 2757 C CA . PHE B 1 51 ? -3.047 -73.735 12.869 1.00 73.18 51 PHE B CA 1
ATOM 2758 C C . PHE B 1 51 ? -3.389 -75.125 13.415 1.00 71.31 51 PHE B C 1
ATOM 2759 O O . PHE B 1 51 ? -2.533 -76.005 13.443 1.00 73.71 51 PHE B O 1
ATOM 2767 N N . PHE B 1 52 ? -4.634 -75.309 13.847 1.00 69.11 52 PHE B N 1
ATOM 2768 C CA . PHE B 1 52 ? -5.052 -76.580 14.437 1.00 67.41 52 PHE B CA 1
ATOM 2769 C C . PHE B 1 52 ? -5.061 -77.683 13.372 1.00 64.60 52 PHE B C 1
ATOM 2770 O O . PHE B 1 52 ? -4.804 -78.836 13.701 1.00 63.44 52 PHE B O 1
ATOM 2778 N N . LEU B 1 53 ? -5.348 -77.345 12.116 1.00 64.15 53 LEU B N 1
ATOM 2779 C CA . LEU B 1 53 ? -5.283 -78.343 11.044 1.00 65.28 53 LEU B CA 1
ATOM 2780 C C . LEU B 1 53 ? -3.836 -78.834 10.901 1.00 65.73 53 LEU B C 1
ATOM 2781 O O . LEU B 1 53 ? -3.587 -80.038 10.900 1.00 64.02 53 LEU B O 1
ATOM 2786 N N . TRP B 1 54 ? -2.901 -77.891 10.797 1.00 68.25 54 TRP B N 1
ATOM 2787 C CA . TRP B 1 54 ? -1.461 -78.183 10.715 1.00 70.95 54 TRP B CA 1
ATOM 2788 C C . TRP B 1 54 ? -1.038 -79.085 11.882 1.00 70.44 54 TRP B C 1
ATOM 2789 O O . TRP B 1 54 ? -0.421 -80.135 11.678 1.00 69.71 54 TRP B O 1
ATOM 2800 N N . LYS B 1 55 ? -1.392 -78.663 13.094 1.00 69.65 55 LYS B N 1
ATOM 2801 C CA . LYS B 1 55 ? -1.045 -79.378 14.323 1.00 69.97 55 LYS B CA 1
ATOM 2802 C C . LYS B 1 55 ? -1.670 -80.780 14.319 1.00 70.08 55 LYS B C 1
ATOM 2803 O O . LYS B 1 55 ? -1.057 -81.730 14.805 1.00 69.88 55 LYS B O 1
ATOM 2809 N N . GLU B 1 56 ? -2.885 -80.895 13.784 1.00 71.60 56 GLU B N 1
ATOM 2810 C CA . GLU B 1 56 ? -3.598 -82.175 13.722 1.00 72.28 56 GLU B CA 1
ATOM 2811 C C . GLU B 1 56 ? -2.895 -83.124 12.741 1.00 73.61 56 GLU B C 1
ATOM 2812 O O . GLU B 1 56 ? -2.820 -84.324 12.994 1.00 74.65 56 GLU B O 1
ATOM 2818 N N . CYS B 1 57 ? -2.391 -82.591 11.630 1.00 73.33 57 CYS B N 1
ATOM 2819 C CA . CYS B 1 57 ? -1.712 -83.412 10.625 1.00 73.89 57 CYS B CA 1
ATOM 2820 C C . CYS B 1 57 ? -0.380 -83.936 11.176 1.00 75.46 57 CYS B C 1
ATOM 2821 O O . CYS B 1 57 ? 0.036 -85.050 10.860 1.00 74.87 57 CYS B O 1
ATOM 2824 N N . ARG B 1 58 ? 0.270 -83.138 12.012 1.00 78.78 58 ARG B N 1
ATOM 2825 C CA . ARG B 1 58 ? 1.595 -83.484 12.524 1.00 82.29 58 ARG B CA 1
ATOM 2826 C C . ARG B 1 58 ? 1.452 -84.324 13.803 1.00 82.81 58 ARG B C 1
ATOM 2827 O O . ARG B 1 58 ? 2.408 -84.987 14.204 1.00 81.45 58 ARG B O 1
ATOM 2835 N N . THR B 1 59 ? 0.264 -84.335 14.408 1.00 84.99 59 THR B N 1
ATOM 2836 C CA . THR B 1 59 ? 0.017 -85.112 15.629 1.00 86.45 59 THR B CA 1
ATOM 2837 C C . THR B 1 59 ? -0.718 -86.422 15.310 1.00 88.31 59 THR B C 1
ATOM 2838 O O . THR B 1 59 ? -0.487 -87.431 15.980 1.00 89.24 59 THR B O 1
ATOM 2840 N N . SER B 1 60 ? -1.588 -86.419 14.299 1.00 89.38 60 SER B N 1
ATOM 2841 C CA . SER B 1 60 ? -2.550 -87.510 14.103 1.00 89.90 60 SER B CA 1
ATOM 2842 C C . SER B 1 60 ? -2.105 -88.432 12.958 1.00 90.19 60 SER B C 1
ATOM 2843 O O . SER B 1 60 ? -1.614 -87.955 11.935 1.00 89.64 60 SER B O 1
ATOM 2846 N N . PRO B 1 61 ? -2.277 -89.760 13.128 1.00 90.90 61 PRO B N 1
ATOM 2847 C CA . PRO B 1 61 ? -1.993 -90.750 12.073 1.00 90.27 61 PRO B CA 1
ATOM 2848 C C . PRO B 1 61 ? -2.872 -90.594 10.819 1.00 90.54 61 PRO B C 1
ATOM 2849 O O . PRO B 1 61 ? -2.394 -90.844 9.709 1.00 90.31 61 PRO B O 1
ATOM 2853 N N . SER B 1 62 ? -4.133 -90.199 10.995 1.00 90.57 62 SER B N 1
ATOM 2854 C CA . SER B 1 62 ? -5.074 -90.066 9.880 1.00 89.54 62 SER B CA 1
ATOM 2855 C C . SER B 1 62 ? -5.935 -88.810 10.062 1.00 88.85 62 SER B C 1
ATOM 2856 O O . SER B 1 62 ? -6.530 -88.603 11.120 1.00 89.56 62 SER B O 1
ATOM 2859 N N . VAL B 1 63 ? -5.990 -87.985 9.018 1.00 87.85 63 VAL B N 1
ATOM 2860 C CA . VAL B 1 63 ? -6.787 -86.760 9.016 1.00 87.62 63 VAL B CA 1
ATOM 2861 C C . VAL B 1 63 ? -7.670 -86.766 7.762 1.00 87.01 63 VAL B C 1
ATOM 2862 O O . VAL B 1 63 ? -7.167 -86.846 6.640 1.00 87.18 63 VAL B O 1
ATOM 2866 N N . ARG B 1 64 ? -8.981 -86.679 7.969 1.00 86.69 64 ARG B N 1
ATOM 2867 C CA . ARG B 1 64 ? -9.955 -86.763 6.882 1.00 85.81 64 ARG B CA 1
ATOM 2868 C C . ARG B 1 64 ? -10.094 -85.380 6.231 1.00 84.52 64 ARG B C 1
ATOM 2869 O O . ARG B 1 64 ? -10.382 -84.394 6.914 1.00 81.98 64 ARG B O 1
ATOM 2877 N N . MET B 1 65 ? -9.878 -85.321 4.918 1.00 83.13 65 MET B N 1
ATOM 2878 C CA . MET B 1 65 ? -9.844 -84.057 4.178 1.00 82.78 65 MET B CA 1
ATOM 2879 C C . MET B 1 65 ? -10.255 -84.308 2.723 1.00 81.80 65 MET B C 1
ATOM 2880 O O . MET B 1 65 ? -9.534 -84.970 1.976 1.00 82.86 65 MET B O 1
ATOM 2885 N N . THR B 1 66 ? -11.399 -83.764 2.326 1.00 81.65 66 THR B N 1
ATOM 2886 C CA . THR B 1 66 ? -11.889 -83.918 0.963 1.00 80.84 66 THR B CA 1
ATOM 2887 C C . THR B 1 66 ? -11.389 -82.729 0.132 1.00 80.15 66 THR B C 1
ATOM 2888 O O . THR B 1 66 ? -11.859 -81.606 0.304 1.00 80.79 66 THR B O 1
ATOM 2892 N N . LYS B 1 67 ? -10.436 -82.991 -0.759 1.00 79.79 67 LYS B N 1
ATOM 2893 C CA . LYS B 1 67 ? -9.765 -81.934 -1.521 1.00 79.18 67 LYS B CA 1
ATOM 2894 C C . LYS B 1 67 ? -10.463 -81.708 -2.870 1.00 78.26 67 LYS B C 1
ATOM 2895 O O . LYS B 1 67 ? -10.096 -80.789 -3.603 1.00 77.28 67 LYS B O 1
ATOM 2897 N N . GLU B 1 68 ? -11.469 -82.521 -3.191 1.00 78.47 68 GLU B N 1
ATOM 2898 C CA . GLU B 1 68 ? -12.070 -82.521 -4.528 1.00 79.66 68 GLU B CA 1
ATOM 2899 C C . GLU B 1 68 ? -12.998 -81.309 -4.680 1.00 80.26 68 GLU B C 1
ATOM 2900 O O . GLU B 1 68 ? -13.843 -81.050 -3.820 1.00 79.20 68 GLU B O 1
ATOM 2906 N N . TRP B 1 69 ? -12.848 -80.599 -5.799 1.00 80.43 69 TRP B N 1
ATOM 2907 C CA . TRP B 1 69 ? -13.565 -79.344 -6.044 1.00 80.77 69 TRP B CA 1
ATOM 2908 C C . TRP B 1 69 ? -15.082 -79.567 -5.982 1.00 84.07 69 TRP B C 1
ATOM 2909 O O . TRP B 1 69 ? -15.828 -78.635 -5.698 1.00 85.54 69 TRP B O 1
ATOM 2920 N N . ARG B 1 70 ? -15.527 -80.794 -6.248 1.00 86.06 70 ARG B N 1
ATOM 2921 C CA . ARG B 1 70 ? -16.941 -81.163 -6.134 1.00 86.83 70 ARG B CA 1
ATOM 2922 C C . ARG B 1 70 ? -17.513 -80.705 -4.784 1.00 88.13 70 ARG B C 1
ATOM 2923 O O . ARG B 1 70 ? -18.651 -80.235 -4.729 1.00 87.34 70 ARG B O 1
ATOM 2925 N N . SER B 1 71 ? -16.734 -80.846 -3.709 1.00 88.62 71 SER B N 1
ATOM 2926 C CA . SER B 1 71 ? -17.214 -80.552 -2.349 1.00 88.83 71 SER B CA 1
ATOM 2927 C C . SER B 1 71 ? -16.610 -79.251 -1.797 1.00 87.52 71 SER B C 1
ATOM 2928 O O . SER B 1 71 ? -17.226 -78.615 -0.943 1.00 88.16 71 SER B O 1
ATOM 2931 N N . VAL B 1 72 ? -15.421 -78.856 -2.256 1.00 85.64 72 VAL B N 1
ATOM 2932 C CA . VAL B 1 72 ? -14.765 -77.642 -1.743 1.00 84.30 72 VAL B CA 1
ATOM 2933 C C . VAL B 1 72 ? -15.593 -76.413 -2.147 1.00 82.78 72 VAL B C 1
ATOM 2934 O O . VAL B 1 72 ? -15.804 -75.513 -1.336 1.00 81.65 72 VAL B O 1
ATOM 2938 N N . ARG B 1 73 ? -16.081 -76.396 -3.387 1.00 81.85 73 ARG B N 1
ATOM 2939 C CA . ARG B 1 73 ? -16.790 -75.234 -3.953 1.00 80.98 73 ARG B CA 1
ATOM 2940 C C . ARG B 1 73 ? -18.078 -74.930 -3.173 1.00 78.20 73 ARG B C 1
ATOM 2941 O O . ARG B 1 73 ? -18.599 -73.821 -3.265 1.00 77.03 73 ARG B O 1
ATOM 2949 N N . LEU B 1 74 ? -18.606 -75.906 -2.435 1.00 75.67 74 LEU B N 1
ATOM 2950 C CA . LEU B 1 74 ? -19.885 -75.734 -1.729 1.00 75.28 74 LEU B CA 1
ATOM 2951 C C . LEU B 1 74 ? -19.732 -74.786 -0.529 1.00 75.15 74 LEU B C 1
ATOM 2952 O O . LEU B 1 74 ? -20.730 -74.256 -0.042 1.00 76.00 74 LEU B O 1
ATOM 2957 N N . TYR B 1 75 ? -18.506 -74.555 -0.061 1.00 73.82 75 TYR B N 1
ATOM 2958 C CA . TYR B 1 75 ? -18.282 -73.671 1.091 1.00 72.58 75 TYR B CA 1
ATOM 2959 C C . TYR B 1 75 ? -18.412 -72.196 0.681 1.00 73.06 75 TYR B C 1
ATOM 2960 O O . TYR B 1 75 ? -18.331 -71.315 1.541 1.00 74.57 75 TYR B O 1
ATOM 2969 N N . VAL B 1 76 ? -18.626 -71.922 -0.606 1.00 73.59 76 VAL B N 1
ATOM 2970 C CA . VAL B 1 76 ? -18.843 -70.549 -1.080 1.00 74.26 76 VAL B CA 1
ATOM 2971 C C . VAL B 1 76 ? -20.227 -70.081 -0.609 1.00 74.45 76 VAL B C 1
ATOM 2972 O O . VAL B 1 76 ? -20.396 -68.927 -0.211 1.00 74.23 76 VAL B O 1
ATOM 2976 N N . VAL B 1 77 ? -21.195 -70.997 -0.632 1.00 73.97 77 VAL B N 1
ATOM 2977 C CA . VAL B 1 77 ? -22.621 -70.652 -0.547 1.00 72.31 77 VAL B CA 1
ATOM 2978 C C . VAL B 1 77 ? -22.883 -69.787 0.695 1.00 71.08 77 VAL B C 1
ATOM 2979 O O . VAL B 1 77 ? -23.436 -68.696 0.563 1.00 72.23 77 VAL B O 1
ATOM 2983 N N . PRO B 1 78 ? -22.477 -70.246 1.896 1.00 69.95 78 PRO B N 1
ATOM 2984 C CA . PRO B 1 78 ? -22.736 -69.433 3.096 1.00 68.99 78 PRO B CA 1
ATOM 2985 C C . PRO B 1 78 ? -22.303 -67.968 2.925 1.00 68.95 78 PRO B C 1
ATOM 2986 O O . PRO B 1 78 ? -23.029 -67.061 3.335 1.00 70.13 78 PRO B O 1
ATOM 2990 N N . SER B 1 79 ? -21.143 -67.755 2.309 1.00 69.42 79 SER B N 1
ATOM 2991 C CA . SER B 1 79 ? -20.610 -66.406 2.096 1.00 68.47 79 SER B CA 1
ATOM 2992 C C . SER B 1 79 ? -21.501 -65.623 1.123 1.00 67.55 79 SER B C 1
ATOM 2993 O O . SER B 1 79 ? -21.694 -64.419 1.301 1.00 66.88 79 SER B O 1
ATOM 2996 N N . VAL B 1 80 ? -22.032 -66.297 0.103 1.00 66.54 80 VAL B N 1
ATOM 2997 C CA . VAL B 1 80 ? -22.939 -65.657 -0.859 1.00 66.73 80 VAL B CA 1
ATOM 2998 C C . VAL B 1 80 ? -24.232 -65.257 -0.138 1.00 65.19 80 VAL B C 1
ATOM 2999 O O . VAL B 1 80 ? -24.755 -64.167 -0.368 1.00 65.35 80 VAL B O 1
ATOM 3003 N N . ILE B 1 81 ? -24.742 -66.139 0.719 1.00 64.09 81 ILE B N 1
ATOM 3004 C CA . ILE B 1 81 ? -25.963 -65.852 1.473 1.00 63.83 81 ILE B CA 1
ATOM 3005 C C . ILE B 1 81 ? -25.701 -64.646 2.383 1.00 62.60 81 ILE B C 1
ATOM 3006 O O . ILE B 1 81 ? -26.475 -63.690 2.393 1.00 62.59 81 ILE B O 1
ATOM 3011 N N . TYR B 1 82 ? -24.600 -64.701 3.130 1.00 62.21 82 TYR B N 1
ATOM 3012 C CA . TYR B 1 82 ? -24.272 -63.661 4.108 1.00 63.08 82 TYR B CA 1
ATOM 3013 C C . TYR B 1 82 ? -24.063 -62.310 3.410 1.00 62.56 82 TYR B C 1
ATOM 3014 O O . TYR B 1 82 ? -24.393 -61.270 3.979 1.00 62.17 82 TYR B O 1
ATOM 3023 N N . LEU B 1 83 ? -23.514 -62.328 2.195 1.00 62.54 83 LEU B N 1
ATOM 3024 C CA . LEU B 1 83 ? -23.340 -61.107 1.395 1.00 62.20 83 LEU B CA 1
ATOM 3025 C C . LEU B 1 83 ? -24.713 -60.506 1.076 1.00 60.09 83 LEU B C 1
ATOM 3026 O O . LEU B 1 83 ? -24.947 -59.313 1.283 1.00 57.14 83 LEU B O 1
ATOM 3031 N N . ILE B 1 84 ? -25.604 -61.350 0.564 1.00 59.57 84 ILE B N 1
ATOM 3032 C CA . ILE B 1 84 ? -26.957 -60.935 0.189 1.00 59.06 84 ILE B CA 1
ATOM 3033 C C . ILE B 1 84 ? -27.687 -60.454 1.450 1.00 58.32 84 ILE B C 1
ATOM 3034 O O . ILE B 1 84 ? -28.363 -59.425 1.435 1.00 56.04 84 ILE B O 1
ATOM 3039 N N . HIS B 1 85 ? -27.515 -61.200 2.537 1.00 58.99 85 HIS B N 1
ATOM 3040 C CA . HIS B 1 85 ? -28.100 -60.863 3.831 1.00 60.08 85 HIS B CA 1
ATOM 3041 C C . HIS B 1 85 ? -27.706 -59.441 4.249 1.00 59.66 85 HIS B C 1
ATOM 3042 O O . HIS B 1 85 ? -28.562 -58.666 4.654 1.00 58.08 85 HIS B O 1
ATOM 3049 N N . ASN B 1 86 ? -26.425 -59.099 4.132 1.00 61.22 86 ASN B N 1
ATOM 3050 C CA . ASN B 1 86 ? -25.930 -57.794 4.590 1.00 63.33 86 ASN B CA 1
ATOM 3051 C C . ASN B 1 86 ? -26.568 -56.662 3.771 1.00 65.05 86 ASN B C 1
ATOM 3052 O O . ASN B 1 86 ? -26.827 -55.583 4.308 1.00 65.02 86 ASN B O 1
ATOM 3057 N N . ASN B 1 87 ? -26.816 -56.907 2.484 1.00 66.98 87 ASN B N 1
ATOM 3058 C CA . ASN B 1 87 ? -27.494 -55.935 1.620 1.00 68.23 87 ASN B CA 1
ATOM 3059 C C . ASN B 1 87 ? -28.942 -55.757 2.091 1.00 68.80 87 ASN B C 1
ATOM 3060 O O . ASN B 1 87 ? -29.456 -54.637 2.147 1.00 71.55 87 ASN B O 1
ATOM 3065 N N . VAL B 1 88 ? -29.589 -56.875 2.412 1.00 68.22 88 VAL B N 1
ATOM 3066 C CA . VAL B 1 88 ? -30.980 -56.868 2.863 1.00 67.69 88 VAL B CA 1
ATOM 3067 C C . VAL B 1 88 ? -31.055 -56.126 4.204 1.00 66.66 88 VAL B C 1
ATOM 3068 O O . VAL B 1 88 ? -31.906 -55.254 4.383 1.00 65.57 88 VAL B O 1
ATOM 3072 N N . GLN B 1 89 ? -30.157 -56.463 5.127 1.00 65.80 89 GLN B N 1
ATOM 3073 C CA . GLN B 1 89 ? -30.097 -55.781 6.421 1.00 65.09 89 GLN B CA 1
ATOM 3074 C C . GLN B 1 89 ? -29.980 -54.271 6.208 1.00 62.50 89 GLN B C 1
ATOM 3075 O O . GLN B 1 89 ? -30.732 -53.514 6.806 1.00 59.50 89 GLN B O 1
ATOM 3081 N N . PHE B 1 90 ? -29.039 -53.845 5.369 1.00 62.33 90 PHE B N 1
ATOM 3082 C CA . PHE B 1 90 ? -28.853 -52.416 5.129 1.00 62.28 90 PHE B CA 1
ATOM 3083 C C . PHE B 1 90 ? -30.117 -51.831 4.493 1.00 60.56 90 PHE B C 1
ATOM 3084 O O . PHE B 1 90 ? -30.566 -50.755 4.889 1.00 62.24 90 PHE B O 1
ATOM 3092 N N . ALA B 1 91 ? -30.679 -52.543 3.518 1.00 56.22 91 ALA B N 1
ATOM 3093 C CA . ALA B 1 91 ? -31.889 -52.087 2.840 1.00 53.96 91 ALA B CA 1
ATOM 3094 C C . ALA B 1 91 ? -33.010 -51.875 3.868 1.00 51.71 91 ALA B C 1
ATOM 3095 O O . ALA B 1 91 ? -33.654 -50.826 3.870 1.00 49.36 91 ALA B O 1
ATOM 3097 N N . THR B 1 92 ? -33.207 -52.856 4.749 1.00 50.99 92 THR B N 1
ATOM 3098 C CA . THR B 1 92 ? -34.288 -52.829 5.748 1.00 51.26 92 THR B CA 1
ATOM 3099 C C . THR B 1 92 ? -34.229 -51.530 6.562 1.00 51.10 92 THR B C 1
ATOM 3100 O O . THR B 1 92 ? -35.207 -50.780 6.623 1.00 49.25 92 THR B O 1
ATOM 3104 N N . LEU B 1 93 ? -33.063 -51.259 7.145 1.00 52.07 93 LEU B N 1
ATOM 3105 C CA . LEU B 1 93 ? -32.865 -50.133 8.070 1.00 51.80 93 LEU B CA 1
ATOM 3106 C C . LEU B 1 93 ? -33.226 -48.791 7.414 1.00 53.40 93 LEU B C 1
ATOM 3107 O O . LEU B 1 93 ? -33.347 -47.795 8.125 1.00 50.77 93 LEU B O 1
ATOM 3112 N N . THR B 1 94 ? -33.391 -48.740 6.088 1.00 58.16 94 THR B N 1
ATOM 3113 C CA . THR B 1 94 ? -33.811 -47.496 5.424 1.00 60.29 94 THR B CA 1
ATOM 3114 C C . THR B 1 94 ? -35.343 -47.387 5.408 1.00 62.16 94 THR B C 1
ATOM 3115 O O . THR B 1 94 ? -35.873 -46.418 4.870 1.00 62.60 94 THR B O 1
ATOM 3119 N N . TYR B 1 95 ? -36.053 -48.363 5.975 1.00 64.46 95 TYR B N 1
ATOM 3120 C CA . TYR B 1 95 ? -37.505 -48.249 6.168 1.00 66.12 95 TYR B CA 1
ATOM 3121 C C . TYR B 1 95 ? -37.867 -48.281 7.661 1.00 65.56 95 TYR B C 1
ATOM 3122 O O . TYR B 1 95 ? -38.895 -47.725 8.044 1.00 65.35 95 TYR B O 1
ATOM 3131 N N . VAL B 1 96 ? -37.047 -48.917 8.500 1.00 65.82 96 VAL B N 1
ATOM 3132 C CA . VAL B 1 96 ? -37.405 -49.131 9.908 1.00 66.46 96 VAL B CA 1
ATOM 3133 C C . VAL B 1 96 ? -36.284 -48.604 10.811 1.00 68.32 96 VAL B C 1
ATOM 3134 O O . VAL B 1 96 ? -35.106 -48.633 10.448 1.00 68.52 96 VAL B O 1
ATOM 3138 N N . ASP B 1 97 ? -36.674 -48.132 11.993 1.00 70.51 97 ASP B N 1
ATOM 3139 C CA . ASP B 1 97 ? -35.718 -47.809 13.055 1.00 71.68 97 ASP B CA 1
ATOM 3140 C C . ASP B 1 97 ? -35.036 -49.108 13.507 1.00 69.95 97 ASP B C 1
ATOM 3141 O O . ASP B 1 97 ? -35.623 -50.182 13.377 1.00 69.27 97 ASP B O 1
ATOM 3146 N N . PRO B 1 98 ? -33.799 -49.019 14.032 1.00 69.09 98 PRO B N 1
ATOM 3147 C CA . PRO B 1 98 ? -33.047 -50.224 14.425 1.00 69.01 98 PRO B CA 1
ATOM 3148 C C . PRO B 1 98 ? -33.741 -51.083 15.497 1.00 70.07 98 PRO B C 1
ATOM 3149 O O . PRO B 1 98 ? -33.476 -52.282 15.568 1.00 70.85 98 PRO B O 1
ATOM 3153 N N . SER B 1 99 ? -34.605 -50.486 16.318 1.00 72.11 99 SER B N 1
ATOM 3154 C CA . SER B 1 99 ? -35.344 -51.242 17.335 1.00 74.71 99 SER B CA 1
ATOM 3155 C C . SER B 1 99 ? -36.349 -52.185 16.660 1.00 75.97 99 SER B C 1
ATOM 3156 O O . SER B 1 99 ? -36.384 -53.378 16.966 1.00 77.62 99 SER B O 1
ATOM 3159 N N . THR B 1 100 ? -37.147 -51.646 15.740 1.00 77.09 100 THR B N 1
ATOM 3160 C CA . THR B 1 100 ? -38.083 -52.450 14.946 1.00 78.45 100 THR B CA 1
ATOM 3161 C C . THR B 1 100 ? -37.321 -53.580 14.238 1.00 79.97 100 THR B C 1
ATOM 3162 O O . THR B 1 100 ? -37.791 -54.715 14.188 1.00 81.85 100 THR B O 1
ATOM 3166 N N . TYR B 1 101 ? -36.145 -53.253 13.706 1.00 80.77 101 TYR B N 1
ATOM 3167 C CA . TYR B 1 101 ? -35.284 -54.218 13.005 1.00 82.12 101 TYR B CA 1
ATOM 3168 C C . TYR B 1 101 ? -34.747 -55.254 14.004 1.00 81.72 101 TYR B C 1
ATOM 3169 O O . TYR B 1 101 ? -34.733 -56.453 13.712 1.00 81.40 101 TYR B O 1
ATOM 3178 N N . GLN B 1 102 ? -34.330 -54.797 15.183 1.00 81.26 102 GLN B N 1
ATOM 3179 C CA . GLN B 1 102 ? -33.778 -55.683 16.209 1.00 82.82 102 GLN B CA 1
ATOM 3180 C C . GLN B 1 102 ? -34.833 -56.700 16.662 1.00 84.10 102 GLN B C 1
ATOM 3181 O O . GLN B 1 102 ? -34.493 -57.849 16.946 1.00 85.45 102 GLN B O 1
ATOM 3183 N N . ILE B 1 103 ? -36.101 -56.289 16.718 1.00 84.39 103 ILE B N 1
ATOM 3184 C CA . ILE B 1 103 ? -37.161 -57.137 17.277 1.00 84.11 103 ILE B CA 1
ATOM 3185 C C . ILE B 1 103 ? -37.711 -58.073 16.188 1.00 83.16 103 ILE B C 1
ATOM 3186 O O . ILE B 1 103 ? -38.154 -59.179 16.497 1.00 82.02 103 ILE B O 1
ATOM 3191 N N . MET B 1 104 ? -37.680 -57.645 14.926 1.00 83.11 104 MET B N 1
ATOM 3192 C CA . MET B 1 104 ? -38.003 -58.541 13.804 1.00 82.22 104 MET B CA 1
ATOM 3193 C C . MET B 1 104 ? -36.948 -59.653 13.705 1.00 80.91 104 MET B C 1
ATOM 3194 O O . MET B 1 104 ? -37.189 -60.681 13.077 1.00 81.05 104 MET B O 1
ATOM 3199 N N . GLY B 1 105 ? -35.783 -59.432 14.313 1.00 79.11 105 GLY B N 1
ATOM 3200 C CA . GLY B 1 105 ? -34.687 -60.400 14.312 1.00 76.62 105 GLY B CA 1
ATOM 3201 C C . GLY B 1 105 ? -35.049 -61.724 14.972 1.00 75.02 105 GLY B C 1
ATOM 3202 O O . GLY B 1 105 ? -34.439 -62.737 14.667 1.00 75.89 105 GLY B O 1
ATOM 3203 N N . ASN B 1 106 ? -36.046 -61.736 15.857 1.00 73.03 106 ASN B N 1
ATOM 3204 C CA . ASN B 1 106 ? -36.437 -62.970 16.554 1.00 71.09 106 ASN B CA 1
ATOM 3205 C C . ASN B 1 106 ? -37.168 -63.929 15.602 1.00 69.98 106 ASN B C 1
ATOM 3206 O O . ASN B 1 106 ? -37.569 -65.017 16.022 1.00 69.07 106 ASN B O 1
ATOM 3211 N N . LEU B 1 107 ? -37.350 -63.545 14.339 1.00 67.92 107 LEU B N 1
ATOM 3212 C CA . LEU B 1 107 ? -38.012 -64.418 13.370 1.00 68.02 107 LEU B CA 1
ATOM 3213 C C . LEU B 1 107 ? -37.029 -65.490 12.875 1.00 67.91 107 LEU B C 1
ATOM 3214 O O . LEU B 1 107 ? -37.453 -66.529 12.369 1.00 66.52 107 LEU B O 1
ATOM 3219 N N . LYS B 1 108 ? -35.727 -65.247 13.017 1.00 69.63 108 LYS B N 1
ATOM 3220 C CA . LYS B 1 108 ? -34.715 -66.237 12.615 1.00 71.17 108 LYS B CA 1
ATOM 3221 C C . LYS B 1 108 ? -34.900 -67.534 13.412 1.00 70.63 108 LYS B C 1
ATOM 3222 O O . LYS B 1 108 ? -34.533 -68.606 12.938 1.00 69.21 108 LYS B O 1
ATOM 3228 N N . ILE B 1 109 ? -35.451 -67.427 14.618 1.00 70.37 109 ILE B N 1
ATOM 3229 C CA . ILE B 1 109 ? -35.683 -68.591 15.473 1.00 69.94 109 ILE B CA 1
ATOM 3230 C C . ILE B 1 109 ? -36.698 -69.525 14.797 1.00 67.85 109 ILE B C 1
ATOM 3231 O O . ILE B 1 109 ? -36.509 -70.743 14.802 1.00 66.75 109 ILE B O 1
ATOM 3236 N N . VAL B 1 110 ? -37.757 -68.965 14.212 1.00 66.68 110 VAL B N 1
ATOM 3237 C CA . VAL B 1 110 ? -38.797 -69.788 13.571 1.00 66.15 110 VAL B CA 1
ATOM 3238 C C . VAL B 1 110 ? -38.338 -70.196 12.163 1.00 63.95 110 VAL B C 1
ATOM 3239 O O . VAL B 1 110 ? -38.648 -71.303 11.720 1.00 63.08 110 VAL B O 1
ATOM 3243 N N . THR B 1 111 ? -37.603 -69.326 11.469 1.00 62.61 111 THR B N 1
ATOM 3244 C CA . THR B 1 111 ? -37.110 -69.653 10.126 1.00 62.50 111 THR B CA 1
ATOM 3245 C C . THR B 1 111 ? -36.025 -70.736 10.211 1.00 63.57 111 THR B C 1
ATOM 3246 O O . THR B 1 111 ? -35.973 -71.596 9.331 1.00 64.25 111 THR B O 1
ATOM 3250 N N . THR B 1 112 ? -35.164 -70.716 11.236 1.00 63.33 112 THR B N 1
ATOM 3251 C CA . THR B 1 112 ? -34.227 -71.840 11.414 1.00 62.74 112 THR B CA 1
ATOM 3252 C C . THR B 1 112 ? -35.045 -73.099 11.715 1.00 61.50 112 THR B C 1
ATOM 3253 O O . THR B 1 112 ? -34.808 -74.146 11.124 1.00 63.94 112 THR B O 1
ATOM 3257 N N . GLY B 1 113 ? -36.018 -72.968 12.613 1.00 59.89 113 GLY B N 1
ATOM 3258 C CA . GLY B 1 113 ? -36.940 -74.055 12.917 1.00 58.39 113 GLY B CA 1
ATOM 3259 C C . GLY B 1 113 ? -37.449 -74.735 11.657 1.00 56.07 113 GLY B C 1
ATOM 3260 O O . GLY B 1 113 ? -37.282 -75.938 11.492 1.00 53.20 113 GLY B O 1
ATOM 3261 N N . ILE B 1 114 ? -38.029 -73.946 10.755 1.00 56.54 114 ILE B N 1
ATOM 3262 C CA . ILE B 1 114 ? -38.670 -74.470 9.539 1.00 57.45 114 ILE B CA 1
ATOM 3263 C C . ILE B 1 114 ? -37.614 -75.122 8.635 1.00 59.56 114 ILE B C 1
ATOM 3264 O O . ILE B 1 114 ? -37.802 -76.250 8.189 1.00 58.84 114 ILE B O 1
ATOM 3269 N N . LEU B 1 115 ? -36.515 -74.417 8.371 1.00 63.71 115 LEU B N 1
ATOM 3270 C CA . LEU B 1 115 ? -35.484 -74.914 7.444 1.00 67.73 115 LEU B CA 1
ATOM 3271 C C . LEU B 1 115 ? -34.771 -76.137 8.040 1.00 70.99 115 LEU B C 1
ATOM 3272 O O . LEU B 1 115 ? -34.310 -77.004 7.296 1.00 72.20 115 LEU B O 1
ATOM 3277 N N . PHE B 1 116 ? -34.682 -76.206 9.367 1.00 74.79 116 PHE B N 1
ATOM 3278 C CA . PHE B 1 116 ? -34.198 -77.409 10.055 1.00 78.56 116 PHE B CA 1
ATOM 3279 C C . PHE B 1 116 ? -34.977 -78.628 9.545 1.00 80.34 116 PHE B C 1
ATOM 3280 O O . PHE B 1 116 ? -34.395 -79.652 9.190 1.00 82.59 116 PHE B O 1
ATOM 3288 N N . ARG B 1 117 ? -36.299 -78.484 9.506 1.00 82.87 117 ARG B N 1
ATOM 3289 C CA . ARG B 1 117 ? -37.195 -79.529 9.017 1.00 84.18 117 ARG B CA 1
ATOM 3290 C C . ARG B 1 117 ? -37.040 -79.689 7.499 1.00 83.35 117 ARG B C 1
ATOM 3291 O O . ARG B 1 117 ? -36.923 -80.808 7.009 1.00 84.20 117 ARG B O 1
ATOM 3299 N N . LEU B 1 118 ? -37.063 -78.578 6.766 1.00 81.70 118 LEU B N 1
ATOM 3300 C CA . LEU B 1 118 ? -37.132 -78.623 5.296 1.00 81.30 118 LEU B CA 1
ATOM 3301 C C . LEU B 1 118 ? -35.782 -79.060 4.710 1.00 81.20 118 LEU B C 1
ATOM 3302 O O . LEU B 1 118 ? -35.712 -80.056 3.987 1.00 83.30 118 LEU B O 1
ATOM 3307 N N . VAL B 1 119 ? -34.729 -78.308 5.015 1.00 79.49 119 VAL B N 1
ATOM 3308 C CA . VAL B 1 119 ? -33.409 -78.534 4.422 1.00 77.83 119 VAL B CA 1
ATOM 3309 C C . VAL B 1 119 ? -32.733 -79.724 5.115 1.00 75.71 119 VAL B C 1
ATOM 3310 O O . VAL B 1 119 ? -32.299 -80.665 4.449 1.00 73.24 119 VAL B O 1
ATOM 3312 N N . LEU B 1 120 ? -32.645 -79.680 6.442 1.00 75.14 120 LEU B N 1
ATOM 3313 C CA . LEU B 1 120 ? -31.898 -80.701 7.190 1.00 76.11 120 LEU B CA 1
ATOM 3314 C C . LEU B 1 120 ? -32.772 -81.941 7.432 1.00 75.97 120 LEU B C 1
ATOM 3315 O O . LEU B 1 120 ? -32.258 -82.972 7.866 1.00 77.72 120 LEU B O 1
ATOM 3320 N N . LYS B 1 121 ? -34.075 -81.844 7.163 1.00 75.99 121 LYS B N 1
ATOM 3321 C CA . LYS B 1 121 ? -34.973 -83.008 7.165 1.00 76.27 121 LYS B CA 1
ATOM 3322 C C . LYS B 1 121 ? -35.048 -83.632 8.566 1.00 77.54 121 LYS B C 1
ATOM 3323 O O . LYS B 1 121 ? -35.338 -84.823 8.695 1.00 77.54 121 LYS B O 1
ATOM 3325 N N . ARG B 1 122 ? -34.818 -82.837 9.611 1.00 78.60 122 ARG B N 1
ATOM 3326 C CA . ARG B 1 122 ? -34.737 -83.378 10.971 1.00 79.82 122 ARG B CA 1
ATOM 3327 C C . ARG B 1 122 ? -36.111 -83.281 11.645 1.00 78.95 122 ARG B C 1
ATOM 3328 O O . ARG B 1 122 ? -36.924 -82.411 11.314 1.00 78.50 122 ARG B O 1
ATOM 3336 N N . LYS B 1 123 ? -36.347 -84.196 12.588 1.00 79.51 123 LYS B N 1
ATOM 3337 C CA . LYS B 1 123 ? -37.673 -84.415 13.173 1.00 80.49 123 LYS B CA 1
ATOM 3338 C C . LYS B 1 123 ? -37.829 -83.601 14.464 1.00 81.30 123 LYS B C 1
ATOM 3339 O O . LYS B 1 123 ? -36.943 -83.593 15.322 1.00 81.55 123 LYS B O 1
ATOM 3345 N N . LEU B 1 124 ? -38.985 -82.950 14.587 1.00 82.01 124 LEU B N 1
ATOM 3346 C CA . LEU B 1 124 ? -39.351 -82.161 15.757 1.00 82.26 124 LEU B CA 1
ATOM 3347 C C . LEU B 1 124 ? -40.728 -82.616 16.252 1.00 80.49 124 LEU B C 1
ATOM 3348 O O . LEU B 1 124 ? -41.673 -82.712 15.464 1.00 81.11 124 LEU B O 1
ATOM 3353 N N . SER B 1 125 ? -40.838 -82.880 17.550 1.00 78.00 125 SER B N 1
ATOM 3354 C CA . SER B 1 125 ? -42.135 -83.141 18.169 1.00 76.67 125 SER B CA 1
ATOM 3355 C C . SER B 1 125 ? -42.985 -81.864 18.131 1.00 76.08 125 SER B C 1
ATOM 3356 O O . SER B 1 125 ? -42.507 -80.809 17.710 1.00 76.67 125 SER B O 1
ATOM 3359 N N . ASN B 1 126 ? -44.247 -81.968 18.544 1.00 74.79 126 ASN B N 1
ATOM 3360 C CA . ASN B 1 126 ? -45.122 -80.796 18.641 1.00 74.74 126 ASN B CA 1
ATOM 3361 C C . ASN B 1 126 ? -44.701 -79.955 19.852 1.00 75.25 126 ASN B C 1
ATOM 3362 O O . ASN B 1 126 ? -44.685 -78.726 19.779 1.00 76.19 126 ASN B O 1
ATOM 3367 N N . ILE B 1 127 ? -44.368 -80.627 20.955 1.00 75.23 127 ILE B N 1
ATOM 3368 C CA . ILE B 1 127 ? -43.850 -79.964 22.160 1.00 74.22 127 ILE B CA 1
ATOM 3369 C C . ILE B 1 127 ? -42.600 -79.148 21.803 1.00 74.20 127 ILE B C 1
ATOM 3370 O O . ILE B 1 127 ? -42.408 -78.046 22.323 1.00 76.55 127 ILE B O 1
ATOM 3375 N N . GLN B 1 128 ? -41.758 -79.699 20.930 1.00 72.24 128 GLN B N 1
ATOM 3376 C CA . GLN B 1 128 ? -40.525 -79.034 20.514 1.00 70.66 128 GLN B CA 1
ATOM 3377 C C . GLN B 1 128 ? -40.868 -77.831 19.629 1.00 70.46 128 GLN B C 1
ATOM 3378 O O . GLN B 1 128 ? -40.318 -76.750 19.822 1.00 73.68 128 GLN B O 1
ATOM 3384 N N . TRP B 1 129 ? -41.782 -78.020 18.680 1.00 69.47 129 TRP B N 1
ATOM 3385 C CA . TRP B 1 129 ? -42.224 -76.928 17.806 1.00 70.08 129 TRP B CA 1
ATOM 3386 C C . TRP B 1 129 ? -42.789 -75.775 18.645 1.00 69.81 129 TRP B C 1
ATOM 3387 O O . TRP B 1 129 ? -42.539 -74.604 18.352 1.00 71.87 129 TRP B O 1
ATOM 3398 N N . MET B 1 130 ? -43.537 -76.118 19.687 1.00 68.53 130 MET B N 1
ATOM 3399 C CA . MET B 1 130 ? -44.129 -75.119 20.567 1.00 68.36 130 MET B CA 1
ATOM 3400 C C . MET B 1 130 ? -43.029 -74.413 21.373 1.00 68.93 130 MET B C 1
ATOM 3401 O O . MET B 1 130 ? -43.180 -73.242 21.723 1.00 69.61 130 MET B O 1
ATOM 3406 N N . ALA B 1 131 ? -41.925 -75.110 21.640 1.00 68.31 131 ALA B N 1
ATOM 3407 C CA . ALA B 1 131 ? -40.779 -74.520 22.342 1.00 67.14 131 ALA B CA 1
ATOM 3408 C C . ALA B 1 131 ? -40.056 -73.520 21.430 1.00 66.40 131 ALA B C 1
ATOM 3409 O O . ALA B 1 131 ? -39.700 -72.424 21.872 1.00 67.26 131 ALA B O 1
ATOM 3411 N N . ILE B 1 132 ? -39.848 -73.896 20.167 1.00 64.87 132 ILE B N 1
ATOM 3412 C CA . ILE B 1 132 ? -39.173 -73.012 19.205 1.00 63.72 132 ILE B CA 1
ATOM 3413 C C . ILE B 1 132 ? -39.953 -71.693 19.138 1.00 62.81 132 ILE B C 1
ATOM 3414 O O . ILE B 1 132 ? -39.371 -70.614 19.252 1.00 60.43 132 ILE B O 1
ATOM 3419 N N . VAL B 1 133 ? -41.270 -71.796 18.973 1.00 63.47 133 VAL B N 1
ATOM 3420 C CA . VAL B 1 133 ? -42.130 -70.616 18.901 1.00 63.71 133 VAL B CA 1
ATOM 3421 C C . VAL B 1 133 ? -42.009 -69.841 20.218 1.00 63.09 133 VAL B C 1
ATOM 3422 O O . VAL B 1 133 ? -41.753 -68.637 20.210 1.00 62.21 133 VAL B O 1
ATOM 3426 N N . LEU B 1 134 ? -42.167 -70.533 21.343 1.00 63.47 134 LEU B N 1
ATOM 3427 C CA . LEU B 1 134 ? -42.102 -69.866 22.646 1.00 63.77 134 LEU B CA 1
ATOM 3428 C C . LEU B 1 134 ? -40.794 -69.082 22.779 1.00 63.76 134 LEU B C 1
ATOM 3429 O O . LEU B 1 134 ? -40.800 -67.989 23.339 1.00 66.37 134 LEU B O 1
ATOM 3434 N N . LEU B 1 135 ? -39.692 -69.636 22.276 1.00 63.07 135 LEU B N 1
ATOM 3435 C CA . LEU B 1 135 ? -38.394 -68.963 22.367 1.00 62.82 135 LEU B CA 1
ATOM 3436 C C . LEU B 1 135 ? -38.454 -67.627 21.617 1.00 63.51 135 LEU B C 1
ATOM 3437 O O . LEU B 1 135 ? -38.055 -66.593 22.154 1.00 65.89 135 LEU B O 1
ATOM 3442 N N . ALA B 1 136 ? -38.950 -67.666 20.383 1.00 64.15 136 ALA B N 1
ATOM 3443 C CA . ALA B 1 136 ? -39.077 -66.467 19.555 1.00 64.72 136 ALA B CA 1
ATOM 3444 C C . ALA B 1 136 ? -40.005 -65.454 20.235 1.00 64.95 136 ALA B C 1
ATOM 3445 O O . ALA B 1 136 ? -39.713 -64.260 20.255 1.00 65.07 136 ALA B O 1
ATOM 3447 N N . VAL B 1 137 ? -41.113 -65.942 20.786 1.00 65.42 137 VAL B N 1
ATOM 3448 C CA . VAL B 1 137 ? -42.090 -65.079 21.450 1.00 65.94 137 VAL B CA 1
ATOM 3449 C C . VAL B 1 137 ? -41.468 -64.505 22.732 1.00 65.63 137 VAL B C 1
ATOM 3450 O O . VAL B 1 137 ? -41.678 -63.336 23.046 1.00 64.68 137 VAL B O 1
ATOM 3454 N N . GLY B 1 138 ? -40.705 -65.320 23.458 1.00 66.44 138 GLY B N 1
ATOM 3455 C CA . GLY B 1 138 ? -40.130 -64.922 24.749 1.00 67.77 138 GLY B CA 1
ATOM 3456 C C . GLY B 1 138 ? -39.054 -63.858 24.611 1.00 68.06 138 GLY B C 1
ATOM 3457 O O . GLY B 1 138 ? -38.929 -62.977 25.467 1.00 66.94 138 GLY B O 1
ATOM 3458 N N . THR B 1 139 ? -38.267 -63.952 23.541 1.00 68.63 139 THR B N 1
ATOM 3459 C CA . THR B 1 139 ? -37.190 -63.000 23.273 1.00 68.82 139 THR B CA 1
ATOM 3460 C C . THR B 1 139 ? -37.791 -61.668 22.808 1.00 68.07 139 THR B C 1
ATOM 3461 O O . THR B 1 139 ? -37.387 -60.600 23.268 1.00 67.45 139 THR B O 1
ATOM 3465 N N . THR B 1 140 ? -38.755 -61.754 21.896 1.00 68.38 140 THR B N 1
ATOM 3466 C CA . THR B 1 140 ? -39.523 -60.592 21.446 1.00 69.15 140 THR B CA 1
ATOM 3467 C C . THR B 1 140 ? -40.123 -59.865 22.655 1.00 69.75 140 THR B C 1
ATOM 3468 O O . THR B 1 140 ? -40.032 -58.641 22.746 1.00 68.83 140 THR B O 1
ATOM 3472 N N . THR B 1 141 ? -40.712 -60.631 23.575 1.00 71.22 141 THR B N 1
ATOM 3473 C CA . THR B 1 141 ? -41.383 -60.085 24.764 1.00 72.86 141 THR B CA 1
ATOM 3474 C C . THR B 1 141 ? -40.418 -59.195 25.560 1.00 75.34 141 THR B C 1
ATOM 3475 O O . THR B 1 141 ? -40.797 -58.109 25.992 1.00 75.86 141 THR B O 1
ATOM 3479 N N . SER B 1 142 ? -39.184 -59.656 25.746 1.00 77.86 142 SER B N 1
ATOM 3480 C CA . SER B 1 142 ? -38.185 -58.915 26.520 1.00 80.21 142 SER B CA 1
ATOM 3481 C C . SER B 1 142 ? -37.779 -57.623 25.798 1.00 81.14 142 SER B C 1
ATOM 3482 O O . SER B 1 142 ? -37.403 -56.645 26.443 1.00 81.39 142 SER B O 1
ATOM 3485 N N . GLN B 1 143 ? -37.855 -57.620 24.470 1.00 83.65 143 GLN B N 1
ATOM 3486 C CA . GLN B 1 143 ? -37.406 -56.477 23.679 1.00 86.11 143 GLN B CA 1
ATOM 3487 C C . GLN B 1 143 ? -38.513 -55.418 23.572 1.00 88.52 143 GLN B C 1
ATOM 3488 O O . GLN B 1 143 ? -38.202 -54.239 23.406 1.00 89.84 143 GLN B O 1
ATOM 3494 N N . VAL B 1 144 ? -39.782 -55.823 23.672 1.00 90.87 144 VAL B N 1
ATOM 3495 C CA . VAL B 1 144 ? -40.927 -54.931 23.390 1.00 93.22 144 VAL B CA 1
ATOM 3496 C C . VAL B 1 144 ? -40.748 -53.599 24.133 1.00 96.05 144 VAL B C 1
ATOM 3497 O O . VAL B 1 144 ? -40.329 -53.565 25.295 1.00 96.04 144 VAL B O 1
ATOM 3501 N N . LYS B 1 145 ? -41.095 -52.513 23.441 1.00 98.08 145 LYS B N 1
ATOM 3502 C CA . LYS B 1 145 ? -40.888 -51.152 23.935 1.00 99.53 145 LYS B CA 1
ATOM 3503 C C . LYS B 1 145 ? -41.867 -50.864 25.080 1.00 101.30 145 LYS B C 1
ATOM 3504 O O . LYS B 1 145 ? -43.085 -50.878 24.890 1.00 102.57 145 LYS B O 1
ATOM 3506 N N . GLY B 1 146 ? -41.314 -50.588 26.259 1.00 103.12 146 GLY B N 1
ATOM 3507 C CA . GLY B 1 146 ? -42.108 -50.366 27.462 1.00 106.32 146 GLY B CA 1
ATOM 3508 C C . GLY B 1 146 ? -42.728 -48.980 27.497 1.00 108.98 146 GLY B C 1
ATOM 3509 O O . GLY B 1 146 ? -42.374 -48.102 26.707 1.00 108.54 146 GLY B O 1
ATOM 3510 N N . CYS B 1 147 ? -43.654 -48.792 28.433 1.00 112.20 147 CYS B N 1
ATOM 3511 C CA . CYS B 1 147 ? -44.347 -47.516 28.597 1.00 113.65 147 CYS B CA 1
ATOM 3512 C C . CYS B 1 147 ? -43.326 -46.400 28.849 1.00 113.79 147 CYS B C 1
ATOM 3513 O O . CYS B 1 147 ? -42.341 -46.597 29.564 1.00 115.04 147 CYS B O 1
ATOM 3516 N N . GLY B 1 148 ? -43.565 -45.242 28.241 1.00 112.58 148 GLY B N 1
ATOM 3517 C CA . GLY B 1 148 ? -42.675 -44.095 28.382 1.00 111.12 148 GLY B CA 1
ATOM 3518 C C . GLY B 1 148 ? -41.271 -44.398 27.885 1.00 109.36 148 GLY B C 1
ATOM 3519 O O . GLY B 1 148 ? -40.298 -44.198 28.613 1.00 109.76 148 GLY B O 1
ATOM 3520 N N . ASP B 1 149 ? -41.173 -44.901 26.656 1.00 108.19 149 ASP B N 1
ATOM 3521 C CA . ASP B 1 149 ? -39.882 -45.092 25.989 1.00 107.40 149 ASP B CA 1
ATOM 3522 C C . ASP B 1 149 ? -39.776 -44.074 24.847 1.00 109.54 149 ASP B C 1
ATOM 3523 O O . ASP B 1 149 ? -40.563 -44.100 23.898 1.00 111.86 149 ASP B O 1
ATOM 3528 N N . SER B 1 150 ? -38.771 -43.208 24.952 1.00 111.15 150 SER B N 1
ATOM 3529 C CA . SER B 1 150 ? -38.679 -41.977 24.164 1.00 112.06 150 SER B CA 1
ATOM 3530 C C . SER B 1 150 ? -38.829 -42.248 22.658 1.00 113.29 150 SER B C 1
ATOM 3531 O O . SER B 1 150 ? -39.574 -41.530 21.987 1.00 112.80 150 SER B O 1
ATOM 3534 N N . PRO B 1 151 ? -38.134 -43.269 22.114 1.00 115.32 151 PRO B N 1
ATOM 3535 C CA . PRO B 1 151 ? -38.369 -43.579 20.705 1.00 117.34 151 PRO B CA 1
ATOM 3536 C C . PRO B 1 151 ? -39.640 -44.430 20.548 1.00 120.45 151 PRO B C 1
ATOM 3537 O O . PRO B 1 151 ? -39.568 -45.659 20.494 1.00 121.24 151 PRO B O 1
ATOM 3541 N N . CYS B 1 152 ? -40.790 -43.761 20.492 1.00 123.13 152 CYS B N 1
ATOM 3542 C CA . CYS B 1 152 ? -42.082 -44.443 20.376 1.00 124.96 152 CYS B CA 1
ATOM 3543 C C . CYS B 1 152 ? -42.251 -45.011 18.961 1.00 124.30 152 CYS B C 1
ATOM 3544 O O . CYS B 1 152 ? -42.630 -44.289 18.038 1.00 123.83 152 CYS B O 1
ATOM 3547 N N . ASP B 1 153 ? -41.966 -46.303 18.806 1.00 123.66 153 ASP B N 1
ATOM 3548 C CA . ASP B 1 153 ? -42.139 -46.981 17.520 1.00 123.55 153 ASP B CA 1
ATOM 3549 C C . ASP B 1 153 ? -43.627 -47.307 17.332 1.00 122.98 153 ASP B C 1
ATOM 3550 O O . ASP B 1 153 ? -44.142 -48.269 17.904 1.00 124.13 153 ASP B O 1
ATOM 3555 N N . SER B 1 154 ? -44.311 -46.483 16.539 1.00 121.81 154 SER B N 1
ATOM 3556 C CA . SER B 1 154 ? -45.721 -46.709 16.223 1.00 121.40 154 SER B CA 1
ATOM 3557 C C . SER B 1 154 ? -45.882 -48.087 15.568 1.00 120.86 154 SER B C 1
ATOM 3558 O O . SER B 1 154 ? -45.511 -48.281 14.409 1.00 122.09 154 SER B O 1
ATOM 3561 N N . LEU B 1 155 ? -46.438 -49.030 16.324 1.00 119.24 155 LEU B N 1
ATOM 3562 C CA . LEU B 1 155 ? -46.428 -50.441 15.935 1.00 118.17 155 LEU B CA 1
ATOM 3563 C C . LEU B 1 155 ? -47.314 -50.645 14.700 1.00 115.99 155 LEU B C 1
ATOM 3564 O O . LEU B 1 155 ? -48.372 -50.028 14.571 1.00 115.67 155 LEU B O 1
ATOM 3569 N N . PHE B 1 156 ? -46.834 -51.493 13.790 1.00 113.18 156 PHE B N 1
ATOM 3570 C CA . PHE B 1 156 ? -47.539 -51.870 12.555 1.00 110.65 156 PHE B CA 1
ATOM 3571 C C . PHE B 1 156 ? -47.557 -50.702 11.557 1.00 107.87 156 PHE B C 1
ATOM 3572 O O . PHE B 1 156 ? -48.036 -50.871 10.435 1.00 108.88 156 PHE B O 1
ATOM 3580 N N . SER B 1 157 ? -47.006 -49.544 11.931 1.00 104.28 157 SER B N 1
ATOM 3581 C CA . SER B 1 157 ? -47.139 -48.324 11.130 1.00 100.95 157 SER B CA 1
ATOM 3582 C C . SER B 1 157 ? -45.890 -48.091 10.270 1.00 96.85 157 SER B C 1
ATOM 3583 O O . SER B 1 157 ? -45.739 -47.014 9.691 1.00 96.66 157 SER B O 1
ATOM 3586 N N . ALA B 1 158 ? -45.002 -49.082 10.184 1.00 92.69 158 ALA B N 1
ATOM 3587 C CA . ALA B 1 158 ? -43.826 -48.986 9.317 1.00 89.55 158 ALA B CA 1
ATOM 3588 C C . ALA B 1 158 ? -44.220 -49.362 7.882 1.00 86.60 158 ALA B C 1
ATOM 3589 O O . ALA B 1 158 ? -45.266 -49.982 7.671 1.00 86.65 158 ALA B O 1
ATOM 3591 N N . PRO B 1 159 ? -43.391 -48.980 6.890 1.00 82.92 159 PRO B N 1
ATOM 3592 C CA . PRO B 1 159 ? -43.660 -49.316 5.485 1.00 81.26 159 PRO B CA 1
ATOM 3593 C C . PRO B 1 159 ? -43.644 -50.832 5.235 1.00 79.92 159 PRO B C 1
ATOM 3594 O O . PRO B 1 159 ? -42.970 -51.575 5.955 1.00 80.66 159 PRO B O 1
ATOM 3598 N N . LEU B 1 160 ? -44.376 -51.265 4.212 1.00 77.29 160 LEU B N 1
ATOM 3599 C CA . LEU B 1 160 ? -44.496 -52.686 3.884 1.00 76.02 160 LEU B CA 1
ATOM 3600 C C . LEU B 1 160 ? -43.111 -53.259 3.558 1.00 75.12 160 LEU B C 1
ATOM 3601 O O . LEU B 1 160 ? -42.779 -54.358 4.002 1.00 74.20 160 LEU B O 1
ATOM 3606 N N . GLU B 1 161 ? -42.321 -52.508 2.788 1.00 74.53 161 GLU B N 1
ATOM 3607 C CA . GLU B 1 161 ? -40.962 -52.914 2.403 1.00 73.98 161 GLU B CA 1
ATOM 3608 C C . GLU B 1 161 ? -40.172 -53.343 3.644 1.00 70.88 161 GLU B C 1
ATOM 3609 O O . GLU B 1 161 ? -39.505 -54.377 3.637 1.00 67.47 161 GLU B O 1
ATOM 3615 N N . GLY B 1 162 ? -40.244 -52.528 4.693 1.00 69.84 162 GLY B N 1
ATOM 3616 C CA . GLY B 1 162 ? -39.561 -52.816 5.946 1.00 68.59 162 GLY B CA 1
ATOM 3617 C C . GLY B 1 162 ? -39.931 -54.187 6.480 1.00 67.61 162 GLY B C 1
ATOM 3618 O O . GLY B 1 162 ? -39.058 -55.011 6.746 1.00 68.32 162 GLY B O 1
ATOM 3619 N N . TYR B 1 163 ? -41.231 -54.430 6.609 1.00 67.53 163 TYR B N 1
ATOM 3620 C CA . TYR B 1 163 ? -41.733 -55.690 7.150 1.00 67.03 163 TYR B CA 1
ATOM 3621 C C . TYR B 1 163 ? -41.345 -56.848 6.222 1.00 65.62 163 TYR B C 1
ATOM 3622 O O . TYR B 1 163 ? -40.907 -57.894 6.696 1.00 65.23 163 TYR B O 1
ATOM 3631 N N . LEU B 1 164 ? -41.477 -56.651 4.914 1.00 65.01 164 LEU B N 1
ATOM 3632 C CA . LEU B 1 164 ? -41.203 -57.722 3.953 1.00 65.03 164 LEU B CA 1
ATOM 3633 C C . LEU B 1 164 ? -39.708 -58.071 3.973 1.00 64.17 164 LEU B C 1
ATOM 3634 O O . LEU B 1 164 ? -39.351 -59.248 3.924 1.00 66.38 164 LEU B O 1
ATOM 3639 N N . LEU B 1 165 ? -38.843 -57.060 4.058 1.00 63.03 165 LEU B N 1
ATOM 3640 C CA . LEU B 1 165 ? -37.389 -57.282 4.008 1.00 62.66 165 LEU B CA 1
ATOM 3641 C C . LEU B 1 165 ? -36.902 -57.878 5.335 1.00 63.41 165 LEU B C 1
ATOM 3642 O O . LEU B 1 165 ? -36.042 -58.759 5.340 1.00 65.11 165 LEU B O 1
ATOM 3647 N N . GLY B 1 166 ? -37.441 -57.395 6.451 1.00 63.94 166 GLY B N 1
ATOM 3648 C CA . GLY B 1 166 ? -37.172 -58.000 7.753 1.00 64.63 166 GLY B CA 1
ATOM 3649 C C . GLY B 1 166 ? -37.429 -59.499 7.740 1.00 65.89 166 GLY B C 1
ATOM 3650 O O . GLY B 1 166 ? -36.654 -60.273 8.304 1.00 66.92 166 GLY B O 1
ATOM 3651 N N . ILE B 1 167 ? -38.514 -59.903 7.078 1.00 65.94 167 ILE B N 1
ATOM 3652 C CA . ILE B 1 167 ? -38.890 -61.315 6.976 1.00 66.03 167 ILE B CA 1
ATOM 3653 C C . ILE B 1 167 ? -37.875 -62.048 6.088 1.00 66.34 167 ILE B C 1
ATOM 3654 O O . ILE B 1 167 ? -37.383 -63.112 6.468 1.00 66.12 167 ILE B O 1
ATOM 3659 N N . LEU B 1 168 ? -37.578 -61.486 4.915 1.00 66.20 168 LEU B N 1
ATOM 3660 C CA . LEU B 1 168 ? -36.617 -62.095 3.981 1.00 66.67 168 LEU B CA 1
ATOM 3661 C C . LEU B 1 168 ? -35.239 -62.200 4.648 1.00 66.77 168 LEU B C 1
ATOM 3662 O O . LEU B 1 168 ? -34.534 -63.193 4.463 1.00 66.18 168 LEU B O 1
ATOM 3667 N N . SER B 1 169 ? -34.867 -61.177 5.414 1.00 67.51 169 SER B N 1
ATOM 3668 C CA . SER B 1 169 ? -33.606 -61.173 6.157 1.00 69.56 169 SER B CA 1
ATOM 3669 C C . SER B 1 169 ? -33.494 -62.429 7.032 1.00 69.71 169 SER B C 1
ATOM 3670 O O . SER B 1 169 ? -32.460 -63.094 7.031 1.00 69.79 169 SER B O 1
ATOM 3673 N N . ALA B 1 170 ? -34.560 -62.745 7.764 1.00 70.46 170 ALA B N 1
ATOM 3674 C CA . ALA B 1 170 ? -34.556 -63.858 8.718 1.00 71.38 170 ALA B CA 1
ATOM 3675 C C . ALA B 1 170 ? -34.418 -65.200 7.987 1.00 73.07 170 ALA B C 1
ATOM 3676 O O . ALA B 1 170 ? -33.754 -66.112 8.484 1.00 72.40 170 ALA B O 1
ATOM 3678 N N . CYS B 1 171 ? -35.051 -65.317 6.820 1.00 75.06 171 CYS B N 1
ATOM 3679 C CA . CYS B 1 171 ? -34.997 -66.543 6.018 1.00 76.34 171 CYS B CA 1
ATOM 3680 C C . CYS B 1 171 ? -33.567 -66.796 5.521 1.00 75.51 171 CYS B C 1
ATOM 3681 O O . CYS B 1 171 ? -33.098 -67.935 5.527 1.00 76.71 171 CYS B O 1
ATOM 3684 N N . LEU B 1 172 ? -32.889 -65.734 5.093 1.00 73.83 172 LEU B N 1
ATOM 3685 C CA . LEU B 1 172 ? -31.504 -65.831 4.624 1.00 72.88 172 LEU B CA 1
ATOM 3686 C C . LEU B 1 172 ? -30.583 -66.165 5.805 1.00 74.66 172 LEU B C 1
ATOM 3687 O O . LEU B 1 172 ? -29.752 -67.072 5.713 1.00 75.16 172 LEU B O 1
ATOM 3692 N N . SER B 1 173 ? -30.737 -65.428 6.903 1.00 75.58 173 SER B N 1
ATOM 3693 C CA . SER B 1 173 ? -29.973 -65.685 8.125 1.00 75.77 173 SER B CA 1
ATOM 3694 C C . SER B 1 173 ? -30.041 -67.175 8.476 1.00 74.74 173 SER B C 1
ATOM 3695 O O . SER B 1 173 ? -29.014 -67.829 8.662 1.00 76.51 173 SER B O 1
ATOM 3698 N N . ALA B 1 174 ? -31.265 -67.691 8.551 1.00 72.64 174 ALA B N 1
ATOM 3699 C CA . ALA B 1 174 ? -31.508 -69.098 8.861 1.00 71.10 174 ALA B CA 1
ATOM 3700 C C . ALA B 1 174 ? -30.854 -69.994 7.802 1.00 69.51 174 ALA B C 1
ATOM 3701 O O . ALA B 1 174 ? -30.152 -70.946 8.142 1.00 69.23 174 ALA B O 1
ATOM 3703 N N . LEU B 1 175 ? -31.086 -69.677 6.530 1.00 67.85 175 LEU B N 1
ATOM 3704 C CA . LEU B 1 175 ? -30.573 -70.490 5.421 1.00 67.80 175 LEU B CA 1
ATOM 3705 C C . LEU B 1 175 ? -29.051 -70.640 5.543 1.00 66.75 175 LEU B C 1
ATOM 3706 O O . LEU B 1 175 ? -28.521 -71.736 5.351 1.00 68.16 175 LEU B O 1
ATOM 3711 N N . ALA B 1 176 ? -28.366 -69.546 5.873 1.00 65.28 176 ALA B N 1
ATOM 3712 C CA . ALA B 1 176 ? -26.906 -69.549 6.010 1.00 64.72 176 ALA B CA 1
ATOM 3713 C C . ALA B 1 176 ? -26.483 -70.577 7.065 1.00 63.82 176 ALA B C 1
ATOM 3714 O O . ALA B 1 176 ? -25.672 -71.466 6.789 1.00 63.31 176 ALA B O 1
ATOM 3716 N N . GLY B 1 177 ? -27.043 -70.441 8.263 1.00 62.66 177 GLY B N 1
ATOM 3717 C CA . GLY B 1 177 ? -26.741 -71.340 9.370 1.00 61.41 177 GLY B CA 1
ATOM 3718 C C . GLY B 1 177 ? -27.093 -72.782 9.048 1.00 60.06 177 GLY B C 1
ATOM 3719 O O . GLY B 1 177 ? -26.301 -73.689 9.299 1.00 58.57 177 GLY B O 1
ATOM 3720 N N . VAL B 1 178 ? -28.280 -72.998 8.487 1.00 60.54 178 VAL B N 1
ATOM 3721 C CA . VAL B 1 178 ? -28.742 -74.359 8.192 1.00 60.98 178 VAL B CA 1
ATOM 3722 C C . VAL B 1 178 ? -27.856 -74.964 7.095 1.00 60.45 178 VAL B C 1
ATOM 3723 O O . VAL B 1 178 ? -27.528 -76.149 7.168 1.00 60.04 178 VAL B O 1
ATOM 3727 N N . TYR B 1 179 ? -27.458 -74.174 6.100 1.00 59.95 179 TYR B N 1
ATOM 3728 C CA . TYR B 1 179 ? -26.617 -74.722 5.039 1.00 61.07 179 TYR B CA 1
ATOM 3729 C C . TYR B 1 179 ? -25.231 -75.073 5.593 1.00 60.64 179 TYR B C 1
ATOM 3730 O O . TYR B 1 179 ? -24.636 -76.063 5.173 1.00 61.00 179 TYR B O 1
ATOM 3739 N N . THR B 1 180 ? -24.726 -74.268 6.526 1.00 60.26 180 THR B N 1
ATOM 3740 C CA . THR B 1 180 ? -23.434 -74.543 7.157 1.00 60.38 180 THR B CA 1
ATOM 3741 C C . THR B 1 180 ? -23.483 -75.921 7.830 1.00 60.68 180 THR B C 1
ATOM 3742 O O . THR B 1 180 ? -22.618 -76.763 7.585 1.00 60.22 180 THR B O 1
ATOM 3746 N N . GLU B 1 181 ? -24.506 -76.148 8.653 1.00 61.34 181 GLU B N 1
ATOM 3747 C CA . GLU B 1 181 ? -24.693 -77.438 9.330 1.00 60.87 181 GLU B CA 1
ATOM 3748 C C . GLU B 1 181 ? -24.666 -78.570 8.297 1.00 61.19 181 GLU B C 1
ATOM 3749 O O . GLU B 1 181 ? -24.018 -79.599 8.510 1.00 60.90 181 GLU B O 1
ATOM 3755 N N . TYR B 1 182 ? -25.379 -78.371 7.190 1.00 60.26 182 TYR B N 1
ATOM 3756 C CA . TYR B 1 182 ? -25.383 -79.341 6.099 1.00 60.03 182 TYR B CA 1
ATOM 3757 C C . TYR B 1 182 ? -23.934 -79.660 5.707 1.00 59.95 182 TYR B C 1
ATOM 3758 O O . TYR B 1 182 ? -23.552 -80.828 5.677 1.00 61.34 182 TYR B O 1
ATOM 3767 N N . LEU B 1 183 ? -23.133 -78.625 5.457 1.00 58.66 183 LEU B N 1
ATOM 3768 C CA . LEU B 1 183 ? -21.753 -78.807 4.986 1.00 59.44 183 LEU B CA 1
ATOM 3769 C C . LEU B 1 183 ? -20.932 -79.599 6.014 1.00 61.17 183 LEU B C 1
ATOM 3770 O O . LEU B 1 183 ? -20.226 -80.535 5.639 1.00 60.99 183 LEU B O 1
ATOM 3775 N N . MET B 1 184 ? -21.016 -79.233 7.291 1.00 64.19 184 MET B N 1
ATOM 3776 C CA . MET B 1 184 ? -20.218 -79.910 8.325 1.00 66.69 184 MET B CA 1
ATOM 3777 C C . MET B 1 184 ? -20.607 -81.394 8.382 1.00 67.15 184 MET B C 1
ATOM 3778 O O . MET B 1 184 ? -19.740 -82.268 8.432 1.00 64.33 184 MET B O 1
ATOM 3783 N N . LYS B 1 185 ? -21.912 -81.663 8.359 1.00 69.37 185 LYS B N 1
ATOM 3784 C CA . LYS B 1 185 ? -22.438 -83.005 8.632 1.00 71.46 185 LYS B CA 1
ATOM 3785 C C . LYS B 1 185 ? -22.487 -83.855 7.354 1.00 72.98 185 LYS B C 1
ATOM 3786 O O . LYS B 1 185 ? -22.668 -85.071 7.450 1.00 73.28 185 LYS B O 1
ATOM 3792 N N . LYS B 1 186 ? -22.328 -83.255 6.173 1.00 74.41 186 LYS B N 1
ATOM 3793 C CA . LYS B 1 186 ? -22.371 -84.035 4.927 1.00 76.17 186 LYS B CA 1
ATOM 3794 C C . LYS B 1 186 ? -21.043 -84.779 4.723 1.00 78.17 186 LYS B C 1
ATOM 3795 O O . LYS B 1 186 ? -20.965 -85.659 3.864 1.00 78.66 186 LYS B O 1
ATOM 3801 N N . ASN B 1 187 ? -20.010 -84.419 5.490 1.00 79.85 187 ASN B N 1
ATOM 3802 C CA . ASN B 1 187 ? -18.682 -85.026 5.369 1.00 81.25 187 ASN B CA 1
ATOM 3803 C C . ASN B 1 187 ? -18.270 -85.666 6.699 1.00 80.76 187 ASN B C 1
ATOM 3804 O O . ASN B 1 187 ? -18.742 -85.286 7.772 1.00 82.16 187 ASN B O 1
ATOM 3809 N N . ASN B 1 188 ? -17.340 -86.609 6.597 1.00 79.97 188 ASN B N 1
ATOM 3810 C CA . ASN B 1 188 ? -16.703 -87.228 7.760 1.00 79.65 188 ASN B CA 1
ATOM 3811 C C . ASN B 1 188 ? -15.354 -86.532 8.000 1.00 78.90 188 ASN B C 1
ATOM 3812 O O . ASN B 1 188 ? -14.447 -87.103 8.609 1.00 80.92 188 ASN B O 1
ATOM 3817 N N . ASP B 1 189 ? -15.252 -85.274 7.571 1.00 76.75 189 ASP B N 1
ATOM 3818 C CA . ASP B 1 189 ? -13.966 -84.579 7.447 1.00 74.77 189 ASP B CA 1
ATOM 3819 C C . ASP B 1 189 ? -13.582 -83.958 8.796 1.00 73.20 189 ASP B C 1
ATOM 3820 O O . ASP B 1 189 ? -14.345 -84.018 9.763 1.00 72.64 189 ASP B O 1
ATOM 3825 N N . SER B 1 190 ? -12.388 -83.370 8.842 1.00 72.25 190 SER B N 1
ATOM 3826 C CA . SER B 1 190 ? -11.880 -82.705 10.040 1.00 70.97 190 SER B CA 1
ATOM 3827 C C . SER B 1 190 ? -12.561 -81.342 10.212 1.00 69.25 190 SER B C 1
ATOM 3828 O O . SER B 1 190 ? -12.708 -80.589 9.251 1.00 68.29 190 SER B O 1
ATOM 3831 N N . LEU B 1 191 ? -12.947 -81.030 11.447 1.00 69.56 191 LEU B N 1
ATOM 3832 C CA . LEU B 1 191 ? -13.559 -79.739 11.773 1.00 70.15 191 LEU B CA 1
ATOM 3833 C C . LEU B 1 191 ? -12.655 -78.600 11.283 1.00 70.28 191 LEU B C 1
ATOM 3834 O O . LEU B 1 191 ? -13.136 -77.612 10.725 1.00 69.40 191 LEU B O 1
ATOM 3839 N N . TYR B 1 192 ? -11.350 -78.764 11.480 1.00 69.90 192 TYR B N 1
ATOM 3840 C CA . TYR B 1 192 ? -10.378 -77.707 11.213 1.00 70.17 192 TYR B CA 1
ATOM 3841 C C . TYR B 1 192 ? -10.189 -77.517 9.701 1.00 69.17 192 TYR B C 1
ATOM 3842 O O . TYR B 1 192 ? -9.875 -76.413 9.262 1.00 68.92 192 TYR B O 1
ATOM 3851 N N . TRP B 1 193 ? -10.370 -78.576 8.913 1.00 68.34 193 TRP B N 1
ATOM 3852 C CA . TRP B 1 193 ? -10.278 -78.468 7.448 1.00 67.50 193 TRP B CA 1
ATOM 3853 C C . TRP B 1 193 ? -11.577 -77.879 6.883 1.00 67.36 193 TRP B C 1
ATOM 3854 O O . TRP B 1 193 ? -11.550 -77.159 5.882 1.00 68.69 193 TRP B O 1
ATOM 3865 N N . GLN B 1 194 ? -12.706 -78.185 7.517 1.00 65.69 194 GLN B N 1
ATOM 3866 C CA . GLN B 1 194 ? -13.992 -77.625 7.099 1.00 64.10 194 GLN B CA 1
ATOM 3867 C C . GLN B 1 194 ? -13.990 -76.118 7.389 1.00 64.15 194 GLN B C 1
ATOM 3868 O O . GLN B 1 194 ? -14.378 -75.312 6.537 1.00 65.29 194 GLN B O 1
ATOM 3874 N N . ASN B 1 195 ? -13.522 -75.748 8.578 1.00 62.59 195 ASN B N 1
ATOM 3875 C CA . ASN B 1 195 ? -13.344 -74.345 8.946 1.00 61.37 195 ASN B CA 1
ATOM 3876 C C . ASN B 1 195 ? -12.444 -73.642 7.922 1.00 61.07 195 ASN B C 1
ATOM 3877 O O . ASN B 1 195 ? -12.781 -72.561 7.447 1.00 60.80 195 ASN B O 1
ATOM 3882 N N . VAL B 1 196 ? -11.308 -74.257 7.589 1.00 61.50 196 VAL B N 1
ATOM 3883 C CA . VAL B 1 196 ? -10.303 -73.606 6.731 1.00 60.88 196 VAL B CA 1
ATOM 3884 C C . VAL B 1 196 ? -10.940 -73.240 5.383 1.00 60.07 196 VAL B C 1
ATOM 3885 O O . VAL B 1 196 ? -10.699 -72.148 4.875 1.00 58.97 196 VAL B O 1
ATOM 3889 N N . GLN B 1 197 ? -11.749 -74.134 4.817 1.00 59.32 197 GLN B N 1
ATOM 3890 C CA . GLN B 1 197 ? -12.402 -73.869 3.529 1.00 59.95 197 GLN B CA 1
ATOM 3891 C C . GLN B 1 197 ? -13.490 -72.805 3.713 1.00 60.21 197 GLN B C 1
ATOM 3892 O O . GLN B 1 197 ? -13.585 -71.851 2.935 1.00 59.41 197 GLN B O 1
ATOM 3898 N N . LEU B 1 198 ? -14.310 -72.999 4.742 1.00 60.56 198 LEU B N 1
ATOM 3899 C CA . LEU B 1 198 ? -15.427 -72.105 5.044 1.00 61.00 198 LEU B CA 1
ATOM 3900 C C . LEU B 1 198 ? -14.915 -70.669 5.209 1.00 61.35 198 LEU B C 1
ATOM 3901 O O . LEU B 1 198 ? -15.411 -69.752 4.556 1.00 60.27 198 LEU B O 1
ATOM 3906 N N . TYR B 1 199 ? -13.913 -70.496 6.068 1.00 63.64 199 TYR B N 1
ATOM 3907 C CA . TYR B 1 199 ? -13.439 -69.168 6.468 1.00 64.18 199 TYR B CA 1
ATOM 3908 C C . TYR B 1 199 ? -12.498 -68.571 5.413 1.00 64.37 199 TYR B C 1
ATOM 3909 O O . TYR B 1 199 ? -12.211 -67.376 5.468 1.00 64.65 199 TYR B O 1
ATOM 3918 N N . THR B 1 200 ? -12.011 -69.377 4.471 1.00 64.63 200 THR B N 1
ATOM 3919 C CA . THR B 1 200 ? -11.244 -68.837 3.344 1.00 64.64 200 THR B CA 1
ATOM 3920 C C . THR B 1 200 ? -12.187 -68.013 2.459 1.00 64.95 200 THR B C 1
ATOM 3921 O O . THR B 1 200 ? -11.910 -66.851 2.156 1.00 65.26 200 THR B O 1
ATOM 3925 N N . PHE B 1 201 ? -13.308 -68.615 2.074 1.00 65.19 201 PHE B N 1
ATOM 3926 C CA . PHE B 1 201 ? -14.289 -67.947 1.221 1.00 65.62 201 PHE B CA 1
ATOM 3927 C C . PHE B 1 201 ? -14.864 -66.721 1.943 1.00 65.66 201 PHE B C 1
ATOM 3928 O O . PHE B 1 201 ? -15.127 -65.696 1.312 1.00 66.83 201 PHE B O 1
ATOM 3936 N N . GLY B 1 202 ? -15.045 -66.825 3.258 1.00 64.54 202 GLY B N 1
ATOM 3937 C CA . GLY B 1 202 ? -15.495 -65.693 4.068 1.00 63.33 202 GLY B CA 1
ATOM 3938 C C . GLY B 1 202 ? -14.513 -64.533 4.021 1.00 63.03 202 GLY B C 1
ATOM 3939 O O . GLY B 1 202 ? -14.919 -63.382 3.852 1.00 62.08 202 GLY B O 1
ATOM 3940 N N . VAL B 1 203 ? -13.224 -64.835 4.172 1.00 62.61 203 VAL B N 1
ATOM 3941 C CA . VAL B 1 203 ? -12.172 -63.819 4.060 1.00 62.58 203 VAL B CA 1
ATOM 3942 C C . VAL B 1 203 ? -12.254 -63.181 2.667 1.00 61.44 203 VAL B C 1
ATOM 3943 O O . VAL B 1 203 ? -12.314 -61.961 2.549 1.00 59.13 203 VAL B O 1
ATOM 3947 N N . ILE B 1 204 ? -12.280 -64.016 1.632 1.00 62.62 204 ILE B N 1
ATOM 3948 C CA . ILE B 1 204 ? -12.329 -63.546 0.241 1.00 64.09 204 ILE B CA 1
ATOM 3949 C C . ILE B 1 204 ? -13.510 -62.580 0.071 1.00 63.84 204 ILE B C 1
ATOM 3950 O O . ILE B 1 204 ? -13.336 -61.470 -0.433 1.00 61.08 204 ILE B O 1
ATOM 3955 N N . PHE B 1 205 ? -14.698 -62.995 0.509 1.00 64.58 205 PHE B N 1
ATOM 3956 C CA . PHE B 1 205 ? -15.922 -62.219 0.262 1.00 66.40 205 PHE B CA 1
ATOM 3957 C C . PHE B 1 205 ? -15.937 -60.946 1.121 1.00 67.67 205 PHE B C 1
ATOM 3958 O O . PHE B 1 205 ? -16.278 -59.878 0.614 1.00 68.78 205 PHE B O 1
ATOM 3966 N N . ASN B 1 206 ? -15.579 -61.055 2.403 1.00 69.18 206 ASN B N 1
ATOM 3967 C CA . ASN B 1 206 ? -15.407 -59.874 3.272 1.00 70.51 206 ASN B CA 1
ATOM 3968 C C . ASN B 1 206 ? -14.511 -58.840 2.580 1.00 72.92 206 ASN B C 1
ATOM 3969 O O . ASN B 1 206 ? -14.779 -57.640 2.631 1.00 74.17 206 ASN B O 1
ATOM 3974 N N . MET B 1 207 ? -13.446 -59.333 1.953 1.00 76.46 207 MET B N 1
ATOM 3975 C CA . MET B 1 207 ? -12.424 -58.501 1.322 1.00 80.28 207 MET B CA 1
ATOM 3976 C C . MET B 1 207 ? -12.984 -57.872 0.040 1.00 80.42 207 MET B C 1
ATOM 3977 O O . MET B 1 207 ? -12.789 -56.681 -0.209 1.00 80.24 207 MET B O 1
ATOM 3982 N N . GLY B 1 208 ? -13.673 -58.682 -0.764 1.00 79.91 208 GLY B N 1
ATOM 3983 C CA . GLY B 1 208 ? -14.333 -58.205 -1.979 1.00 79.80 208 GLY B CA 1
ATOM 3984 C C . GLY B 1 208 ? -15.384 -57.145 -1.685 1.00 80.24 208 GLY B C 1
ATOM 3985 O O . GLY B 1 208 ? -15.610 -56.248 -2.499 1.00 79.15 208 GLY B O 1
ATOM 3986 N N . TRP B 1 209 ? -16.027 -57.251 -0.523 1.00 81.82 209 TRP B N 1
ATOM 3987 C CA . TRP B 1 209 ? -17.005 -56.255 -0.081 1.00 82.93 209 TRP B CA 1
ATOM 3988 C C . TRP B 1 209 ? -16.308 -54.902 0.106 1.00 83.64 209 TRP B C 1
ATOM 3989 O O . TRP B 1 209 ? -16.741 -53.889 -0.445 1.00 83.88 209 TRP B O 1
ATOM 4000 N N . LEU B 1 210 ? -15.211 -54.912 0.861 1.00 84.61 210 LEU B N 1
ATOM 4001 C CA . LEU B 1 210 ? -14.439 -53.698 1.151 1.00 85.26 210 LEU B CA 1
ATOM 4002 C C . LEU B 1 210 ? -13.847 -53.124 -0.144 1.00 84.72 210 LEU B C 1
ATOM 4003 O O . LEU B 1 210 ? -13.729 -51.905 -0.281 1.00 85.58 210 LEU B O 1
ATOM 4008 N N . ILE B 1 211 ? -13.469 -53.993 -1.081 1.00 84.18 211 ILE B N 1
ATOM 4009 C CA . ILE B 1 211 ? -12.980 -53.547 -2.390 1.00 83.53 211 ILE B CA 1
ATOM 4010 C C . ILE B 1 211 ? -14.145 -52.919 -3.167 1.00 83.27 211 ILE B C 1
ATOM 4011 O O . ILE B 1 211 ? -13.953 -51.921 -3.863 1.00 85.22 211 ILE B O 1
ATOM 4016 N N . TYR B 1 212 ? -15.341 -53.496 -3.054 1.00 81.89 212 TYR B N 1
ATOM 4017 C CA . TYR B 1 212 ? -16.515 -52.925 -3.714 1.00 80.22 212 TYR B CA 1
ATOM 4018 C C . TYR B 1 212 ? -16.789 -51.528 -3.146 1.00 76.97 212 TYR B C 1
ATOM 4019 O O . TYR B 1 212 ? -16.967 -50.573 -3.899 1.00 74.35 212 TYR B O 1
ATOM 4028 N N . GLY B 1 213 ? -16.795 -51.419 -1.819 1.00 75.87 213 GLY B N 1
ATOM 4029 C CA . GLY B 1 213 ? -17.017 -50.141 -1.134 1.00 74.09 213 GLY B CA 1
ATOM 4030 C C . GLY B 1 213 ? -16.063 -49.055 -1.609 1.00 72.88 213 GLY B C 1
ATOM 4031 O O . GLY B 1 213 ? -16.464 -47.901 -1.770 1.00 70.68 213 GLY B O 1
ATOM 4032 N N . ASP B 1 214 ? -14.803 -49.423 -1.833 1.00 72.67 214 ASP B N 1
ATOM 4033 C CA . ASP B 1 214 ? -13.803 -48.486 -2.350 1.00 72.65 214 ASP B CA 1
ATOM 4034 C C . ASP B 1 214 ? -14.114 -48.165 -3.818 1.00 72.51 214 ASP B C 1
ATOM 4035 O O . ASP B 1 214 ? -13.937 -47.026 -4.250 1.00 70.36 214 ASP B O 1
ATOM 4040 N N . PHE B 1 215 ? -14.574 -49.161 -4.576 1.00 73.90 215 PHE B N 1
ATOM 4041 C CA . PHE B 1 215 ? -14.981 -48.952 -5.973 1.00 74.96 215 PHE B CA 1
ATOM 4042 C C . PHE B 1 215 ? -16.154 -47.965 -6.051 1.00 73.64 215 PHE B C 1
ATOM 4043 O O . PHE B 1 215 ? -16.234 -47.175 -6.992 1.00 73.43 215 PHE B O 1
ATOM 4051 N 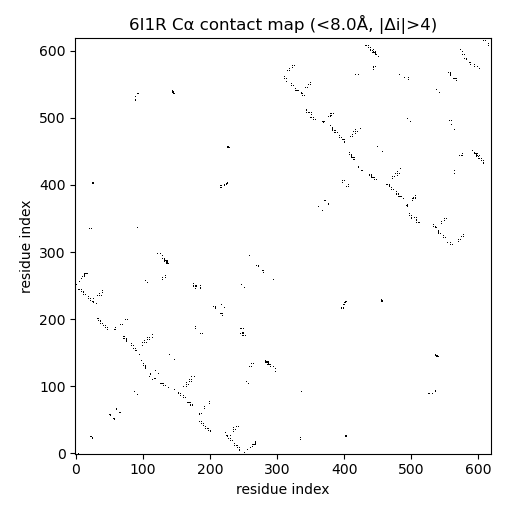N . LYS B 1 216 ? -17.056 -48.016 -5.071 1.00 72.79 216 LYS B N 1
ATOM 4052 C CA . LYS B 1 216 ? -18.258 -47.174 -5.064 1.00 72.33 216 LYS B CA 1
ATOM 4053 C C . LYS B 1 216 ? -17.877 -45.687 -5.034 1.00 73.49 216 LYS B C 1
ATOM 4054 O O . LYS B 1 216 ? -18.644 -44.848 -5.511 1.00 74.52 216 LYS B O 1
ATOM 4056 N N . ALA B 1 217 ? -16.712 -45.363 -4.472 1.00 74.66 217 ALA B N 1
ATOM 4057 C CA . ALA B 1 217 ? -16.217 -43.984 -4.430 1.00 75.22 217 ALA B CA 1
ATOM 4058 C C . ALA B 1 217 ? -15.033 -43.802 -5.394 1.00 76.30 217 ALA B C 1
ATOM 4059 O O . ALA B 1 217 ? -14.194 -42.927 -5.182 1.00 76.69 217 ALA B O 1
ATOM 4061 N N . GLY B 1 218 ? -14.964 -44.625 -6.441 1.00 78.02 218 GLY B N 1
ATOM 4062 C CA . GLY B 1 218 ? -13.993 -44.457 -7.529 1.00 80.36 218 GLY B CA 1
ATOM 4063 C C . GLY B 1 218 ? -12.545 -44.650 -7.098 1.00 82.74 218 GLY B C 1
ATOM 4064 O O . GLY B 1 218 ? -11.638 -44.218 -7.813 1.00 85.84 218 GLY B O 1
ATOM 4065 N N . PHE B 1 219 ? -12.317 -45.286 -5.947 1.00 84.68 219 PHE B N 1
ATOM 4066 C CA . PHE B 1 219 ? -10.967 -45.534 -5.402 1.00 85.95 219 PHE B CA 1
ATOM 4067 C C . PHE B 1 219 ? -10.210 -44.222 -5.142 1.00 87.01 219 PHE B C 1
ATOM 4068 O O . PHE B 1 219 ? -8.992 -44.247 -4.952 1.00 88.69 219 PHE B O 1
ATOM 4076 N N . GLU B 1 220 ? -10.909 -43.089 -5.105 1.00 88.27 220 GLU B N 1
ATOM 4077 C CA . GLU B 1 220 ? -10.247 -41.786 -4.984 1.00 90.24 220 GLU B CA 1
ATOM 4078 C C . GLU B 1 220 ? -9.975 -41.480 -3.505 1.00 90.50 220 GLU B C 1
ATOM 4079 O O . GLU B 1 220 ? -9.024 -40.767 -3.184 1.00 91.52 220 GLU B O 1
ATOM 4085 N N . LEU B 1 221 ? -10.802 -42.030 -2.619 1.00 90.01 221 LEU B N 1
ATOM 4086 C CA . LEU B 1 221 ? -10.693 -41.772 -1.183 1.00 89.28 221 LEU B CA 1
ATOM 4087 C C . LEU B 1 221 ? -9.713 -42.780 -0.564 1.00 87.64 221 LEU B C 1
ATOM 4088 O O . LEU B 1 221 ? -8.965 -43.447 -1.283 1.00 86.60 221 LEU B O 1
ATOM 4093 N N . GLY B 1 222 ? -9.708 -42.874 0.763 1.00 85.93 222 GLY B N 1
ATOM 4094 C CA . GLY B 1 222 ? -8.823 -43.797 1.466 1.00 84.13 222 GLY B CA 1
ATOM 4095 C C . GLY B 1 222 ? -9.185 -45.250 1.199 1.00 82.15 222 GLY B C 1
ATOM 4096 O O . GLY B 1 222 ? -10.362 -45.615 1.248 1.00 82.12 222 GLY B O 1
ATOM 4097 N N . PRO B 1 223 ? -8.176 -46.092 0.911 1.00 80.05 223 PRO B N 1
ATOM 4098 C CA . PRO B 1 223 ? -8.406 -47.510 0.655 1.00 78.64 223 PRO B CA 1
ATOM 4099 C C . PRO B 1 223 ? -8.562 -48.317 1.954 1.00 77.36 223 PRO B C 1
ATOM 4100 O O . PRO B 1 223 ? -7.977 -47.969 2.982 1.00 72.79 223 PRO B O 1
ATOM 4104 N N . TRP B 1 224 ? -9.335 -49.398 1.869 1.00 78.70 224 TRP B N 1
ATOM 4105 C CA . TRP B 1 224 ? -9.745 -50.206 3.026 1.00 80.09 224 TRP B CA 1
ATOM 4106 C C . TRP B 1 224 ? -8.529 -50.740 3.799 1.00 83.52 224 TRP B C 1
ATOM 4107 O O . TRP B 1 224 ? -8.573 -50.825 5.026 1.00 83.97 224 TRP B O 1
ATOM 4118 N N . TRP B 1 225 ? -7.465 -51.114 3.090 1.00 86.11 225 TRP B N 1
ATOM 4119 C CA . TRP B 1 225 ? -6.297 -51.746 3.727 1.00 88.23 225 TRP B CA 1
ATOM 4120 C C . TRP B 1 225 ? -5.505 -50.716 4.545 1.00 91.58 225 TRP B C 1
ATOM 4121 O O . TRP B 1 225 ? -4.995 -51.038 5.621 1.00 92.88 225 TRP B O 1
ATOM 4132 N N . GLN B 1 226 ? -5.411 -49.488 4.042 1.00 94.72 226 GLN B N 1
ATOM 4133 C CA . GLN B 1 226 ? -4.721 -48.400 4.746 1.00 96.47 226 GLN B CA 1
ATOM 4134 C C . GLN B 1 226 ? -5.512 -48.021 6.006 1.00 98.10 226 GLN B C 1
ATOM 4135 O O . GLN B 1 226 ? -4.943 -47.833 7.082 1.00 99.04 226 GLN B O 1
ATOM 4141 N N . ARG B 1 227 ? -6.830 -47.942 5.855 1.00 99.61 227 ARG B N 1
ATOM 4142 C CA . ARG B 1 227 ? -7.750 -47.501 6.908 1.00 100.80 227 ARG B CA 1
ATOM 4143 C C . ARG B 1 227 ? -7.940 -48.600 7.966 1.00 100.45 227 ARG B C 1
ATOM 4144 O O . ARG B 1 227 ? -8.414 -48.322 9.070 1.00 98.49 227 ARG B O 1
ATOM 4152 N N . LEU B 1 228 ? -7.531 -49.826 7.637 1.00 100.60 228 LEU B N 1
ATOM 4153 C CA . LEU B 1 228 ? -7.951 -51.054 8.337 1.00 100.12 228 LEU B CA 1
ATOM 4154 C C . LEU B 1 228 ? -7.759 -50.948 9.857 1.00 99.39 228 LEU B C 1
ATOM 4155 O O . LEU B 1 228 ? -8.582 -51.467 10.605 1.00 99.31 228 LEU B O 1
ATOM 4160 N N . PHE B 1 229 ? -6.685 -50.304 10.311 1.00 99.08 229 PHE B N 1
ATOM 4161 C CA . PHE B 1 229 ? -6.318 -50.321 11.737 1.00 98.44 229 PHE B CA 1
ATOM 4162 C C . PHE B 1 229 ? -6.787 -49.045 12.452 1.00 96.38 229 PHE B C 1
ATOM 4163 O O . PHE B 1 229 ? -6.597 -48.927 13.662 1.00 97.41 229 PHE B O 1
ATOM 4171 N N . ASN B 1 230 ? -7.405 -48.105 11.738 1.00 93.67 230 ASN B N 1
ATOM 4172 C CA . ASN B 1 230 ? -7.709 -46.785 12.313 1.00 91.67 230 ASN B CA 1
ATOM 4173 C C . ASN B 1 230 ? -8.647 -46.933 13.520 1.00 90.13 230 ASN B C 1
ATOM 4174 O O . ASN B 1 230 ? -9.587 -47.730 13.501 1.00 90.07 230 ASN B O 1
ATOM 4179 N N . GLY B 1 231 ? -8.352 -46.171 14.573 1.00 88.54 231 GLY B N 1
ATOM 4180 C CA . GLY B 1 231 ? -9.215 -46.070 15.752 1.00 87.04 231 GLY B CA 1
ATOM 4181 C C . GLY B 1 231 ? -9.193 -47.315 16.626 1.00 86.44 231 GLY B C 1
ATOM 4182 O O . GLY B 1 231 ? -9.873 -47.346 17.656 1.00 85.87 231 GLY B O 1
ATOM 4183 N N . TYR B 1 232 ? -8.407 -48.324 16.248 1.00 85.46 232 TYR B N 1
ATOM 4184 C CA . TYR B 1 232 ? -8.465 -49.639 16.895 1.00 84.80 232 TYR B CA 1
ATOM 4185 C C . TYR B 1 232 ? -7.846 -49.567 18.294 1.00 84.21 232 TYR B C 1
ATOM 4186 O O . TYR B 1 232 ? -6.627 -49.508 18.445 1.00 83.93 232 TYR B O 1
ATOM 4195 N N . SER B 1 233 ? -8.709 -49.579 19.305 1.00 83.96 233 SER B N 1
ATOM 4196 C CA . SER B 1 233 ? -8.282 -49.635 20.698 1.00 84.98 233 SER B CA 1
ATOM 4197 C C . SER B 1 233 ? -7.980 -51.088 21.083 1.00 84.34 233 SER B C 1
ATOM 4198 O O . SER B 1 233 ? -8.081 -51.993 20.250 1.00 85.10 233 SER B O 1
ATOM 4201 N N . ILE B 1 234 ? -7.587 -51.294 22.337 1.00 83.99 234 ILE B N 1
ATOM 4202 C CA . ILE B 1 234 ? -7.488 -52.637 22.906 1.00 83.94 234 ILE B CA 1
ATOM 4203 C C . ILE B 1 234 ? -8.889 -53.262 22.902 1.00 84.36 234 ILE B C 1
ATOM 4204 O O . ILE B 1 234 ? -9.054 -54.395 22.423 1.00 82.86 234 ILE B O 1
ATOM 4209 N N . THR B 1 235 ? -9.883 -52.525 23.396 1.00 85.52 235 THR B N 1
ATOM 4210 C CA . THR B 1 235 ? -11.250 -53.089 23.448 1.00 85.83 235 THR B CA 1
ATOM 4211 C C . THR B 1 235 ? -11.672 -53.504 22.038 1.00 83.51 235 THR B C 1
ATOM 4212 O O . THR B 1 235 ? -12.254 -54.568 21.883 1.00 83.23 235 THR B O 1
ATOM 4216 N N . THR B 1 236 ? -11.341 -52.714 21.017 1.00 80.16 236 THR B N 1
ATOM 4217 C CA . THR B 1 236 ? -11.655 -53.105 19.642 1.00 78.02 236 THR B CA 1
ATOM 4218 C C . THR B 1 236 ? -11.077 -54.499 19.361 1.00 74.96 236 THR B C 1
ATOM 4219 O O . THR B 1 236 ? -11.763 -55.347 18.796 1.00 74.25 236 THR B O 1
ATOM 4223 N N . TRP B 1 237 ? -9.829 -54.725 19.771 1.00 72.79 237 TRP B N 1
ATOM 4224 C CA . TRP B 1 237 ? -9.156 -56.009 19.540 1.00 71.85 237 TRP B CA 1
ATOM 4225 C C . TRP B 1 237 ? -9.796 -57.117 20.386 1.00 72.02 237 TRP B C 1
ATOM 4226 O O . TRP B 1 237 ? -9.784 -58.282 19.976 1.00 72.59 237 TRP B O 1
ATOM 4237 N N . MET B 1 238 ? -10.328 -56.769 21.557 1.00 73.36 238 MET B N 1
ATOM 4238 C CA . MET B 1 238 ? -11.000 -57.756 22.404 1.00 72.65 238 MET B CA 1
ATOM 4239 C C . MET B 1 238 ? -12.202 -58.350 21.655 1.00 68.97 238 MET B C 1
ATOM 4240 O O . MET B 1 238 ? -12.386 -59.569 21.667 1.00 65.88 238 MET B O 1
ATOM 4245 N N . VAL B 1 239 ? -12.994 -57.508 20.988 1.00 67.72 239 VAL B N 1
ATOM 4246 C CA . VAL B 1 239 ? -14.223 -57.997 20.338 1.00 68.63 239 VAL B CA 1
ATOM 4247 C C . VAL B 1 239 ? -13.840 -58.763 19.063 1.00 68.60 239 VAL B C 1
ATOM 4248 O O . VAL B 1 239 ? -14.556 -59.682 18.678 1.00 69.29 239 VAL B O 1
ATOM 4252 N N . VAL B 1 240 ? -12.732 -58.395 18.415 1.00 68.07 240 VAL B N 1
ATOM 4253 C CA . VAL B 1 240 ? -12.273 -59.123 17.224 1.00 68.58 240 VAL B CA 1
ATOM 4254 C C . VAL B 1 240 ? -11.979 -60.574 17.624 1.00 69.22 240 VAL B C 1
ATOM 4255 O O . VAL B 1 240 ? -12.412 -61.508 16.945 1.00 69.80 240 VAL B O 1
ATOM 4259 N N . PHE B 1 241 ? -11.247 -60.746 18.722 1.00 69.65 241 PHE B N 1
ATOM 4260 C CA . PHE B 1 241 ? -10.952 -62.078 19.247 1.00 70.07 241 PHE B CA 1
ATOM 4261 C C . PHE B 1 241 ? -12.248 -62.745 19.721 1.00 68.88 241 PHE B C 1
ATOM 4262 O O . PHE B 1 241 ? -12.497 -63.911 19.416 1.00 68.06 241 PHE B O 1
ATOM 4270 N N . ASN B 1 242 ? -13.071 -61.993 20.446 1.00 68.09 242 ASN B N 1
ATOM 4271 C CA . ASN B 1 242 ? -14.298 -62.532 21.013 1.00 68.50 242 ASN B CA 1
ATOM 4272 C C . ASN B 1 242 ? -15.248 -62.987 19.897 1.00 67.16 242 ASN B C 1
ATOM 4273 O O . ASN B 1 242 ? -15.929 -63.998 20.051 1.00 67.33 242 ASN B O 1
ATOM 4278 N N . LEU B 1 243 ? -15.295 -62.242 18.794 1.00 65.74 243 LEU B N 1
ATOM 4279 C CA . LEU B 1 243 ? -16.164 -62.568 17.655 1.00 65.25 243 LEU B CA 1
ATOM 4280 C C . LEU B 1 243 ? -15.596 -63.781 16.904 1.00 65.71 243 LEU B C 1
ATOM 4281 O O . LEU B 1 243 ? -16.346 -64.601 16.364 1.00 66.35 243 LEU B O 1
ATOM 4286 N N . GLY B 1 244 ? -14.272 -63.879 16.869 1.00 65.26 244 GLY B N 1
ATOM 4287 C CA . GLY B 1 244 ? -13.601 -65.058 16.351 1.00 65.35 244 GLY B CA 1
ATOM 4288 C C . GLY B 1 244 ? -13.905 -66.291 17.186 1.00 66.08 244 GLY B C 1
ATOM 4289 O O . GLY B 1 244 ? -14.268 -67.339 16.652 1.00 65.08 244 GLY B O 1
ATOM 4290 N N . SER B 1 245 ? -13.765 -66.150 18.503 1.00 67.33 245 SER B N 1
ATOM 4291 C CA . SER B 1 245 ? -13.995 -67.247 19.444 1.00 68.11 245 SER B CA 1
ATOM 4292 C C . SER B 1 245 ? -15.390 -67.845 19.231 1.00 69.00 245 SER B C 1
ATOM 4293 O O . SER B 1 245 ? -15.521 -69.025 18.906 1.00 71.25 245 SER B O 1
ATOM 4296 N N . THR B 1 246 ? -16.419 -67.017 19.390 1.00 68.91 246 THR B N 1
ATOM 4297 C CA . THR B 1 246 ? -17.805 -67.491 19.323 1.00 68.83 246 THR B CA 1
ATOM 4298 C C . THR B 1 246 ? -18.053 -68.168 17.968 1.00 68.12 246 THR B C 1
ATOM 4299 O O . THR B 1 246 ? -18.733 -69.190 17.904 1.00 69.39 246 THR B O 1
ATOM 4303 N N . GLY B 1 247 ? -17.471 -67.616 16.905 1.00 66.81 247 GLY B N 1
ATOM 4304 C CA . GLY B 1 247 ? -17.619 -68.159 15.556 1.00 64.90 247 GLY B CA 1
ATOM 4305 C C . GLY B 1 247 ? -17.038 -69.559 15.411 1.00 64.25 247 GLY B C 1
ATOM 4306 O O . GLY B 1 247 ? -17.542 -70.353 14.615 1.00 63.71 247 GLY B O 1
ATOM 4307 N N . LEU B 1 248 ? -15.975 -69.867 16.154 1.00 65.00 248 LEU B N 1
ATOM 4308 C CA . LEU B 1 248 ? -15.395 -71.220 16.139 1.00 65.88 248 LEU B CA 1
ATOM 4309 C C . LEU B 1 248 ? -16.329 -72.185 16.880 1.00 66.60 248 LEU B C 1
ATOM 4310 O O . LEU B 1 248 ? -16.469 -73.349 16.489 1.00 67.82 248 LEU B O 1
ATOM 4315 N N . LEU B 1 249 ? -16.958 -71.694 17.944 1.00 66.15 249 LEU B N 1
ATOM 4316 C CA . LEU B 1 249 ? -17.897 -72.500 18.721 1.00 65.79 249 LEU B CA 1
ATOM 4317 C C . LEU B 1 249 ? -19.136 -72.796 17.869 1.00 65.54 249 LEU B C 1
ATOM 4318 O O . LEU B 1 249 ? -19.663 -73.908 17.908 1.00 66.61 249 LEU B O 1
ATOM 4323 N N . VAL B 1 250 ? -19.583 -71.810 17.095 1.00 65.38 250 VAL B N 1
ATOM 4324 C CA . VAL B 1 250 ? -20.732 -72.003 16.210 1.00 65.83 250 VAL B CA 1
ATOM 4325 C C . VAL B 1 250 ? -20.415 -73.155 15.247 1.00 66.92 250 VAL B C 1
ATOM 4326 O O . VAL B 1 250 ? -21.259 -74.023 15.029 1.00 67.93 250 VAL B O 1
ATOM 4330 N N . SER B 1 251 ? -19.197 -73.172 14.706 1.00 66.93 251 SER B N 1
ATOM 4331 C CA . SER B 1 251 ? -18.787 -74.221 13.770 1.00 66.12 251 SER B CA 1
ATOM 4332 C C . SER B 1 251 ? -18.787 -75.578 14.484 1.00 63.35 251 SER B C 1
ATOM 4333 O O . SER B 1 251 ? -19.320 -76.558 13.962 1.00 64.09 251 SER B O 1
ATOM 4336 N N . TRP B 1 252 ? -18.210 -75.622 15.683 1.00 60.41 252 TRP B N 1
ATOM 4337 C CA . TRP B 1 252 ? -18.222 -76.845 16.488 1.00 58.00 252 TRP B CA 1
ATOM 4338 C C . TRP B 1 252 ? -19.653 -77.393 16.564 1.00 57.64 252 TRP B C 1
ATOM 4339 O O . TRP B 1 252 ? -19.883 -78.582 16.323 1.00 55.97 252 TRP B O 1
ATOM 4350 N N . LEU B 1 253 ? -20.605 -76.511 16.871 1.00 59.66 253 LEU B N 1
ATOM 4351 C CA . LEU B 1 253 ? -22.016 -76.894 17.046 1.00 60.02 253 LEU B CA 1
ATOM 4352 C C . LEU B 1 253 ? -22.641 -77.269 15.696 1.00 59.86 253 LEU B C 1
ATOM 4353 O O . LEU B 1 253 ? -23.527 -78.123 15.646 1.00 59.53 253 LEU B O 1
ATOM 4358 N N . MET B 1 254 ? -22.200 -76.627 14.614 1.00 59.84 254 MET B N 1
ATOM 4359 C CA . MET B 1 254 ? -22.653 -77.001 13.270 1.00 60.05 254 MET B CA 1
ATOM 4360 C C . MET B 1 254 ? -22.234 -78.448 12.976 1.00 59.74 254 MET B C 1
ATOM 4361 O O . MET B 1 254 ? -22.940 -79.159 12.264 1.00 58.81 254 MET B O 1
ATOM 4366 N N . LYS B 1 255 ? -21.102 -78.879 13.534 1.00 60.91 255 LYS B N 1
ATOM 4367 C CA . LYS B 1 255 ? -20.593 -80.229 13.291 1.00 62.26 255 LYS B CA 1
ATOM 4368 C C . LYS B 1 255 ? -21.210 -81.208 14.300 1.00 64.08 255 LYS B C 1
ATOM 4369 O O . LYS B 1 255 ? -21.934 -82.126 13.909 1.00 66.53 255 LYS B O 1
ATOM 4375 N N . TYR B 1 256 ? -20.940 -80.999 15.587 1.00 65.00 256 TYR B N 1
ATOM 4376 C CA . TYR B 1 256 ? -21.267 -81.982 16.626 1.00 67.11 256 TYR B CA 1
ATOM 4377 C C . TYR B 1 256 ? -22.586 -81.638 17.333 1.00 68.16 256 TYR B C 1
ATOM 4378 O O . TYR B 1 256 ? -22.898 -82.232 18.367 1.00 68.91 256 TYR B O 1
ATOM 4387 N N . SER B 1 257 ? -23.365 -80.700 16.800 1.00 68.03 257 SER B N 1
ATOM 4388 C CA . SER B 1 257 ? -24.650 -80.374 17.413 1.00 67.08 257 SER B CA 1
ATOM 4389 C C . SER B 1 257 ? -25.648 -79.962 16.325 1.00 65.67 257 SER B C 1
ATOM 4390 O O . SER B 1 257 ? -25.688 -80.593 15.277 1.00 66.34 257 SER B O 1
ATOM 4393 N N . ASP B 1 258 ? -26.457 -78.932 16.575 1.00 65.21 258 ASP B N 1
ATOM 4394 C CA . ASP B 1 258 ? -27.426 -78.469 15.586 1.00 63.99 258 ASP B CA 1
ATOM 4395 C C . ASP B 1 258 ? -27.708 -76.976 15.787 1.00 63.43 258 ASP B C 1
ATOM 4396 O O . ASP B 1 258 ? -27.363 -76.400 16.818 1.00 60.58 258 ASP B O 1
ATOM 4401 N N . ASN B 1 259 ? -28.371 -76.392 14.788 1.00 64.53 259 ASN B N 1
ATOM 4402 C CA . ASN B 1 259 ? -28.716 -74.964 14.748 1.00 65.67 259 ASN B CA 1
ATOM 4403 C C . ASN B 1 259 ? -29.625 -74.574 15.918 1.00 65.52 259 ASN B C 1
ATOM 4404 O O . ASN B 1 259 ? -29.587 -73.430 16.371 1.00 66.99 259 ASN B O 1
ATOM 4409 N N . ILE B 1 260 ? -30.457 -75.498 16.384 1.00 64.52 260 ILE B N 1
ATOM 4410 C CA . ILE B 1 260 ? -31.432 -75.153 17.410 1.00 65.16 260 ILE B CA 1
ATOM 4411 C C . ILE B 1 260 ? -30.700 -74.938 18.742 1.00 65.62 260 ILE B C 1
ATOM 4412 O O . ILE B 1 260 ? -31.069 -74.044 19.504 1.00 67.64 260 ILE B O 1
ATOM 4417 N N . VAL B 1 261 ? -29.650 -75.714 19.007 1.00 65.03 261 VAL B N 1
ATOM 4418 C CA . VAL B 1 261 ? -28.807 -75.466 20.184 1.00 64.64 261 VAL B CA 1
ATOM 4419 C C . VAL B 1 261 ? -28.126 -74.098 20.027 1.00 65.05 261 VAL B C 1
ATOM 4420 O O . VAL B 1 261 ? -27.998 -73.353 21.001 1.00 64.67 261 VAL B O 1
ATOM 4424 N N . LYS B 1 262 ? -27.690 -73.771 18.812 1.00 65.30 262 LYS B N 1
ATOM 4425 C CA . LYS B 1 262 ? -27.099 -72.460 18.544 1.00 66.72 262 LYS B CA 1
ATOM 4426 C C . LYS B 1 262 ? -28.095 -71.369 18.958 1.00 66.40 262 LYS B C 1
ATOM 4427 O O . LYS B 1 262 ? -27.785 -70.556 19.823 1.00 64.58 262 LYS B O 1
ATOM 4433 N N . VAL B 1 263 ? -29.291 -71.384 18.370 1.00 66.89 263 VAL B N 1
ATOM 4434 C CA . VAL B 1 263 ? -30.246 -70.274 18.547 1.00 67.11 263 VAL B CA 1
ATOM 4435 C C . VAL B 1 263 ? -30.753 -70.228 19.996 1.00 67.59 263 VAL B C 1
ATOM 4436 O O . VAL B 1 263 ? -31.214 -69.177 20.435 1.00 67.27 263 VAL B O 1
ATOM 4440 N N . TYR B 1 264 ? -30.687 -71.333 20.739 1.00 68.55 264 TYR B N 1
ATOM 4441 C CA . TYR B 1 264 ? -30.988 -71.271 22.175 1.00 70.27 264 TYR B CA 1
ATOM 4442 C C . TYR B 1 264 ? -29.846 -70.544 22.901 1.00 70.53 264 TYR B C 1
ATOM 4443 O O . TYR B 1 264 ? -30.102 -69.747 23.799 1.00 71.36 264 TYR B O 1
ATOM 4452 N N . SER B 1 265 ? -28.600 -70.798 22.499 1.00 70.42 265 SER B N 1
ATOM 4453 C CA . SER B 1 265 ? -27.436 -70.127 23.100 1.00 71.04 265 SER B CA 1
ATOM 4454 C C . SER B 1 265 ? -27.494 -68.618 22.833 1.00 70.67 265 SER B C 1
ATOM 4455 O O . SER B 1 265 ? -27.318 -67.814 23.750 1.00 72.59 265 SER B O 1
ATOM 4458 N N . THR B 1 266 ? -27.736 -68.260 21.573 1.00 70.55 266 THR B N 1
ATOM 4459 C CA . THR B 1 266 ? -27.803 -66.867 21.118 1.00 69.81 266 THR B CA 1
ATOM 4460 C C . THR B 1 266 ? -28.923 -66.122 21.855 1.00 68.64 266 THR B C 1
ATOM 4461 O O . THR B 1 266 ? -28.748 -64.978 22.276 1.00 69.08 266 THR B O 1
ATOM 4465 N N . SER B 1 267 ? -30.072 -66.780 21.982 1.00 67.13 267 SER B N 1
ATOM 4466 C CA . SER B 1 267 ? -31.243 -66.189 22.626 1.00 66.78 267 SER B CA 1
ATOM 4467 C C . SER B 1 267 ? -30.955 -65.928 24.109 1.00 66.08 267 SER B C 1
ATOM 4468 O O . SER B 1 267 ? -31.228 -64.839 24.613 1.00 63.34 267 SER B O 1
ATOM 4471 N N . MET B 1 268 ? -30.388 -66.923 24.789 1.00 66.97 268 MET B N 1
ATOM 4472 C CA . MET B 1 268 ? -30.103 -66.824 26.226 1.00 67.03 268 MET B CA 1
ATOM 4473 C C . MET B 1 268 ? -28.986 -65.802 26.477 1.00 68.39 268 MET B C 1
ATOM 4474 O O . MET B 1 268 ? -28.904 -65.232 27.567 1.00 70.08 268 MET B O 1
ATOM 4479 N N . ALA B 1 269 ? -28.126 -65.584 25.485 1.00 68.83 269 ALA B N 1
ATOM 4480 C CA . ALA B 1 269 ? -27.092 -64.551 25.578 1.00 70.29 269 ALA B CA 1
ATOM 4481 C C . ALA B 1 269 ? -27.748 -63.166 25.629 1.00 71.92 269 ALA B C 1
ATOM 4482 O O . ALA B 1 269 ? -27.368 -62.315 26.436 1.00 73.07 269 ALA B O 1
ATOM 4484 N N . MET B 1 270 ? -28.738 -62.967 24.763 1.00 73.78 270 MET B N 1
ATOM 4485 C CA . MET B 1 270 ? -29.453 -61.698 24.645 1.00 74.61 270 MET B CA 1
ATOM 4486 C C . MET B 1 270 ? -30.170 -61.370 25.962 1.00 73.05 270 MET B C 1
ATOM 4487 O O . MET B 1 270 ? -30.280 -60.201 26.331 1.00 73.45 270 MET B O 1
ATOM 4492 N N . LEU B 1 271 ? -30.666 -62.392 26.657 1.00 72.90 271 LEU B N 1
ATOM 4493 C CA . LEU B 1 271 ? -31.310 -62.190 27.958 1.00 73.59 271 LEU B CA 1
ATOM 4494 C C . LEU B 1 271 ? -30.247 -61.841 29.007 1.00 75.86 271 LEU B C 1
ATOM 4495 O O . LEU B 1 271 ? -30.447 -60.930 29.809 1.00 76.58 271 LEU B O 1
ATOM 4500 N N . LEU B 1 272 ? -29.127 -62.564 28.993 1.00 77.03 272 LEU B N 1
ATOM 4501 C CA . LEU B 1 272 ? -28.048 -62.338 29.959 1.00 77.93 272 LEU B CA 1
ATOM 4502 C C . LEU B 1 272 ? -27.514 -60.907 29.815 1.00 80.21 272 LEU B C 1
ATOM 4503 O O . LEU B 1 272 ? -27.257 -60.239 30.818 1.00 82.15 272 LEU B O 1
ATOM 4508 N N . THR B 1 273 ? -27.357 -60.450 28.573 1.00 81.90 273 THR B N 1
ATOM 4509 C CA . THR B 1 273 ? -26.863 -59.096 28.285 1.00 82.82 273 THR B CA 1
ATOM 4510 C C . THR B 1 273 ? -27.743 -58.052 28.985 1.00 83.01 273 THR B C 1
ATOM 4511 O O . THR B 1 273 ? -27.230 -57.117 29.601 1.00 85.48 273 THR B O 1
ATOM 4515 N N . MET B 1 274 ? -29.059 -58.216 28.873 1.00 82.24 274 MET B N 1
ATOM 4516 C CA . MET B 1 274 ? -30.016 -57.291 29.487 1.00 82.44 274 MET B CA 1
ATOM 4517 C C . MET B 1 274 ? -29.909 -57.356 31.016 1.00 82.37 274 MET B C 1
ATOM 4518 O O . MET B 1 274 ? -29.991 -56.324 31.684 1.00 83.33 274 MET B O 1
ATOM 4523 N N . VAL B 1 275 ? -29.731 -58.559 31.562 1.00 82.36 275 VAL B N 1
ATOM 4524 C CA . VAL B 1 275 ? -29.606 -58.738 33.014 1.00 82.77 275 VAL B CA 1
ATOM 4525 C C . VAL B 1 275 ? -28.306 -58.076 33.491 1.00 83.23 275 VAL B C 1
ATOM 4526 O O . VAL B 1 275 ? -28.292 -57.428 34.538 1.00 83.15 275 VAL B O 1
ATOM 4530 N N . LEU B 1 276 ? -27.226 -58.236 32.729 1.00 84.14 276 LEU B N 1
ATOM 4531 C CA . LEU B 1 276 ? -25.930 -57.662 33.113 1.00 84.37 276 LEU B CA 1
ATOM 4532 C C . LEU B 1 276 ? -25.958 -56.138 32.931 1.00 83.51 276 LEU B C 1
ATOM 4533 O O . LEU B 1 276 ? -25.352 -55.415 33.718 1.00 83.77 276 LEU B O 1
ATOM 4538 N N . SER B 1 277 ? -26.682 -55.654 31.922 1.00 82.18 277 SER B N 1
ATOM 4539 C CA . SER B 1 277 ? -26.792 -54.212 31.654 1.00 82.28 277 SER B CA 1
ATOM 4540 C C . SER B 1 277 ? -27.443 -53.468 32.831 1.00 82.61 277 SER B C 1
ATOM 4541 O O . SER B 1 277 ? -27.325 -52.246 32.923 1.00 82.50 277 SER B O 1
ATOM 4544 N N . ILE B 1 278 ? -28.142 -54.185 33.710 1.00 83.85 278 ILE B N 1
ATOM 4545 C CA . ILE B 1 278 ? -28.792 -53.563 34.870 1.00 85.12 278 ILE B CA 1
ATOM 4546 C C . ILE B 1 278 ? -27.726 -53.175 35.906 1.00 85.83 278 ILE B C 1
ATOM 4547 O O . ILE B 1 278 ? -27.818 -52.108 36.512 1.00 87.77 278 ILE B O 1
ATOM 4552 N N . TYR B 1 279 ? -26.719 -54.024 36.100 1.00 86.11 279 TYR B N 1
ATOM 4553 C CA . TYR B 1 279 ? -25.696 -53.791 37.126 1.00 86.95 279 TYR B CA 1
ATOM 4554 C C . TYR B 1 279 ? -24.595 -52.857 36.602 1.00 88.39 279 TYR B C 1
ATOM 4555 O O . TYR B 1 279 ? -23.968 -52.149 37.391 1.00 89.70 279 TYR B O 1
ATOM 4557 N N . LEU B 1 280 ? -24.360 -52.848 35.289 1.00 90.05 280 LEU B N 1
ATOM 4558 C CA . LEU B 1 280 ? -23.185 -52.168 34.725 1.00 90.54 280 LEU B CA 1
ATOM 4559 C C . LEU B 1 280 ? -23.601 -50.847 34.066 1.00 91.44 280 LEU B C 1
ATOM 4560 O O . LEU B 1 280 ? -23.201 -49.776 34.523 1.00 92.55 280 LEU B O 1
ATOM 4565 N N . PHE B 1 281 ? -24.400 -50.923 33.003 1.00 91.75 281 PHE B N 1
ATOM 4566 C CA . PHE B 1 281 ? -24.869 -49.725 32.303 1.00 93.54 281 PHE B CA 1
ATOM 4567 C C . PHE B 1 281 ? -26.059 -49.111 33.053 1.00 95.45 281 PHE B C 1
ATOM 4568 O O . PHE B 1 281 ? -26.516 -48.023 32.699 1.00 95.33 281 PHE B O 1
ATOM 4570 N N . SER B 1 282 ? -26.560 -49.820 34.069 1.00 97.93 282 SER B N 1
ATOM 4571 C CA . SER B 1 282 ? -27.618 -49.333 34.964 1.00 99.54 282 SER B CA 1
ATOM 4572 C C . SER B 1 282 ? -28.916 -49.082 34.185 1.00 100.93 282 SER B C 1
ATOM 4573 O O . SER B 1 282 ? -29.576 -48.059 34.381 1.00 103.09 282 SER B O 1
ATOM 4576 N N . VAL B 1 283 ? -29.283 -50.024 33.316 1.00 101.08 283 VAL B N 1
ATOM 4577 C CA . VAL B 1 283 ? -30.536 -49.924 32.562 1.00 101.14 283 VAL B CA 1
ATOM 4578 C C . VAL B 1 283 ? -31.690 -50.333 33.488 1.00 102.16 283 VAL B C 1
ATOM 4579 O O . VAL B 1 283 ? -31.534 -51.216 34.334 1.00 102.45 283 VAL B O 1
ATOM 4583 N N . LYS B 1 284 ? -32.838 -49.683 33.319 1.00 103.73 284 LYS B N 1
ATOM 4584 C CA . LYS B 1 284 ? -33.989 -49.888 34.199 1.00 103.67 284 LYS B CA 1
ATOM 4585 C C . LYS B 1 284 ? -34.628 -51.250 33.902 1.00 104.22 284 LYS B C 1
ATOM 4586 O O . LYS B 1 284 ? -35.120 -51.483 32.797 1.00 106.04 284 LYS B O 1
ATOM 4588 N N . ALA B 1 285 ? -34.612 -52.138 34.896 1.00 103.32 285 ALA B N 1
ATOM 4589 C CA . ALA B 1 285 ? -35.247 -53.453 34.778 1.00 101.94 285 ALA B CA 1
ATOM 4590 C C . ALA B 1 285 ? -36.751 -53.277 34.539 1.00 100.74 285 ALA B C 1
ATOM 4591 O O . ALA B 1 285 ? -37.390 -52.445 35.185 1.00 101.86 285 ALA B O 1
ATOM 4593 N N . THR B 1 286 ? -37.300 -54.057 33.608 1.00 99.24 286 THR B N 1
ATOM 4594 C CA . THR B 1 286 ? -38.723 -53.984 33.263 1.00 97.96 286 THR B CA 1
ATOM 4595 C C . THR B 1 286 ? -39.379 -55.354 33.469 1.00 97.40 286 THR B C 1
ATOM 4596 O O . THR B 1 286 ? -38.702 -56.380 33.586 1.00 98.26 286 THR B O 1
ATOM 4600 N N . ILE B 1 287 ? -40.707 -55.346 33.500 1.00 97.22 287 ILE B N 1
ATOM 4601 C CA . ILE B 1 287 ? -41.498 -56.573 33.607 1.00 96.21 287 ILE B CA 1
ATOM 4602 C C . ILE B 1 287 ? -41.309 -57.401 32.328 1.00 95.11 287 ILE B C 1
ATOM 4603 O O . ILE B 1 287 ? -41.313 -58.629 32.382 1.00 95.19 287 ILE B O 1
ATOM 4608 N N . GLN B 1 288 ? -41.115 -56.727 31.193 1.00 93.77 288 GLN B N 1
ATOM 4609 C CA . GLN B 1 288 ? -40.969 -57.398 29.892 1.00 92.25 288 GLN B CA 1
ATOM 4610 C C . GLN B 1 288 ? -39.734 -58.307 29.911 1.00 90.22 288 GLN B C 1
ATOM 4611 O O . GLN B 1 288 ? -39.739 -59.385 29.308 1.00 89.40 288 GLN B O 1
ATOM 4617 N N . LEU B 1 289 ? -38.678 -57.849 30.581 1.00 88.13 289 LEU B N 1
ATOM 4618 C CA . LEU B 1 289 ? -37.475 -58.653 30.791 1.00 87.28 289 LEU B CA 1
ATOM 4619 C C . LEU B 1 289 ? -37.830 -59.878 31.641 1.00 85.72 289 LEU B C 1
ATOM 4620 O O . LEU B 1 289 ? -37.550 -61.013 31.258 1.00 84.57 289 LEU B O 1
ATOM 4625 N N . PHE B 1 290 ? -38.445 -59.620 32.791 1.00 84.17 290 PHE B N 1
ATOM 4626 C CA . PHE B 1 290 ? -38.880 -60.664 33.723 1.00 83.20 290 PHE B CA 1
ATOM 4627 C C . PHE B 1 290 ? -39.703 -61.720 32.969 1.00 81.55 290 PHE B C 1
ATOM 4628 O O . PHE B 1 290 ? -39.394 -62.912 33.037 1.00 80.48 290 PHE B O 1
ATOM 4636 N N . LEU B 1 291 ? -40.713 -61.274 32.223 1.00 79.28 291 LEU B N 1
ATOM 4637 C CA . LEU B 1 291 ? -41.643 -62.186 31.546 1.00 78.61 291 LEU B CA 1
ATOM 4638 C C . LEU B 1 291 ? -40.895 -63.003 30.483 1.00 77.08 291 LEU B C 1
ATOM 4639 O O . LEU B 1 291 ? -41.009 -64.229 30.443 1.00 76.58 291 LEU B O 1
ATOM 4644 N N . GLY B 1 292 ? -40.129 -62.318 29.636 1.00 75.21 292 GLY B N 1
ATOM 4645 C CA . GLY B 1 292 ? -39.388 -62.964 28.550 1.00 73.03 292 GLY B CA 1
ATOM 4646 C C . GLY B 1 292 ? -38.467 -64.070 29.045 1.00 70.79 292 GLY B C 1
ATOM 4647 O O . GLY B 1 292 ? -38.307 -65.093 28.376 1.00 72.03 292 GLY B O 1
ATOM 4648 N N . ILE B 1 293 ? -37.865 -63.865 30.216 1.00 67.43 293 ILE B N 1
ATOM 4649 C CA . ILE B 1 293 ? -36.944 -64.844 30.810 1.00 64.79 293 ILE B CA 1
ATOM 4650 C C . ILE B 1 293 ? -37.719 -66.112 31.192 1.00 63.19 293 ILE B C 1
ATOM 4651 O O . ILE B 1 293 ? -37.262 -67.221 30.913 1.00 62.30 293 ILE B O 1
ATOM 4656 N N . ILE B 1 294 ? -38.877 -65.944 31.831 1.00 61.73 294 ILE B N 1
ATOM 4657 C CA . ILE B 1 294 ? -39.684 -67.080 32.299 1.00 60.36 294 ILE B CA 1
ATOM 4658 C C . ILE B 1 294 ? -40.161 -67.891 31.087 1.00 59.33 294 ILE B C 1
ATOM 4659 O O . ILE B 1 294 ? -40.084 -69.122 31.090 1.00 56.97 294 ILE B O 1
ATOM 4664 N N . ILE B 1 295 ? -40.652 -67.197 30.064 1.00 59.82 295 ILE B N 1
ATOM 4665 C CA . ILE B 1 295 ? -41.058 -67.845 28.814 1.00 61.26 295 ILE B CA 1
ATOM 4666 C C . ILE B 1 295 ? -39.881 -68.665 28.275 1.00 63.61 295 ILE B C 1
ATOM 4667 O O . ILE B 1 295 ? -40.042 -69.829 27.904 1.00 63.39 295 ILE B O 1
ATOM 4672 N N . CYS B 1 296 ? -38.706 -68.044 28.246 1.00 66.20 296 CYS B N 1
ATOM 4673 C CA . CYS B 1 296 ? -37.524 -68.648 27.637 1.00 69.40 296 CYS B CA 1
ATOM 4674 C C . CYS B 1 296 ? -37.022 -69.828 28.482 1.00 68.57 296 CYS B C 1
ATOM 4675 O O . CYS B 1 296 ? -36.702 -70.878 27.928 1.00 69.20 296 CYS B O 1
ATOM 4678 N N . ILE B 1 297 ? -36.965 -69.670 29.804 1.00 67.66 297 ILE B N 1
ATOM 4679 C CA . ILE B 1 297 ? -36.566 -70.775 30.691 1.00 67.21 297 ILE B CA 1
ATOM 4680 C C . ILE B 1 297 ? -37.510 -71.965 30.469 1.00 66.45 297 ILE B C 1
ATOM 4681 O O . ILE B 1 297 ? -37.063 -73.111 30.413 1.00 66.55 297 ILE B O 1
ATOM 4686 N N . ILE B 1 298 ? -38.806 -71.689 30.343 1.00 65.77 298 ILE B N 1
ATOM 4687 C CA . ILE B 1 298 ? -39.801 -72.744 30.115 1.00 64.76 298 ILE B CA 1
ATOM 4688 C C . ILE B 1 298 ? -39.633 -73.294 28.692 1.00 64.56 298 ILE B C 1
ATOM 4689 O O . ILE B 1 298 ? -39.754 -74.499 28.483 1.00 65.10 298 ILE B O 1
ATOM 4694 N N . SER B 1 299 ? -39.351 -72.425 27.724 1.00 64.29 299 SER B N 1
ATOM 4695 C CA . SER B 1 299 ? -39.077 -72.872 26.355 1.00 65.04 299 SER B CA 1
ATOM 4696 C C . SER B 1 299 ? -37.843 -73.786 26.327 1.00 67.10 299 SER B C 1
ATOM 4697 O O . SER B 1 299 ? -37.769 -74.700 25.504 1.00 66.38 299 SER B O 1
ATOM 4700 N N . LEU B 1 300 ? -36.878 -73.532 27.210 1.00 69.57 300 LEU B N 1
ATOM 4701 C CA . LEU B 1 300 ? -35.679 -74.370 27.301 1.00 72.38 300 LEU B CA 1
ATOM 4702 C C . LEU B 1 300 ? -36.081 -75.767 27.788 1.00 74.07 300 LEU B C 1
ATOM 4703 O O . LEU B 1 300 ? -35.771 -76.773 27.148 1.00 75.22 300 LEU B O 1
ATOM 4708 N N . GLN B 1 301 ? -36.789 -75.806 28.912 1.00 74.88 301 GLN B N 1
ATOM 4709 C CA . GLN B 1 301 ? -37.212 -77.061 29.525 1.00 74.38 301 GLN B CA 1
ATOM 4710 C C . GLN B 1 301 ? -38.003 -77.889 28.502 1.00 74.03 301 GLN B C 1
ATOM 4711 O O . GLN B 1 301 ? -37.676 -79.046 28.261 1.00 71.50 301 GLN B O 1
ATOM 4717 N N . MET B 1 302 ? -39.010 -77.282 27.881 1.00 75.59 302 MET B N 1
ATOM 4718 C CA . MET B 1 302 ? -39.860 -77.980 26.906 1.00 77.43 302 MET B CA 1
ATOM 4719 C C . MET B 1 302 ? -38.996 -78.703 25.866 1.00 76.86 302 MET B C 1
ATOM 4720 O O . MET B 1 302 ? -39.203 -79.887 25.604 1.00 76.68 302 MET B O 1
ATOM 4725 N N . TYR B 1 303 ? -38.032 -77.994 25.285 1.00 76.95 303 TYR B N 1
ATOM 4726 C CA . TYR B 1 303 ? -37.286 -78.526 24.148 1.00 77.31 303 TYR B CA 1
ATOM 4727 C C . TYR B 1 303 ? -36.261 -79.575 24.600 1.00 77.66 303 TYR B C 1
ATOM 4728 O O . TYR B 1 303 ? -36.054 -80.566 23.898 1.00 77.15 303 TYR B O 1
ATOM 4737 N N . PHE B 1 304 ? -35.609 -79.347 25.739 1.00 79.06 304 PHE B N 1
ATOM 4738 C CA . PHE B 1 304 ? -34.439 -80.143 26.135 1.00 81.06 304 PHE B CA 1
ATOM 4739 C C . PHE B 1 304 ? -34.798 -81.173 27.214 1.00 81.76 304 PHE B C 1
ATOM 4740 O O . PHE B 1 304 ? -34.097 -82.176 27.354 1.00 82.04 304 PHE B O 1
ATOM 4748 N N . MET B 1 305 ? -35.861 -80.930 27.977 1.00 82.91 305 MET B N 1
ATOM 4749 C CA . MET B 1 305 ? -36.253 -81.839 29.051 1.00 83.09 305 MET B CA 1
ATOM 4750 C C . MET B 1 305 ? -36.632 -83.192 28.432 1.00 80.32 305 MET B C 1
ATOM 4751 O O . MET B 1 305 ? -37.389 -83.230 27.461 1.00 78.30 305 MET B O 1
ATOM 4756 N N . PRO B 1 306 ? -36.076 -84.301 28.963 1.00 79.69 306 PRO B N 1
ATOM 4757 C CA . PRO B 1 306 ? -36.492 -85.637 28.523 1.00 79.38 306 PRO B CA 1
ATOM 4758 C C . PRO B 1 306 ? -38.005 -85.803 28.726 1.00 79.94 306 PRO B C 1
ATOM 4759 O O . PRO B 1 306 ? -38.540 -85.335 29.730 1.00 80.48 306 PRO B O 1
ATOM 4763 N N . VAL B 1 307 ? -38.671 -86.475 27.791 1.00 80.04 307 VAL B N 1
ATOM 4764 C CA . VAL B 1 307 ? -40.137 -86.414 27.698 1.00 80.94 307 VAL B CA 1
ATOM 4765 C C . VAL B 1 307 ? -40.790 -87.147 28.880 1.00 81.28 307 VAL B C 1
ATOM 4766 O O . VAL B 1 307 ? -41.979 -86.950 29.120 1.00 80.20 307 VAL B O 1
ATOM 4770 N N . HIS B 1 308 ? -40.046 -87.986 29.604 1.00 83.74 308 HIS B N 1
ATOM 4771 C CA . HIS B 1 308 ? -40.590 -88.649 30.801 1.00 85.21 308 HIS B CA 1
ATOM 4772 C C . HIS B 1 308 ? -40.551 -87.693 32.003 1.00 85.53 308 HIS B C 1
ATOM 4773 O O . HIS B 1 308 ? -41.383 -87.808 32.905 1.00 86.75 308 HIS B O 1
ATOM 4780 N N . MET B 1 309 ? -39.602 -86.755 32.012 1.00 85.34 309 MET B N 1
ATOM 4781 C CA . MET B 1 309 ? -39.509 -85.748 33.081 1.00 85.52 309 MET B CA 1
ATOM 4782 C C . MET B 1 309 ? -40.638 -84.719 32.928 1.00 84.07 309 MET B C 1
ATOM 4783 O O . MET B 1 309 ? -41.157 -84.216 33.923 1.00 82.32 309 MET B O 1
ATOM 4788 N N . LEU B 1 310 ? -41.017 -84.417 31.688 1.00 84.10 310 LEU B N 1
ATOM 4789 C CA . LEU B 1 310 ? -42.139 -83.512 31.415 1.00 84.68 310 LEU B CA 1
ATOM 4790 C C . LEU B 1 310 ? -43.436 -84.050 32.036 1.00 84.40 310 LEU B C 1
ATOM 4791 O O . LEU B 1 310 ? -44.350 -83.270 32.289 1.00 85.83 310 LEU B O 1
ATOM 4796 N N . ILE B 1 311 ? -43.516 -85.358 32.287 1.00 83.03 311 ILE B N 1
ATOM 4797 C CA . ILE B 1 311 ? -44.795 -86.019 32.568 1.00 82.38 311 ILE B CA 1
ATOM 4798 C C . ILE B 1 311 ? -44.863 -86.488 34.033 1.00 82.96 311 ILE B C 1
ATOM 4799 O O . ILE B 1 311 ? -45.904 -86.984 34.465 1.00 84.27 311 ILE B O 1
ATOM 4804 N N . GLU B 1 312 ? -43.800 -86.296 34.813 1.00 83.68 312 GLU B N 1
ATOM 4805 C CA . GLU B 1 312 ? -43.753 -86.797 36.194 1.00 84.33 312 GLU B CA 1
ATOM 4806 C C . GLU B 1 312 ? -44.135 -85.675 37.170 1.00 83.36 312 GLU B C 1
ATOM 4807 O O . GLU B 1 312 ? -44.351 -84.530 36.766 1.00 84.80 312 GLU B O 1
ATOM 4813 N N . LEU B 1 313 ? -44.224 -86.030 38.451 1.00 81.36 313 LEU B N 1
ATOM 4814 C CA . LEU B 1 313 ? -44.632 -85.100 39.504 1.00 80.78 313 LEU B CA 1
ATOM 4815 C C . LEU B 1 313 ? -43.421 -84.281 39.965 1.00 78.11 313 LEU B C 1
ATOM 4816 O O . LEU B 1 313 ? -43.557 -83.117 40.346 1.00 74.81 313 LEU B O 1
#

Solvent-accessible surface area: 31388 Å² total; per-residue (Å²): 124,27,106,132,114,14,12,54,87,4,21,96,45,26,3,33,39,27,22,30,25,70,91,7,87,121,61,35,52,107,30,1,1,47,13,14,2,25,74,51,24,38,71,37,1,26,104,78,20,170,112,49,61,82,82,36,144,95,37,142,86,32,78,110,150,201,12,21,124,36,4,35,54,3,11,57,10,114,63,74,25,63,76,14,46,128,13,0,62,16,18,3,17,58,46,22,51,48,46,30,32,14,70,58,2,33,12,6,0,76,35,2,88,124,63,31,64,96,168,16,50,120,52,47,64,108,0,1,70,53,0,9,73,0,1,44,31,6,50,68,61,17,140,78,63,35,45,106,27,85,132,182,83,30,27,133,85,0,63,115,39,5,84,80,10,6,48,23,31,0,64,0,6,0,46,12,0,83,1,0,90,91,30,110,10,13,19,70,46,0,4,25,10,17,10,48,27,8,15,81,53,32,64,36,98,12,81,149,43,20,117,81,41,43,124,146,56,3,36,34,163,70,40,22,124,38,5,20,10,108,34,0,75,89,2,2,103,12,44,0,36,8,10,38,30,42,2,51,0,1,26,126,13,14,0,1,10,37,2,5,5,36,7,38,2,52,10,51,37,55,66,63,16,61,84,113,86,88,79,83,71,59,114,36,18,42,83,0,41,97,42,0,89,80,0,69,79,24,28,62,63,78,104,137,46,66,145,79,157,123,79,102,114,110,13,13,53,86,4,20,94,45,26,3,32,38,27,36,31,28,92,112,9,54,83,108,44,46,54,123,30,0,0,47,13,14,3,25,74,50,24,38,72,36,1,26,106,79,19,133,110,46,60,161,78,39,142,95,36,142,88,32,79,111,151,79,13,21,130,40,4,37,52,3,11,55,10,114,63,74,26,64,78,14,46,128,14,0,62,16,18,3,18,56,44,16,50,49,42,30,32,15,69,58,2,35,13,7,0,78,34,2,86,124,63,31,64,96,167,15,50,123,51,45,61,106,0,1,70,54,0,9,74,0,1,43,31,7,51,66,52,16,142,77,63,46,40,106,32,86,119,180,85,30,27,131,86,0,64,113,41,6,86,80,10,6,48,24,30,0,64,0,7,1,46,12,0,86,1,0,90,91,30,109,10,13,19,69,49,0,4,25,9,18,11,47,27,8,14,81,54,32,62,35,100,12,80,147,43,19,118,80,41,43,126,144,53,3,36,33,162,71,39,22,122,37,6,20,14,110,42,0,74,89,3,2,103,14,43,0,35,7,11,38,30,40,2,52,0,1,25,123,12,15,1,0,8,38,2,6,5,35,7,36,1,50,10,52,37,54,66,63,26,61,84,123,79,89,80,84,70,58,104,38,17,108,75,0,42,72,42,0,89,79,0,70,80,24,27,63,54,72,102,112,120,65,144,120,158

Sequence (619 aa):
MQWYLVAALLTILTSSQGILTTLSQSNYDYATIPFLAELFKLSVSGFFLWKECRTSPSVRMTKEWRSVRLYVVPSVIYLIHNNVQFATLTYVDPSTYQIMGNLKIVTTGILFRLVLKRKLSNIQWMAIVLLAVGTTTSQVKGCGDSPCDSLFSAPLEGYLLGILSACLSALAGVYTEYLMKKNNDSLYWQNVQLYTFGVIFNMGWLIYGDFKAGFELGPWWQRLFNGYSITTWMVVFNLGSTGLLVSWLMKYSDNIVKVYSTSMAMLLTMVLSIYLFSVKATIQLFLGIIICIISLQMYFMPVHMLIELMQWYLVAALLTILTSSQGILTTLSQSNNYDYATIPFLAELFKLSVSGFFLWKECRTSPSVRMTKEWRSVRLYVVPSVIYLIHNNVQFATLTYVDPSTYQIMGNLKIVTTGILFRLVLKRKLSNIQWMAIVLLAVGTTTSQVKGCGDSPCDSLFSAPLEGYLLGILSACLSALAGVYTEYLMKKNNDSLYWQNVQLYTFGVIFNMGWLIYGDFKAGFELGPWWQRLFNGYSITTWMVVFNLGSTGLLVSWLMKYSDNIVKVYSTSMAMLLTMVLSIYLFSVKATIQLFLGIIICIISLQMYFMPVHMLIEL

B-factor: mean 75.63, std 14.13, range [31.12, 140.76]

Radius of gyration: 28.97 Å; Cα contacts (8 Å, |Δi|>4): 745; chains: 2; bounding box: 50×92×47 Å

InterPro domains:
  IPR007271 Nucleotide-sugar transporter [PF04142] (4-303)
  IPR007271 Nucleotide-sugar transporter [PIRSF005799] (4-307)
  IPR007271 Nucleotide-sugar transporter [PTHR10231] (5-306)
  IPR037185 Multidrug transporter EmrE superfamily [SSF103481] (68-140)